Protein AF-A0A0V1PEE6-F1 (afdb_monomer)

Radius of gyration: 35.26 Å; Cα contacts (8 Å, |Δi|>4): 1143; chains: 1; bounding box: 87×71×98 Å

Sequence (682 aa):
MDISGNENKSDSSVYVDLNADDQEQLPSEIESLCMNCHETGITKILVTKIPLWKEVILLSFECDKCGYKNNEVSSGGKVQEFGLRLQLKILNKLDLNRQIVKSEYATVSLPELEFEIPAGEHTGEITTLEGIILRAKSSLAEVTEDRQVSKDVKEKLITFVDKLSQLINCETEFSMIIDDPSGNSFIENPHPEKIDTQLTTIHYHRSLQQEKLLGLVADDVEESNDEDAPPVWESREAIRNEVLHFSVDCPNCLKQAETNMKFINIPYFKEVIIMATCCEHCGHRTNEVKSASGIAERGIKLTLHVVDTCDLTRDILKSENCFLYIPELELEVGMGIVGSKFTTVEGLLKSLKETFENQSCFSLGDSASPDQQQRMRSFLEKLDQASQGKFAYHLIFDDPSGNSYIESLTAPNPDSKLKVEFYERSWEQNEELGLNDMNTENYSSEVNTYCFTSKMVQSRVDNSEKCVKMVNTCVLENFGSKVMFVPMNDQIHELHTIIRDKCTSQGDFVFYSDRLIRLVLEESLNLLPYSPWTVVSPTGFSYDGLRFSSGNCSVSIIRSGGVMEKGLRECCRSMRIGKILIQKDADSGEVKVVYSKLVQDIQRRHVLLLYPIMNTGKTVHKAMQVLIDNEVKPCNVILVNLFCTPSSLHYLSDVMPELSIVTSECSLDPPNYFCTKYFGTD

pLDDT: mean 77.47, std 17.24, range [25.44, 97.25]

Solvent-accessible surface area (backbone atoms only — not comparable to full-atom values): 38934 Å² total; per-residue (Å²): 134,84,91,82,86,88,86,83,85,75,89,75,72,88,63,44,69,75,55,99,84,53,91,78,78,66,53,50,75,42,84,38,76,28,88,88,80,71,46,78,19,43,31,33,39,40,55,28,37,46,88,100,68,53,39,31,30,38,37,40,34,44,23,89,85,82,67,53,69,49,77,37,40,44,73,63,51,76,70,47,96,37,15,31,35,40,40,34,53,40,74,48,69,71,53,36,66,29,45,30,34,43,40,32,61,28,26,42,34,30,74,94,72,77,42,74,46,64,51,69,80,46,72,16,43,82,46,27,54,47,51,55,54,53,46,54,44,50,60,54,50,56,60,59,70,44,87,85,61,56,70,74,57,40,56,53,49,52,59,48,46,52,53,56,51,42,52,74,68,45,79,54,74,50,50,43,38,39,43,16,63,47,40,73,50,49,71,55,60,95,49,80,95,48,87,61,87,47,56,44,77,43,70,40,82,69,50,73,69,51,33,40,75,70,65,78,41,66,89,86,67,75,90,74,94,75,91,80,77,79,87,75,83,74,57,87,62,45,74,49,69,41,71,46,76,48,76,42,67,29,94,88,76,66,43,79,16,49,30,39,33,35,62,45,78,45,87,99,53,71,49,28,32,40,39,37,36,46,25,85,89,79,68,51,72,48,72,42,42,43,66,72,60,76,74,41,97,38,14,35,34,39,39,34,57,38,64,53,71,72,52,36,68,29,49,30,32,47,29,39,63,28,29,41,36,29,72,84,74,74,41,77,40,54,58,56,60,76,51,26,38,73,42,26,48,30,52,50,45,51,52,49,50,54,49,50,62,69,66,30,57,71,44,69,34,95,86,33,54,71,67,54,35,52,51,51,50,55,49,54,51,51,50,52,38,50,52,68,46,74,56,68,43,45,46,32,40,44,15,61,41,42,64,55,48,71,61,59,94,48,63,95,48,87,40,94,48,53,47,80,44,79,42,82,68,52,72,68,58,29,50,78,70,53,47,74,81,46,75,88,64,56,89,89,73,69,75,88,66,82,74,66,56,65,67,60,60,70,44,74,87,53,64,80,75,54,53,63,55,52,54,50,51,59,41,38,75,73,64,34,91,38,55,43,69,54,86,86,43,76,65,57,50,50,40,53,51,50,66,66,40,84,83,51,49,58,70,55,39,40,55,44,46,48,54,51,44,36,57,54,47,54,59,52,56,70,75,51,68,67,42,85,39,75,46,70,45,99,86,73,46,79,43,87,46,74,37,81,53,87,54,60,33,34,35,25,40,40,72,57,8,55,72,52,51,61,38,45,44,73,78,40,77,85,56,50,75,17,42,36,33,60,46,67,41,87,88,78,67,46,79,43,80,78,45,76,49,72,58,91,68,49,47,77,32,39,34,40,36,31,40,44,72,36,71,65,34,58,69,58,52,54,53,48,51,57,40,42,76,55,58,29,55,55,72,41,32,34,39,42,32,42,32,26,21,66,66,10,53,52,48,38,43,74,75,42,66,58,42,31,36,39,28,61,45,74,37,95,77,51,74,81,56,50,58,33,46,59,72,70,69,110

Foldseek 3Di:
DDDDDDDDPPDDPPEDADDPPDPPQFFDWDWDQDPPPRDIWIWGWGWYDDPPAAIKIWIWTADPPPRDIDIAIAHPDAQDQWWKKKKFKDQDLVQQAKKKWAALQKKKDWVVLRDIDHRNPDGIDIDGNLRVLVVVLVVLVVVLPDPPDDPVVNVVSVVSSVVSVCVNVSVDITMMMITGRSNRIDIDDPCPVDDDPRMDMFTHHDDPVSCVVSVVDDPPDDDDPPPDDDRDDDDVVVVQADWDWDWDQDPVHRDTWIKTKHWDDDPPAAIKIWIWTARPVPRDIDTAIGGPDFQDQWWKKKKFWQQDPVQQAWKKWAAQQKWKDWVVLVDTDHHNRPHTDTDGNLVVLVVNLVSCVVVCCVQCPPPHDPVSVVVSVVSSVVSVCVSVNVHIIMIMITGRRNRIDTDDPPPPDDRPRMDMDTHHDDPVSCVVVVNVVDDPPCPPPDDPPPDLVVVLVVCPVDDPVVSLVVSQVVCCVQQRDQEAAQDDDPLLVVLVVLCPDPPRALVRNLVSVLVLLLSLVVVVQVPADKDWDWDQDPVRDIDTDIDGDPFAAEEAAPPQLVSSVVSNCVVPVPHHYWYWYWDQDPPPRDIDTPDTGDDVPNLRHQYEYGHAEEEALRSVVVVVVVSVVVNHDQLSYEYRYEEYESNNSVVCCVVPVNHHYYYHDYDNDDPPCSRCSNVVND

Mean predicted aligned error: 22.05 Å

Structure (mmCIF, N/CA/C/O backbone):
data_AF-A0A0V1PEE6-F1
#
_entry.id   AF-A0A0V1PEE6-F1
#
loop_
_atom_site.group_PDB
_atom_site.id
_atom_site.type_symbol
_atom_site.label_atom_id
_atom_site.label_alt_id
_atom_site.label_comp_id
_atom_site.label_asym_id
_atom_site.label_entity_id
_atom_site.label_seq_id
_atom_site.pdbx_PDB_ins_code
_atom_site.Cartn_x
_atom_site.Cartn_y
_atom_site.Cartn_z
_atom_site.occupancy
_atom_site.B_iso_or_equiv
_atom_site.auth_seq_id
_atom_site.auth_comp_id
_atom_site.auth_asym_id
_atom_site.auth_atom_id
_atom_site.pdbx_PDB_model_num
ATOM 1 N N . MET A 1 1 ? 37.038 -40.096 28.307 1.00 31.80 1 MET A N 1
ATOM 2 C CA . MET A 1 1 ? 37.448 -40.161 26.895 1.00 31.80 1 MET A CA 1
ATOM 3 C C . MET A 1 1 ? 36.177 -40.342 26.095 1.00 31.80 1 MET A C 1
ATOM 5 O O . MET A 1 1 ? 35.435 -41.259 26.421 1.00 31.80 1 MET A O 1
ATOM 9 N N . ASP A 1 2 ? 35.967 -39.386 25.185 1.00 26.30 2 ASP A N 1
ATOM 10 C CA . ASP A 1 2 ? 35.004 -39.307 24.067 1.00 26.30 2 ASP A CA 1
ATOM 11 C C . ASP A 1 2 ? 33.520 -39.224 24.480 1.00 26.30 2 ASP A C 1
ATOM 13 O O . ASP A 1 2 ? 32.982 -40.167 25.044 1.00 26.30 2 ASP A O 1
ATOM 17 N N . ILE A 1 3 ? 32.773 -38.110 24.386 1.00 31.41 3 ILE A N 1
ATOM 18 C CA . ILE A 1 3 ? 32.598 -37.025 23.386 1.00 31.41 3 ILE A CA 1
ATOM 19 C C . ILE A 1 3 ? 32.270 -37.526 21.975 1.00 31.41 3 ILE A C 1
ATOM 21 O O . ILE A 1 3 ? 33.164 -37.816 21.188 1.00 31.41 3 ILE A O 1
ATOM 25 N N . SER A 1 4 ? 30.966 -37.559 21.678 1.00 27.06 4 SER A N 1
ATOM 26 C CA . SER A 1 4 ? 30.263 -37.275 20.403 1.00 27.06 4 SER A CA 1
ATOM 27 C C . SER A 1 4 ? 28.947 -38.084 20.390 1.00 27.06 4 SER A C 1
ATOM 29 O O . SER A 1 4 ? 28.923 -39.220 20.842 1.00 27.06 4 SER A O 1
ATOM 31 N N . GLY A 1 5 ? 27.783 -37.590 19.975 1.00 25.44 5 GLY A N 1
ATOM 32 C CA . GLY A 1 5 ? 27.471 -36.370 19.252 1.00 25.44 5 GLY A CA 1
ATOM 33 C C . GLY A 1 5 ? 26.131 -35.784 19.698 1.00 25.44 5 GLY A C 1
ATOM 34 O O . GLY A 1 5 ? 25.154 -36.491 19.945 1.00 25.44 5 GLY A O 1
ATOM 35 N N . ASN A 1 6 ? 26.146 -34.464 19.805 1.00 28.56 6 ASN A N 1
ATOM 36 C CA . ASN A 1 6 ? 25.004 -33.582 19.909 1.00 28.56 6 ASN A CA 1
ATOM 37 C C . ASN A 1 6 ? 25.084 -32.732 18.638 1.00 28.56 6 ASN A C 1
ATOM 39 O O . ASN A 1 6 ? 26.042 -31.975 18.509 1.00 28.56 6 ASN A O 1
ATOM 43 N N . GLU A 1 7 ? 24.155 -32.887 17.697 1.00 27.58 7 GLU A N 1
ATOM 44 C CA . GLU A 1 7 ? 24.065 -31.999 16.535 1.00 27.58 7 GLU A CA 1
ATOM 45 C C . GLU A 1 7 ? 22.607 -31.687 16.185 1.00 27.58 7 GLU A C 1
ATOM 47 O O . GLU A 1 7 ? 21.760 -32.573 16.077 1.00 27.58 7 GLU A O 1
ATOM 52 N N . ASN A 1 8 ? 22.406 -30.385 15.961 1.00 26.19 8 ASN A N 1
ATOM 53 C CA . ASN A 1 8 ? 21.325 -29.708 15.245 1.00 26.19 8 ASN A CA 1
ATOM 54 C C . ASN A 1 8 ? 20.046 -29.362 16.026 1.00 26.19 8 ASN A C 1
ATOM 56 O O . ASN A 1 8 ? 18.949 -29.814 15.707 1.00 26.19 8 ASN A O 1
ATOM 60 N N . LYS A 1 9 ? 20.181 -28.417 16.971 1.00 29.30 9 LYS A N 1
ATOM 61 C CA . LYS A 1 9 ? 19.193 -27.334 17.124 1.00 29.30 9 LYS A CA 1
ATOM 62 C C . LYS A 1 9 ? 19.673 -26.159 16.272 1.00 29.30 9 LYS A C 1
ATOM 64 O O . LYS A 1 9 ? 20.675 -25.537 16.605 1.00 29.30 9 LYS A O 1
ATOM 69 N N . SER A 1 10 ? 19.001 -25.930 15.153 1.00 30.02 10 SER A N 1
ATOM 70 C CA . SER A 1 10 ? 19.183 -24.759 14.297 1.00 30.02 10 SER A CA 1
ATOM 71 C C . SER A 1 10 ? 18.692 -23.494 15.006 1.00 30.02 10 SER A C 1
ATOM 73 O O . SER A 1 10 ? 17.670 -23.549 15.691 1.00 30.02 10 SER A O 1
ATOM 75 N N . ASP A 1 11 ? 19.424 -22.395 14.816 1.00 33.31 11 ASP A N 1
ATOM 76 C CA . ASP A 1 11 ? 19.143 -21.030 15.276 1.00 33.31 11 ASP A CA 1
ATOM 77 C C . ASP A 1 11 ? 17.650 -20.669 15.256 1.00 33.31 11 ASP A C 1
ATOM 79 O O . ASP A 1 11 ? 17.050 -20.491 14.196 1.00 33.31 11 ASP A O 1
ATOM 83 N N . SER A 1 12 ? 17.055 -20.515 16.439 1.00 36.03 12 SER A N 1
ATOM 84 C CA . SER A 1 12 ? 15.808 -19.772 16.617 1.00 36.03 12 SER A CA 1
ATOM 85 C C . SER A 1 12 ? 16.169 -18.317 16.910 1.00 36.03 12 SER A C 1
ATOM 87 O O . SER A 1 12 ? 16.810 -18.043 17.928 1.00 36.03 12 SER A O 1
ATOM 89 N N . SER A 1 13 ? 15.782 -17.388 16.035 1.00 38.62 13 SER A N 1
ATOM 90 C CA . SER A 1 13 ? 15.967 -15.956 16.273 1.00 38.62 13 SER A CA 1
ATOM 91 C C . SER A 1 13 ? 15.243 -15.536 17.555 1.00 38.62 13 SER A C 1
ATOM 93 O O . SER A 1 13 ? 14.065 -15.824 17.734 1.00 38.62 13 SER A O 1
ATOM 95 N N . VAL A 1 14 ? 15.951 -14.839 18.449 1.00 50.38 14 VAL A N 1
ATOM 96 C CA . VAL A 1 14 ? 15.414 -14.313 19.725 1.00 50.38 14 VAL A CA 1
ATOM 97 C C . VAL A 1 14 ? 14.276 -13.301 19.502 1.00 50.38 14 VAL A C 1
ATOM 99 O O . VAL A 1 14 ? 13.456 -13.074 20.386 1.00 50.38 14 VAL A O 1
ATOM 102 N N . TYR A 1 15 ? 14.207 -12.726 18.302 1.00 48.88 15 TYR A N 1
ATOM 103 C CA . TYR A 1 15 ? 13.230 -11.728 17.892 1.00 48.88 15 TYR A CA 1
ATOM 104 C C . TYR A 1 15 ? 12.229 -12.350 16.920 1.00 48.88 15 TYR A C 1
ATOM 106 O O . TYR A 1 15 ? 12.632 -12.979 15.936 1.00 48.88 15 TYR A O 1
ATOM 114 N N . VAL A 1 16 ? 10.941 -12.145 17.191 1.00 53.50 16 VAL A N 1
ATOM 115 C CA . VAL A 1 16 ? 9.823 -12.644 16.383 1.00 53.50 16 VAL A CA 1
ATOM 116 C C . VAL A 1 16 ? 8.994 -11.447 15.906 1.00 53.50 16 VAL A C 1
ATOM 118 O O . VAL A 1 16 ? 8.876 -10.446 16.613 1.00 53.50 16 VAL A O 1
ATOM 121 N N . ASP A 1 17 ? 8.460 -11.503 14.691 1.00 47.84 17 ASP A N 1
ATOM 122 C CA . ASP A 1 17 ? 7.606 -10.436 14.160 1.00 47.84 17 ASP A CA 1
ATOM 123 C C . ASP A 1 17 ? 6.259 -10.395 14.900 1.00 47.84 17 ASP A C 1
ATOM 125 O O . ASP A 1 17 ? 5.736 -11.441 15.288 1.00 47.84 17 ASP A O 1
ATOM 129 N N . LEU A 1 18 ? 5.687 -9.200 15.113 1.00 44.62 18 LEU A N 1
ATOM 130 C CA . LEU A 1 18 ? 4.341 -9.071 15.693 1.00 44.62 18 LEU A CA 1
ATOM 131 C C . LEU A 1 18 ? 3.333 -9.789 14.789 1.00 44.62 18 LEU A C 1
ATOM 133 O O . LEU A 1 18 ? 3.011 -9.290 13.710 1.00 44.62 18 LEU A O 1
ATOM 137 N N . ASN A 1 19 ? 2.806 -10.928 15.236 1.00 47.62 19 ASN A N 1
ATOM 138 C CA . ASN A 1 19 ? 1.831 -11.690 14.472 1.00 47.62 19 ASN A CA 1
ATOM 139 C C . ASN A 1 19 ? 0.605 -11.990 15.339 1.00 47.62 19 ASN A C 1
ATOM 141 O O . ASN A 1 19 ? 0.653 -12.784 16.273 1.00 47.62 19 ASN A O 1
ATOM 145 N N . ALA A 1 20 ? -0.516 -11.338 15.028 1.00 42.75 20 ALA A N 1
ATOM 146 C CA . ALA A 1 20 ? -1.750 -11.438 15.810 1.00 42.75 20 ALA A CA 1
ATOM 147 C C . ALA A 1 20 ? -2.404 -12.838 15.772 1.00 42.75 20 ALA A C 1
ATOM 149 O O . ALA A 1 20 ? -3.320 -13.102 16.553 1.00 42.75 20 ALA A O 1
ATOM 150 N N . ASP A 1 21 ? -1.942 -13.719 14.878 1.00 41.53 21 ASP A N 1
ATOM 151 C CA . ASP A 1 21 ? -2.446 -15.082 14.690 1.00 41.53 21 ASP A CA 1
ATOM 152 C C . ASP A 1 21 ? -1.604 -16.162 15.401 1.00 41.53 21 ASP A C 1
ATOM 154 O O . ASP A 1 21 ? -1.985 -17.338 15.388 1.00 41.53 21 ASP A O 1
ATOM 158 N N . ASP A 1 22 ? -0.488 -15.795 16.043 1.00 45.38 22 ASP A N 1
ATOM 159 C CA . ASP A 1 22 ? 0.434 -16.756 16.652 1.00 45.38 22 ASP A CA 1
ATOM 160 C C . ASP A 1 22 ? 0.098 -17.009 18.134 1.00 45.38 22 ASP A C 1
ATOM 162 O O . ASP A 1 22 ? 0.379 -16.200 19.018 1.00 45.38 22 ASP A O 1
ATOM 166 N N . GLN A 1 23 ? -0.535 -18.152 18.433 1.00 43.19 23 GLN A N 1
ATOM 167 C CA . GLN A 1 23 ? -0.903 -18.535 19.809 1.00 43.19 23 GLN A CA 1
ATOM 168 C C . GLN A 1 23 ? 0.307 -18.927 20.685 1.00 43.19 23 GLN A C 1
ATOM 170 O O . GLN A 1 23 ? 0.127 -19.172 21.878 1.00 43.19 23 GLN A O 1
ATOM 175 N N . GLU A 1 24 ? 1.518 -18.983 20.117 1.00 44.31 24 GLU A N 1
ATOM 176 C CA . GLU A 1 24 ? 2.765 -19.342 20.809 1.00 44.31 24 GLU A CA 1
ATOM 177 C C . GLU A 1 24 ? 3.665 -18.143 21.173 1.00 44.31 24 GLU A C 1
ATOM 179 O O . GLU A 1 24 ? 4.662 -18.338 21.870 1.00 44.31 24 GLU A O 1
ATOM 184 N N . GLN A 1 25 ? 3.305 -16.897 20.821 1.00 52.50 25 GLN A N 1
ATOM 185 C CA . GLN A 1 25 ? 3.963 -15.690 21.356 1.00 52.50 25 GLN A CA 1
ATOM 186 C C . GLN A 1 25 ? 3.522 -15.426 22.805 1.00 52.50 25 GLN A C 1
ATOM 188 O O . GLN A 1 25 ? 2.826 -14.461 23.122 1.00 52.50 25 GLN A O 1
ATOM 193 N N . LEU A 1 26 ? 3.901 -16.320 23.714 1.00 53.62 26 LEU A N 1
ATOM 194 C CA . LEU A 1 26 ? 3.734 -16.086 25.141 1.00 53.62 26 LEU A CA 1
ATOM 195 C C . LEU A 1 26 ? 4.811 -15.090 25.599 1.00 53.62 26 LEU A C 1
ATOM 197 O O . LEU A 1 26 ? 5.999 -15.367 25.410 1.00 53.62 26 LEU A O 1
ATOM 201 N N . PRO A 1 27 ? 4.440 -13.944 26.202 1.00 58.41 27 PRO A N 1
ATOM 202 C CA . PRO A 1 27 ? 5.424 -13.087 26.841 1.00 58.41 27 PRO A CA 1
ATOM 203 C C . PRO A 1 27 ? 6.143 -13.886 27.932 1.00 58.41 27 PRO A C 1
ATOM 205 O O . PRO A 1 27 ? 5.512 -14.603 28.709 1.00 58.41 27 PRO A O 1
ATOM 208 N N . SER A 1 28 ? 7.468 -13.779 27.980 1.00 63.00 28 SER A N 1
ATOM 209 C CA . SER A 1 28 ? 8.261 -14.417 29.031 1.00 63.00 28 SER A CA 1
ATOM 210 C C . SER A 1 28 ? 7.939 -13.757 30.368 1.00 63.00 28 SER A C 1
ATOM 212 O O . SER A 1 28 ? 8.015 -12.537 30.482 1.00 63.00 28 SER A O 1
ATOM 214 N N . GLU A 1 29 ? 7.565 -14.543 31.375 1.00 77.50 29 GLU A N 1
ATOM 215 C CA . GLU A 1 29 ? 7.241 -14.029 32.709 1.00 77.50 29 GLU A CA 1
ATOM 216 C C . GLU A 1 29 ? 8.458 -14.159 33.629 1.00 77.50 29 GLU A C 1
ATOM 218 O O . GLU A 1 29 ? 9.037 -15.240 33.758 1.00 77.50 29 GLU A O 1
ATOM 223 N N . ILE A 1 30 ? 8.840 -13.063 34.281 1.00 74.19 30 ILE A N 1
ATOM 224 C CA . ILE A 1 30 ? 9.869 -13.053 35.323 1.00 74.19 30 ILE A CA 1
ATOM 225 C C . ILE A 1 30 ? 9.324 -12.420 36.603 1.00 74.19 30 ILE A C 1
ATOM 227 O O . ILE A 1 30 ? 8.563 -11.452 36.572 1.00 74.19 30 ILE A O 1
ATOM 231 N N . GLU A 1 31 ? 9.740 -12.950 37.749 1.00 76.12 31 GLU A N 1
ATOM 232 C CA . GLU A 1 31 ? 9.476 -12.327 39.044 1.00 76.12 31 GLU A CA 1
ATOM 233 C C . GLU A 1 31 ? 10.381 -11.098 39.204 1.00 76.12 31 GLU A C 1
ATOM 235 O O . GLU A 1 31 ? 11.596 -11.172 39.022 1.00 76.12 31 GLU A O 1
ATOM 240 N N . SER A 1 32 ? 9.796 -9.942 39.506 1.00 73.56 32 SER A N 1
ATOM 241 C CA . SER A 1 32 ? 10.512 -8.667 39.640 1.00 73.56 32 SER A CA 1
ATOM 242 C C . SER A 1 32 ? 10.087 -7.936 40.907 1.00 73.56 32 SER A C 1
ATOM 244 O O . SER A 1 32 ? 8.961 -8.077 41.379 1.00 73.56 32 SER A O 1
ATOM 246 N N . LEU A 1 33 ? 10.990 -7.150 41.488 1.00 64.25 33 LEU A N 1
ATOM 247 C CA . LEU A 1 33 ? 10.700 -6.370 42.689 1.00 64.25 33 LEU A CA 1
ATOM 248 C C . LEU A 1 33 ? 9.759 -5.200 42.353 1.00 64.25 33 LEU A C 1
ATOM 250 O O . LEU A 1 33 ? 10.043 -4.405 41.462 1.00 64.25 33 LEU A O 1
ATOM 254 N N . CYS A 1 34 ? 8.655 -5.059 43.086 1.00 68.12 34 CYS A N 1
ATOM 255 C CA . CYS A 1 34 ? 7.744 -3.929 42.949 1.00 68.12 34 CYS A CA 1
ATOM 256 C C . CYS A 1 34 ? 8.353 -2.670 43.568 1.00 68.12 34 CYS A C 1
ATOM 258 O O . CYS A 1 34 ? 8.488 -2.592 44.785 1.00 68.12 34 CYS A O 1
ATOM 260 N N . MET A 1 35 ? 8.591 -1.624 42.779 1.00 75.75 35 MET A N 1
ATOM 261 C CA . MET A 1 35 ? 9.178 -0.376 43.297 1.00 75.75 35 MET A CA 1
ATOM 262 C C . MET A 1 35 ? 8.249 0.412 44.236 1.00 75.75 35 MET A C 1
ATOM 264 O O . MET A 1 35 ? 8.716 1.185 45.064 1.00 75.75 35 MET A O 1
ATOM 268 N N . ASN A 1 36 ? 6.933 0.187 44.163 1.00 62.19 36 ASN A N 1
ATOM 269 C CA . ASN A 1 36 ? 5.973 0.842 45.055 1.00 62.19 36 ASN A CA 1
ATOM 270 C C . ASN A 1 36 ? 5.914 0.199 46.460 1.00 62.19 36 ASN A C 1
ATOM 272 O O . ASN A 1 36 ? 6.074 0.877 47.471 1.00 62.19 36 ASN A O 1
ATOM 276 N N . CYS A 1 37 ? 5.699 -1.119 46.553 1.00 74.50 37 CYS A N 1
ATOM 277 C CA . CYS A 1 37 ? 5.524 -1.814 47.839 1.00 74.50 37 CYS A CA 1
ATOM 278 C C . CYS A 1 37 ? 6.702 -2.704 48.261 1.00 74.50 37 CYS A C 1
ATOM 280 O O . CYS A 1 37 ? 6.640 -3.287 49.337 1.00 74.50 37 CYS A O 1
ATOM 282 N N . HIS A 1 38 ? 7.756 -2.802 47.446 1.00 78.50 38 HIS A N 1
ATOM 283 C CA . HIS A 1 38 ? 8.954 -3.625 47.670 1.00 78.50 38 HIS A CA 1
ATOM 284 C C . HIS A 1 38 ? 8.692 -5.138 47.812 1.00 78.50 38 HIS A C 1
ATOM 286 O O . HIS A 1 38 ? 9.581 -5.890 48.200 1.00 78.50 38 HIS A O 1
ATOM 292 N N . GLU A 1 39 ? 7.491 -5.599 47.459 1.00 79.50 39 GLU A N 1
ATOM 293 C CA . GLU A 1 39 ? 7.133 -7.018 47.345 1.00 79.50 39 GLU A CA 1
ATOM 294 C C . GLU A 1 39 ? 7.360 -7.523 45.913 1.00 79.50 39 GLU A C 1
ATOM 296 O O . GLU A 1 39 ? 7.555 -6.739 44.987 1.00 79.50 39 GLU A O 1
ATOM 301 N N . THR A 1 40 ? 7.307 -8.833 45.692 1.00 79.19 40 THR A N 1
ATOM 302 C CA . THR A 1 40 ? 7.486 -9.421 44.354 1.00 79.19 40 THR A CA 1
ATOM 303 C C . THR A 1 40 ? 6.230 -9.247 43.486 1.00 79.19 40 THR A C 1
ATOM 305 O O . THR A 1 40 ? 5.117 -9.551 43.920 1.00 79.19 40 THR A O 1
ATOM 308 N N . GLY A 1 41 ? 6.404 -8.748 42.261 1.00 85.62 41 GLY A N 1
ATOM 309 C CA . GLY A 1 41 ? 5.406 -8.714 41.186 1.00 85.62 41 GLY A CA 1
ATOM 310 C C . GLY A 1 41 ? 5.879 -9.487 39.950 1.00 85.62 41 GLY A C 1
ATOM 311 O O . GLY A 1 41 ? 6.943 -10.108 39.969 1.00 85.62 41 GLY A O 1
ATOM 312 N N . ILE A 1 42 ? 5.087 -9.456 38.880 1.00 81.94 42 ILE A N 1
ATOM 313 C CA . ILE A 1 42 ? 5.345 -10.208 37.644 1.00 81.94 42 ILE A CA 1
ATOM 314 C C . ILE A 1 42 ? 5.626 -9.219 36.511 1.00 81.94 42 ILE A C 1
ATOM 316 O O . ILE A 1 42 ? 4.788 -8.365 36.232 1.00 81.94 42 ILE A O 1
ATOM 320 N N . THR A 1 43 ? 6.770 -9.359 35.838 1.00 75.50 43 THR A N 1
ATOM 321 C CA . THR A 1 43 ? 7.084 -8.645 34.590 1.00 75.50 43 THR A CA 1
ATOM 322 C C . THR A 1 43 ? 6.922 -9.587 33.407 1.00 75.50 43 THR A C 1
ATOM 324 O O . THR A 1 43 ? 7.564 -10.634 33.342 1.00 75.50 43 THR A O 1
ATOM 327 N N . LYS A 1 44 ? 6.077 -9.203 32.455 1.00 78.88 44 LYS A N 1
ATOM 328 C CA . LYS A 1 44 ? 5.868 -9.870 31.169 1.00 78.88 44 LYS A CA 1
ATOM 329 C C . LYS A 1 44 ? 6.736 -9.202 30.112 1.00 78.88 44 LYS A C 1
ATOM 331 O O . LYS A 1 44 ? 6.583 -8.008 29.881 1.00 78.88 44 LYS A O 1
ATOM 336 N N . ILE A 1 45 ? 7.619 -9.966 29.479 1.00 69.25 45 ILE A N 1
ATOM 337 C CA . ILE A 1 45 ? 8.554 -9.499 28.452 1.00 69.25 45 ILE A CA 1
ATOM 338 C C . ILE A 1 45 ? 8.111 -10.031 27.090 1.00 69.25 45 ILE A C 1
ATOM 340 O O . ILE A 1 45 ? 8.075 -11.243 26.878 1.00 69.25 45 ILE A O 1
ATOM 344 N N . LEU A 1 46 ? 7.810 -9.136 26.156 1.00 73.50 46 LEU A N 1
ATOM 345 C CA . LEU A 1 46 ? 7.500 -9.463 24.768 1.00 73.50 46 LEU A CA 1
ATOM 346 C C . LEU A 1 46 ? 8.525 -8.794 23.849 1.00 73.50 46 LEU A C 1
ATOM 348 O O . LEU A 1 46 ? 8.507 -7.582 23.659 1.00 73.50 46 LEU A O 1
ATOM 352 N N . VAL A 1 47 ? 9.423 -9.597 23.284 1.00 63.69 47 VAL A N 1
ATOM 353 C CA . VAL A 1 47 ? 10.416 -9.145 22.304 1.00 63.69 47 VAL A CA 1
ATOM 354 C C . VAL A 1 47 ? 9.797 -9.248 20.917 1.00 63.69 47 VAL A C 1
ATOM 356 O O . VAL A 1 47 ? 9.424 -10.340 20.494 1.00 63.69 47 VAL A O 1
ATOM 359 N N . THR A 1 48 ? 9.673 -8.125 20.214 1.00 59.94 48 THR A N 1
ATOM 360 C CA . THR A 1 48 ? 8.923 -8.069 18.965 1.00 59.94 48 THR A CA 1
ATOM 361 C C . THR A 1 48 ? 9.503 -7.094 17.947 1.00 59.94 48 THR A C 1
ATOM 363 O O . THR A 1 48 ? 10.087 -6.073 18.300 1.00 59.94 48 THR A O 1
ATOM 366 N N . LYS A 1 49 ? 9.332 -7.379 16.656 1.00 49.12 49 LYS A N 1
ATOM 367 C CA . LYS A 1 49 ? 9.688 -6.444 15.577 1.00 49.12 49 LYS A CA 1
ATOM 368 C C . LYS A 1 49 ? 8.474 -5.640 15.127 1.00 49.12 49 LYS A C 1
ATOM 370 O O . LYS A 1 49 ? 7.410 -6.211 14.884 1.00 49.12 49 LYS A O 1
ATOM 375 N N . ILE A 1 50 ? 8.647 -4.322 15.008 1.00 52.19 50 ILE A N 1
ATOM 376 C CA . ILE A 1 50 ? 7.660 -3.420 14.406 1.00 52.19 50 ILE A CA 1
ATOM 377 C C . ILE A 1 50 ? 8.126 -3.099 12.971 1.00 52.19 50 ILE A C 1
ATOM 379 O O . ILE A 1 50 ? 9.274 -2.673 12.788 1.00 52.19 50 ILE A O 1
ATOM 383 N N . PRO A 1 51 ? 7.285 -3.310 11.938 1.00 37.94 51 PRO A N 1
ATOM 384 C CA . PRO A 1 51 ? 7.636 -2.990 10.553 1.00 37.94 51 PRO A CA 1
ATOM 385 C C . PRO A 1 51 ? 8.077 -1.526 10.406 1.00 37.94 51 PRO A C 1
ATOM 387 O O . PRO A 1 51 ? 7.442 -0.646 10.974 1.00 37.94 51 PRO A O 1
ATOM 390 N N . LEU A 1 52 ? 9.147 -1.275 9.635 1.00 36.09 52 LEU A N 1
ATOM 391 C CA . LEU A 1 52 ? 9.797 0.040 9.418 1.00 36.09 52 LEU A CA 1
ATOM 392 C C . LEU A 1 52 ? 10.557 0.631 10.623 1.00 36.09 52 LEU A C 1
ATOM 394 O O . LEU A 1 52 ? 11.083 1.736 10.516 1.00 36.09 52 LEU A O 1
ATOM 398 N N . TRP A 1 53 ? 10.634 -0.076 11.755 1.00 50.69 53 TRP A N 1
ATOM 399 C CA . TRP A 1 53 ? 10.824 0.608 13.038 1.00 50.69 53 TRP A CA 1
ATOM 400 C C . TRP A 1 53 ? 11.760 -0.099 14.045 1.00 50.69 53 TRP A C 1
ATOM 402 O O . TRP A 1 53 ? 11.952 0.371 15.160 1.00 50.69 53 TRP A O 1
ATOM 412 N N . LYS A 1 54 ? 12.446 -1.164 13.598 1.00 52.22 54 LYS A N 1
ATOM 413 C CA . LYS A 1 54 ? 13.461 -1.956 14.335 1.00 52.22 54 LYS A CA 1
ATOM 414 C C . LYS A 1 54 ? 12.887 -2.782 15.509 1.00 52.22 54 LYS A C 1
ATOM 416 O O . LYS A 1 54 ? 11.680 -2.875 15.716 1.00 52.22 54 LYS A O 1
ATOM 421 N N . GLU A 1 55 ? 13.771 -3.528 16.172 1.00 58.19 55 GLU A N 1
ATOM 422 C CA . GLU A 1 55 ? 13.465 -4.484 17.248 1.00 58.19 55 GLU A CA 1
ATOM 423 C C . GLU A 1 55 ? 13.057 -3.751 18.537 1.00 58.19 55 GLU A C 1
ATOM 425 O O . GLU A 1 55 ? 13.759 -2.841 18.973 1.00 58.19 55 GLU A O 1
ATOM 430 N N . VAL A 1 56 ? 11.950 -4.154 19.166 1.00 58.31 56 VAL A N 1
ATOM 431 C CA . VAL A 1 56 ? 11.356 -3.525 20.360 1.00 58.31 56 VAL A CA 1
ATOM 432 C C . VAL A 1 56 ? 11.092 -4.586 21.434 1.00 58.31 56 VAL A C 1
ATOM 434 O O . VAL A 1 56 ? 10.702 -5.711 21.138 1.00 58.31 56 VAL A O 1
ATOM 437 N N . ILE A 1 57 ? 11.302 -4.241 22.699 1.00 61.81 57 ILE A N 1
ATOM 438 C CA . ILE A 1 57 ? 11.038 -5.075 23.871 1.00 61.81 57 ILE A CA 1
ATOM 439 C C . ILE A 1 57 ? 9.939 -4.389 24.680 1.00 61.81 57 ILE A C 1
ATOM 441 O O . ILE A 1 57 ? 10.128 -3.298 25.204 1.00 61.81 57 ILE A O 1
ATOM 445 N N . LEU A 1 58 ? 8.778 -5.025 24.778 1.00 66.19 58 LEU A N 1
ATOM 446 C CA . LEU A 1 58 ? 7.672 -4.569 25.610 1.00 66.19 58 LEU A CA 1
ATOM 447 C C . LEU A 1 58 ? 7.756 -5.257 26.973 1.00 66.19 58 LEU A C 1
ATOM 449 O O . LEU A 1 58 ? 7.759 -6.484 27.059 1.00 66.19 58 LEU A O 1
ATOM 453 N N . LEU A 1 59 ? 7.799 -4.463 28.033 1.00 68.50 59 LEU A N 1
ATOM 454 C CA . LEU A 1 59 ? 7.826 -4.897 29.422 1.00 68.50 59 LEU A CA 1
ATOM 455 C C . LEU A 1 59 ? 6.512 -4.477 30.081 1.00 68.50 59 LEU A C 1
ATOM 457 O O . LEU A 1 59 ? 6.156 -3.306 30.080 1.00 68.50 59 LEU A O 1
ATOM 461 N N . SER A 1 60 ? 5.766 -5.417 30.649 1.00 78.62 60 SER A N 1
ATOM 462 C CA . SER A 1 60 ? 4.540 -5.127 31.397 1.00 78.62 60 SER A CA 1
ATOM 463 C C . SER A 1 60 ? 4.643 -5.718 32.794 1.00 78.62 60 SER A C 1
ATOM 465 O O . SER A 1 60 ? 4.579 -6.931 32.974 1.00 78.62 60 SER A O 1
ATOM 467 N N . PHE A 1 61 ? 4.844 -4.855 33.783 1.00 79.38 61 PHE A N 1
ATOM 468 C CA . PHE A 1 61 ? 4.889 -5.189 35.197 1.00 79.38 61 PHE A CA 1
ATOM 469 C C . PHE A 1 61 ? 3.505 -5.053 35.838 1.00 79.38 61 PHE A C 1
ATOM 471 O O . PHE A 1 61 ? 2.847 -4.018 35.709 1.00 79.38 61 PHE A O 1
ATOM 478 N N . GLU A 1 62 ? 3.099 -6.061 36.606 1.00 82.12 62 GLU A N 1
ATOM 479 C CA . GLU A 1 62 ? 1.902 -6.040 37.446 1.00 82.12 62 GLU A CA 1
ATOM 480 C C . GLU A 1 62 ? 2.222 -6.590 38.844 1.00 82.12 62 GLU A C 1
ATOM 482 O O . GLU A 1 62 ? 2.795 -7.671 39.001 1.00 82.12 62 GLU A O 1
ATOM 487 N N . CYS A 1 63 ? 1.853 -5.839 39.885 1.00 78.56 63 CYS A N 1
ATOM 488 C CA . CYS A 1 63 ? 1.950 -6.285 41.271 1.00 78.56 63 CYS A CA 1
ATOM 489 C C . CYS A 1 63 ? 0.570 -6.636 41.834 1.00 78.56 63 CYS A C 1
ATOM 491 O O . CYS A 1 63 ? -0.227 -5.751 42.147 1.00 78.56 63 CYS A O 1
ATOM 493 N N . ASP A 1 64 ? 0.331 -7.922 42.089 1.00 83.25 64 ASP A N 1
ATOM 494 C CA . ASP A 1 64 ? -0.926 -8.426 42.666 1.00 83.25 64 ASP A CA 1
ATOM 495 C C . ASP A 1 64 ? -1.215 -7.907 44.087 1.00 83.25 64 ASP A C 1
ATOM 497 O O . ASP A 1 64 ? -2.350 -7.965 44.563 1.00 83.25 64 ASP A O 1
ATOM 501 N N . LYS A 1 65 ? -0.192 -7.419 44.804 1.00 79.31 65 LYS A N 1
ATOM 502 C CA . LYS A 1 65 ? -0.316 -6.978 46.203 1.00 79.31 65 LYS A CA 1
ATOM 503 C C . LYS A 1 65 ? -0.813 -5.545 46.336 1.00 79.31 65 LYS A C 1
ATOM 505 O O . LYS A 1 65 ? -1.694 -5.285 47.151 1.00 79.31 65 LYS A O 1
ATOM 510 N N . CYS A 1 66 ? -0.222 -4.617 45.585 1.00 75.38 66 CYS A N 1
ATOM 511 C CA . CYS A 1 66 ? -0.560 -3.193 45.662 1.00 75.38 66 CYS A CA 1
ATOM 512 C C . CYS A 1 66 ? -1.315 -2.679 44.429 1.00 75.38 66 CYS A C 1
ATOM 514 O O . CYS A 1 66 ? -1.735 -1.525 44.420 1.00 75.38 66 CYS A O 1
ATOM 516 N N . GLY A 1 67 ? -1.494 -3.514 43.399 1.00 76.06 67 GLY A N 1
ATOM 517 C CA . GLY A 1 67 ? -2.156 -3.144 42.148 1.00 76.06 67 GLY A CA 1
ATOM 518 C C . GLY A 1 67 ? -1.336 -2.208 41.258 1.00 76.06 67 GLY A C 1
ATOM 519 O O . GLY A 1 67 ? -1.868 -1.700 40.274 1.00 76.06 67 GLY A O 1
ATOM 520 N N . TYR A 1 68 ? -0.065 -1.956 41.596 1.00 65.88 68 TYR A N 1
ATOM 521 C CA . TYR A 1 68 ? 0.827 -1.130 40.787 1.00 65.88 68 TYR A CA 1
ATOM 522 C C . TYR A 1 68 ? 1.105 -1.818 39.449 1.00 65.88 68 TYR A C 1
ATOM 524 O O . TYR A 1 68 ? 1.450 -3.002 39.415 1.00 65.88 68 TYR A O 1
ATOM 532 N N . LYS A 1 69 ? 0.946 -1.064 38.361 1.00 72.94 69 LYS A N 1
ATOM 533 C CA . LYS A 1 69 ? 1.214 -1.508 36.994 1.00 72.94 69 LYS A CA 1
ATOM 534 C C . LYS A 1 69 ? 2.207 -0.554 36.358 1.00 72.94 69 LYS A C 1
ATOM 536 O O . LYS A 1 69 ? 2.048 0.656 36.502 1.00 72.94 69 LYS A O 1
ATOM 541 N N . ASN A 1 70 ? 3.191 -1.091 35.654 1.00 70.56 70 ASN A N 1
ATOM 542 C CA . ASN A 1 70 ? 4.142 -0.301 34.884 1.00 70.56 70 ASN A CA 1
ATOM 543 C C . ASN A 1 70 ? 4.327 -0.955 33.515 1.00 70.56 70 ASN A C 1
ATOM 545 O O . ASN A 1 70 ? 4.577 -2.151 33.452 1.00 70.56 70 ASN A O 1
ATOM 549 N N . ASN A 1 71 ? 4.177 -0.195 32.434 1.00 71.25 71 ASN A N 1
ATOM 550 C CA . ASN A 1 71 ? 4.429 -0.687 31.084 1.00 71.25 71 ASN A CA 1
ATOM 551 C C . ASN A 1 71 ? 5.582 0.121 30.507 1.00 71.25 71 ASN A C 1
ATOM 553 O O . ASN A 1 71 ? 5.544 1.348 30.526 1.00 71.25 71 ASN A O 1
ATOM 557 N N . GLU A 1 72 ? 6.585 -0.569 29.999 1.00 62.78 72 GLU A N 1
ATOM 558 C CA . GLU A 1 72 ? 7.811 0.005 29.479 1.00 62.78 72 GLU A CA 1
ATOM 559 C C . GLU A 1 72 ? 8.079 -0.538 28.078 1.00 62.78 72 GLU A C 1
ATOM 561 O O . GLU A 1 72 ? 7.786 -1.694 27.765 1.00 62.78 72 GLU A O 1
ATOM 566 N N . VAL A 1 73 ? 8.602 0.327 27.215 1.00 63.84 73 VAL A N 1
ATOM 567 C CA . VAL A 1 73 ? 8.987 -0.013 25.852 1.00 63.84 73 VAL A CA 1
ATOM 568 C C . VAL A 1 73 ? 10.475 0.268 25.716 1.00 63.84 73 VAL A C 1
ATOM 570 O O . VAL A 1 73 ? 10.894 1.420 25.669 1.00 63.84 73 VAL A O 1
ATOM 573 N N . SER A 1 74 ? 11.284 -0.780 25.638 1.00 57.78 74 SER A N 1
ATOM 574 C CA . SER A 1 74 ? 12.725 -0.665 25.412 1.00 57.78 74 SER A CA 1
ATOM 575 C C . SER A 1 74 ? 13.028 -0.953 23.942 1.00 57.78 74 SER A C 1
ATOM 577 O O . SER A 1 74 ? 12.419 -1.826 23.327 1.00 57.78 74 SER A O 1
ATOM 579 N N . SER A 1 75 ? 13.976 -0.240 23.340 1.00 57.75 75 SER A N 1
ATOM 580 C CA . SER A 1 75 ? 14.454 -0.603 22.000 1.00 57.75 75 SER A CA 1
ATOM 581 C C . SER A 1 75 ? 15.341 -1.846 22.118 1.00 57.75 75 SER A C 1
ATOM 583 O O . SER A 1 75 ? 16.332 -1.830 22.837 1.00 57.75 75 SER A O 1
ATOM 585 N N . GLY A 1 76 ? 14.982 -2.935 21.437 1.00 53.72 76 GLY A N 1
ATOM 586 C CA . GLY A 1 76 ? 15.780 -4.165 21.377 1.00 53.72 76 GLY A CA 1
ATOM 587 C C . GLY A 1 76 ? 16.923 -4.108 20.359 1.00 53.72 76 GLY A C 1
ATOM 588 O O . GLY A 1 76 ? 17.751 -5.019 20.328 1.00 53.72 76 GLY A O 1
ATOM 589 N N . GLY A 1 77 ? 16.956 -3.061 19.527 1.00 55.41 77 GLY A N 1
ATOM 590 C CA . GLY A 1 77 ? 18.018 -2.809 18.558 1.00 55.41 77 GLY A CA 1
ATOM 591 C C . GLY A 1 77 ? 19.305 -2.289 19.204 1.00 55.41 77 GLY A C 1
ATOM 592 O O . GLY A 1 77 ? 19.283 -1.632 20.243 1.00 55.41 77 GLY A O 1
ATOM 593 N N . LYS A 1 78 ? 20.446 -2.550 18.555 1.00 57.94 78 LYS A N 1
ATOM 594 C CA . LYS A 1 78 ? 21.735 -1.951 18.935 1.00 57.94 78 LYS A CA 1
ATOM 595 C C . LYS A 1 78 ? 21.634 -0.421 18.927 1.00 57.94 78 LYS A C 1
ATOM 597 O O . LYS A 1 78 ? 20.958 0.144 18.064 1.00 57.94 78 LYS A O 1
ATOM 602 N N . VAL A 1 79 ? 22.354 0.223 19.851 1.00 66.62 79 VAL A N 1
ATOM 603 C CA . VAL A 1 79 ? 22.656 1.662 19.795 1.00 66.62 79 VAL A CA 1
ATOM 604 C C . VAL A 1 79 ? 23.096 2.009 18.370 1.00 66.62 79 VAL A C 1
ATOM 606 O O . VAL A 1 79 ? 23.893 1.273 17.782 1.00 66.62 79 VAL A O 1
ATOM 609 N N . GLN A 1 80 ? 22.529 3.072 17.793 1.00 69.44 80 GLN A N 1
ATOM 610 C CA . GLN A 1 80 ? 22.821 3.449 16.406 1.00 69.44 80 GLN A CA 1
ATOM 611 C C . GLN A 1 80 ? 24.289 3.862 16.240 1.00 69.44 80 GLN A C 1
ATOM 613 O O . GLN A 1 80 ? 25.024 3.990 17.211 1.00 69.44 80 GLN A O 1
ATOM 618 N N . GLU A 1 81 ? 24.757 4.113 15.022 1.00 69.88 81 GLU A N 1
ATOM 619 C CA . GLU A 1 81 ? 26.120 4.630 14.838 1.00 69.88 81 GLU A CA 1
ATOM 620 C C . GLU A 1 81 ? 26.259 6.063 15.386 1.00 69.88 81 GLU A C 1
ATOM 622 O O . GLU A 1 81 ? 27.232 6.365 16.075 1.00 69.88 81 GLU A O 1
ATOM 627 N N . PHE A 1 82 ? 25.223 6.891 15.223 1.00 74.50 82 PHE A N 1
ATOM 628 C CA . PHE A 1 82 ? 25.189 8.295 15.644 1.00 74.50 82 PHE A CA 1
ATOM 629 C C . PHE A 1 82 ? 24.119 8.560 16.711 1.00 74.50 82 PHE A C 1
ATOM 631 O O . PHE A 1 82 ? 23.103 7.863 16.777 1.00 74.50 82 PHE A O 1
ATOM 638 N N . GLY A 1 83 ? 24.350 9.573 17.548 1.00 81.06 83 GLY A N 1
ATOM 639 C CA . GLY A 1 83 ? 23.302 10.188 18.360 1.00 81.06 83 GLY A CA 1
ATOM 640 C C . GLY A 1 83 ? 22.369 11.028 17.489 1.00 81.06 83 GLY A C 1
ATOM 641 O O . GLY A 1 83 ? 22.724 11.414 16.375 1.00 81.06 83 GLY A O 1
ATOM 642 N N . LEU A 1 84 ? 21.163 11.285 17.983 1.00 86.50 84 LEU A N 1
ATOM 643 C CA . LEU A 1 84 ? 20.080 11.905 17.229 1.00 86.50 84 LEU A CA 1
ATOM 644 C C . LEU A 1 84 ? 19.497 13.081 18.003 1.00 86.50 84 LEU A C 1
ATOM 646 O O . LEU A 1 84 ? 19.144 12.949 19.166 1.00 86.50 84 LEU A O 1
ATOM 650 N N . ARG A 1 85 ? 19.314 14.218 17.342 1.00 88.75 85 ARG A N 1
ATOM 651 C CA . ARG A 1 85 ? 18.620 15.386 17.874 1.00 88.75 85 ARG A CA 1
ATOM 652 C C . ARG A 1 85 ? 17.498 15.798 16.931 1.00 88.75 85 ARG A C 1
ATOM 654 O O . ARG A 1 85 ? 17.733 16.212 15.799 1.00 88.75 85 ARG A O 1
ATOM 661 N N . LEU A 1 86 ? 16.269 15.693 17.412 1.00 88.44 86 LEU A N 1
ATOM 662 C CA . LEU A 1 86 ? 15.049 16.043 16.697 1.00 88.44 86 LEU A CA 1
ATOM 663 C C . LEU A 1 86 ? 14.561 17.401 17.190 1.00 88.44 86 LEU A C 1
ATOM 665 O O . LEU A 1 86 ? 14.241 17.556 18.362 1.00 88.44 86 LEU A O 1
ATOM 669 N N . GLN A 1 87 ? 14.492 18.385 16.302 1.00 91.00 87 GLN A N 1
ATOM 670 C CA . GLN A 1 87 ? 13.937 19.701 16.589 1.00 91.00 87 GLN A CA 1
ATOM 671 C C . GLN A 1 87 ? 12.666 19.903 15.774 1.00 91.00 87 GLN A C 1
ATOM 673 O O . GLN A 1 87 ? 12.718 20.084 14.558 1.00 91.00 87 GLN A O 1
ATOM 678 N N . LEU A 1 88 ? 11.524 19.917 16.452 1.00 91.62 88 LEU A N 1
ATOM 679 C CA . LEU A 1 88 ? 10.225 20.148 15.840 1.00 91.62 88 LEU A CA 1
ATOM 680 C C . LEU A 1 88 ? 9.732 21.560 16.160 1.00 91.62 88 LEU A C 1
ATOM 682 O O . LEU A 1 88 ? 9.692 21.956 17.325 1.00 91.62 88 LEU A O 1
ATOM 686 N N . LYS A 1 89 ? 9.319 22.308 15.135 1.00 90.38 89 LYS A N 1
ATOM 687 C CA . LYS A 1 89 ? 8.538 23.541 15.302 1.00 90.38 89 LYS A CA 1
ATOM 688 C C . LYS A 1 89 ? 7.053 23.204 15.330 1.00 90.38 89 LYS A C 1
ATOM 690 O O . LYS A 1 89 ? 6.548 22.615 14.383 1.00 90.38 89 LYS A O 1
ATOM 695 N N . ILE A 1 90 ? 6.367 23.593 16.399 1.00 89.94 90 ILE A N 1
ATOM 696 C CA . ILE A 1 90 ? 4.930 23.390 16.572 1.00 89.94 90 ILE A CA 1
ATOM 697 C C . ILE A 1 90 ? 4.207 24.674 16.168 1.00 89.94 90 ILE A C 1
ATOM 699 O O . ILE A 1 90 ? 4.359 25.708 16.823 1.00 89.94 90 ILE A O 1
ATOM 703 N N . LEU A 1 91 ? 3.427 24.600 15.086 1.00 86.19 91 LEU A N 1
ATOM 704 C CA . LEU A 1 91 ? 2.664 25.732 14.553 1.00 86.19 91 LEU A CA 1
ATOM 705 C C . LEU A 1 91 ? 1.172 25.612 14.875 1.00 86.19 91 LEU A C 1
ATOM 707 O O . LEU A 1 91 ? 0.532 26.597 15.235 1.00 86.19 91 LEU A O 1
ATOM 711 N N . ASN A 1 92 ? 0.611 24.405 14.759 1.00 85.56 92 ASN A N 1
ATOM 712 C CA . ASN A 1 92 ? -0.823 24.165 14.890 1.00 85.56 92 ASN A CA 1
ATOM 713 C C . ASN A 1 92 ? -1.127 23.028 15.874 1.00 85.56 92 ASN A C 1
ATOM 715 O O . ASN A 1 92 ? -0.310 22.144 16.110 1.00 85.56 92 ASN A O 1
ATOM 719 N N . LYS A 1 93 ? -2.377 22.959 16.353 1.00 85.00 93 LYS A N 1
ATOM 720 C CA . LYS A 1 93 ? -2.841 21.858 17.223 1.00 85.00 93 LYS A CA 1
ATOM 721 C C . LYS A 1 93 ? -2.725 20.467 16.597 1.00 85.00 93 LYS A C 1
ATOM 723 O O . LYS A 1 93 ? -2.652 19.486 17.320 1.00 85.00 93 LYS A O 1
ATOM 728 N N . LEU A 1 94 ? -2.718 20.366 15.267 1.00 84.12 94 LEU A N 1
ATOM 729 C CA . LEU A 1 94 ? -2.508 19.086 14.587 1.00 84.12 94 LEU A CA 1
ATOM 730 C C . LEU A 1 94 ? -1.087 18.556 14.790 1.00 84.12 94 LEU A C 1
ATOM 732 O O . LEU A 1 94 ? -0.913 17.344 14.853 1.00 84.12 94 LEU A O 1
ATOM 736 N N . ASP A 1 95 ? -0.094 19.436 14.947 1.00 86.00 95 ASP A N 1
ATOM 737 C CA . ASP A 1 95 ? 1.276 19.007 15.213 1.00 86.00 95 ASP A CA 1
ATOM 738 C C . ASP A 1 95 ? 1.371 18.338 16.589 1.00 86.00 95 ASP A C 1
ATOM 740 O O . ASP A 1 95 ? 2.072 17.342 16.723 1.00 86.00 95 ASP A O 1
ATOM 744 N N . LEU A 1 96 ? 0.584 18.784 17.579 1.00 85.44 96 LEU A N 1
ATOM 745 C CA . LEU A 1 96 ? 0.532 18.174 18.917 1.00 85.44 96 LEU A CA 1
ATOM 746 C C . LEU A 1 96 ? 0.102 16.694 18.918 1.00 85.44 96 LEU A C 1
ATOM 748 O O . LEU A 1 96 ? 0.441 15.961 19.849 1.00 85.44 96 LEU A O 1
ATOM 752 N N . ASN A 1 97 ? -0.594 16.251 17.866 1.00 87.56 97 ASN A N 1
ATOM 753 C CA . ASN A 1 97 ? -1.070 14.875 17.715 1.00 87.56 97 ASN A CA 1
ATOM 754 C C . ASN A 1 97 ? -0.028 13.922 17.117 1.00 87.56 97 ASN A C 1
ATOM 756 O O . ASN A 1 97 ? -0.302 12.726 17.041 1.00 87.56 97 ASN A O 1
ATOM 760 N N . ARG A 1 98 ? 1.136 14.423 16.682 1.00 87.81 98 ARG A N 1
ATOM 761 C CA . ARG A 1 98 ? 2.207 13.589 16.121 1.00 87.81 98 ARG A CA 1
ATOM 762 C C . ARG A 1 98 ? 2.658 12.562 17.152 1.00 87.81 98 ARG A C 1
ATOM 764 O O . ARG A 1 98 ? 2.948 12.929 18.296 1.00 87.81 98 ARG A O 1
ATOM 771 N N . GLN A 1 99 ? 2.730 11.298 16.747 1.00 83.00 99 GLN A N 1
ATOM 772 C CA . GLN A 1 99 ? 3.281 10.241 17.583 1.00 83.00 99 GLN A CA 1
ATOM 773 C C . GLN A 1 99 ? 4.787 10.435 17.757 1.00 83.00 99 GLN A C 1
ATOM 775 O O . GLN A 1 99 ? 5.516 10.756 16.819 1.00 83.00 99 GLN A O 1
ATOM 780 N N . ILE A 1 100 ? 5.249 10.249 18.983 1.00 85.88 100 ILE A N 1
ATOM 781 C CA . ILE A 1 100 ? 6.641 10.371 19.386 1.00 85.88 100 ILE A CA 1
ATOM 782 C C . ILE A 1 100 ? 7.025 9.115 20.097 1.00 85.88 100 ILE A C 1
ATOM 784 O O . ILE A 1 100 ? 6.286 8.597 20.938 1.00 85.88 100 ILE A O 1
ATOM 788 N N . VAL A 1 101 ? 8.242 8.701 19.811 1.00 83.31 101 VAL A N 1
ATOM 789 C CA . VAL A 1 101 ? 8.869 7.625 20.534 1.00 83.31 101 VAL A CA 1
ATOM 790 C C . VAL A 1 101 ? 10.116 8.179 21.152 1.00 83.31 101 VAL A C 1
ATOM 792 O O . VAL A 1 101 ? 11.010 8.678 20.474 1.00 83.31 101 VAL A O 1
ATOM 795 N N . LYS A 1 102 ? 10.096 8.152 22.477 1.00 85.19 102 LYS A N 1
ATOM 796 C CA . LYS A 1 102 ? 11.134 8.694 23.324 1.00 85.19 102 LYS A CA 1
ATOM 797 C C . LYS A 1 102 ? 11.913 7.519 23.896 1.00 85.19 102 LYS A C 1
ATOM 799 O O . LYS A 1 102 ? 11.343 6.690 24.600 1.00 85.19 102 LYS A O 1
ATOM 804 N N . SER A 1 103 ? 13.211 7.473 23.613 1.00 84.00 103 SER A N 1
ATOM 805 C CA . SER A 1 103 ? 14.135 6.543 24.266 1.00 84.00 103 SER A CA 1
ATOM 806 C C . SER A 1 103 ? 14.314 6.891 25.754 1.00 84.00 103 SER A C 1
ATOM 808 O O . SER A 1 103 ? 14.112 8.036 26.178 1.00 84.00 103 SER A O 1
ATOM 810 N N . GLU A 1 104 ? 14.730 5.922 26.566 1.00 80.69 104 GLU A N 1
ATOM 811 C CA . GLU A 1 104 ? 15.075 6.143 27.981 1.00 80.69 104 GLU A CA 1
ATOM 812 C C . GLU A 1 104 ? 16.259 7.118 28.138 1.00 80.69 104 GLU A C 1
ATOM 814 O O . GLU A 1 104 ? 16.297 7.928 29.066 1.00 80.69 104 GLU A O 1
ATOM 819 N N . TYR A 1 105 ? 17.168 7.113 27.158 1.00 83.94 105 TYR A N 1
ATOM 820 C CA . TYR A 1 105 ? 18.343 7.982 27.094 1.00 83.94 105 TYR A CA 1
ATOM 821 C C . TYR A 1 105 ? 18.050 9.368 26.504 1.00 83.94 105 TYR A C 1
ATOM 823 O O . TYR A 1 105 ? 18.948 10.203 26.446 1.00 83.94 105 TYR A O 1
ATOM 831 N N . ALA A 1 106 ? 16.816 9.618 26.055 1.00 87.62 106 ALA A N 1
ATOM 832 C CA . ALA A 1 106 ? 16.453 10.869 25.408 1.00 87.62 106 ALA A CA 1
ATOM 833 C C . ALA A 1 106 ? 16.091 11.961 26.420 1.00 87.62 106 ALA A C 1
ATOM 835 O O . ALA A 1 106 ? 15.227 11.768 27.284 1.00 87.62 106 ALA A O 1
ATOM 836 N N . THR A 1 107 ? 16.691 13.130 26.229 1.00 89.31 107 THR A N 1
ATOM 837 C CA . THR A 1 107 ? 16.375 14.382 26.914 1.00 89.31 107 THR A CA 1
ATOM 838 C C . THR A 1 107 ? 15.373 15.177 26.084 1.00 89.31 107 THR A C 1
ATOM 840 O O . THR A 1 107 ? 15.548 15.340 24.877 1.00 89.31 107 THR A O 1
ATOM 843 N N . VAL A 1 108 ? 14.326 15.709 26.715 1.00 90.81 108 VAL A N 1
ATOM 844 C CA . VAL A 1 108 ? 13.335 16.566 26.041 1.00 90.81 108 VAL A CA 1
ATOM 845 C C . VAL A 1 108 ? 13.448 17.981 26.581 1.00 90.81 108 VAL A C 1
ATOM 847 O O . VAL A 1 108 ? 13.360 18.179 27.786 1.00 90.81 108 VAL A O 1
ATOM 850 N N . SER A 1 109 ? 13.591 18.977 25.711 1.00 90.12 109 SER A N 1
ATOM 851 C CA . SER A 1 109 ? 13.663 20.386 26.103 1.00 90.12 109 SER A CA 1
ATOM 852 C C . SER A 1 109 ? 12.668 21.263 25.342 1.00 90.12 109 SER A C 1
ATOM 854 O O . SER A 1 109 ? 12.385 21.048 24.160 1.00 90.12 109 SER A O 1
ATOM 856 N N . LEU A 1 110 ? 12.138 22.262 26.050 1.00 90.44 110 LEU A N 1
ATOM 857 C CA . LEU A 1 110 ? 11.326 23.359 25.522 1.00 90.44 110 LEU A CA 1
ATOM 858 C C . LEU A 1 110 ? 12.105 24.665 25.746 1.00 90.44 110 LEU A C 1
ATOM 860 O O . LEU A 1 110 ? 12.010 25.252 26.832 1.00 90.44 110 LEU A O 1
ATOM 864 N N . PRO A 1 111 ? 12.902 25.116 24.760 1.00 86.94 111 PRO A N 1
ATOM 865 C CA . PRO A 1 111 ? 13.785 26.271 24.909 1.00 86.94 111 PRO A CA 1
ATOM 866 C C . PRO A 1 111 ? 13.058 27.549 25.333 1.00 86.94 111 PRO A C 1
ATOM 868 O O . PRO A 1 111 ? 13.586 28.327 26.121 1.00 86.94 111 PRO A O 1
ATOM 871 N N . GLU A 1 112 ? 11.829 27.760 24.860 1.00 84.12 112 GLU A N 1
ATOM 872 C CA . GLU A 1 112 ? 11.035 28.957 25.152 1.00 84.12 112 GLU A CA 1
ATOM 873 C C . GLU A 1 112 ? 10.569 29.033 26.614 1.00 84.12 112 GLU A C 1
ATOM 875 O O . GLU A 1 112 ? 10.241 30.116 27.105 1.00 84.12 112 GLU A O 1
ATOM 880 N N . LEU A 1 113 ? 10.536 27.896 27.317 1.00 83.56 113 LEU A N 1
ATOM 881 C CA . LEU A 1 113 ? 10.184 27.815 28.734 1.00 83.56 113 LEU A CA 1
ATOM 882 C C . LEU A 1 113 ? 11.383 27.545 29.646 1.00 83.56 113 LEU A C 1
ATOM 884 O O . LEU A 1 113 ? 11.179 27.465 30.856 1.00 83.56 113 LEU A O 1
ATOM 888 N N . GLU A 1 114 ? 12.592 27.403 29.091 1.00 84.38 114 GLU A N 1
ATOM 889 C CA . GLU A 1 114 ? 13.776 26.922 29.822 1.00 84.38 114 GLU A CA 1
ATOM 890 C C . GLU A 1 114 ? 13.467 25.624 30.596 1.00 84.38 114 GLU A C 1
ATOM 892 O O . GLU A 1 114 ? 13.858 25.443 31.748 1.00 84.38 114 GLU A O 1
ATOM 897 N N . PHE A 1 115 ? 12.690 24.736 29.966 1.00 85.69 115 PHE A N 1
ATOM 898 C CA . PHE A 1 115 ? 12.235 23.480 30.555 1.00 85.69 115 PHE A CA 1
ATOM 899 C C . PHE A 1 115 ? 12.986 22.304 29.949 1.00 85.69 115 PHE A C 1
ATOM 901 O O . PHE A 1 115 ? 13.103 22.219 28.726 1.00 85.69 115 PHE A O 1
ATOM 908 N N . GLU A 1 116 ? 13.423 21.374 30.790 1.00 86.00 116 GLU A N 1
ATOM 909 C CA . GLU A 1 116 ? 14.138 20.177 30.369 1.00 86.00 116 GLU A CA 1
ATOM 910 C C . GLU A 1 116 ? 13.693 18.977 31.210 1.00 86.00 116 GLU A C 1
ATOM 912 O O . GLU A 1 116 ? 13.574 19.073 32.432 1.00 86.00 116 GLU A O 1
ATOM 917 N N . ILE A 1 117 ? 13.431 17.860 30.536 1.00 86.50 117 ILE A N 1
ATOM 918 C CA . ILE A 1 117 ? 13.187 16.544 31.121 1.00 86.50 117 ILE A CA 1
ATOM 919 C C . ILE A 1 117 ? 14.452 15.720 30.851 1.00 86.50 117 ILE A C 1
ATOM 921 O O . ILE A 1 117 ? 14.701 15.387 29.684 1.00 86.50 117 ILE A O 1
ATOM 925 N N . PRO A 1 118 ? 15.264 15.421 31.878 1.00 84.69 118 PRO A N 1
ATOM 926 C CA . PRO A 1 118 ? 16.541 14.742 31.703 1.00 84.69 118 PRO A CA 1
ATOM 927 C C . PRO A 1 118 ? 16.370 13.256 31.345 1.00 84.69 118 PRO A C 1
ATOM 929 O O . PRO A 1 118 ? 15.351 12.622 31.635 1.00 84.69 118 PRO A O 1
ATOM 932 N N . ALA A 1 119 ? 17.404 12.689 30.723 1.00 79.19 119 ALA A N 1
ATOM 933 C CA . ALA A 1 119 ? 17.498 11.259 30.438 1.00 79.19 119 ALA A CA 1
ATOM 934 C C . ALA A 1 119 ? 17.452 10.407 31.726 1.00 79.19 119 ALA A C 1
ATOM 936 O O . ALA A 1 119 ? 17.984 10.802 32.764 1.00 79.19 119 ALA A O 1
ATOM 937 N N . GLY A 1 120 ? 16.835 9.223 31.660 1.00 66.19 120 GLY A N 1
ATOM 938 C CA . GLY A 1 120 ? 16.777 8.260 32.770 1.00 66.19 120 GLY A CA 1
ATOM 939 C C . GLY A 1 120 ? 15.685 8.489 33.827 1.00 66.19 120 GLY A C 1
ATOM 940 O O . GLY A 1 120 ? 15.444 7.594 34.634 1.00 66.19 120 GLY A O 1
ATOM 941 N N . GLU A 1 121 ? 14.975 9.624 33.827 1.00 61.72 121 GLU A N 1
ATOM 942 C CA . GLU A 1 121 ? 13.814 9.827 34.721 1.00 61.72 121 GLU A CA 1
ATOM 943 C C . GLU A 1 121 ? 12.563 9.052 34.270 1.00 61.72 121 GLU A C 1
ATOM 945 O O . GLU A 1 121 ? 11.675 8.755 35.076 1.00 61.72 121 GLU A O 1
ATOM 950 N N . HIS A 1 122 ? 12.481 8.716 32.981 1.00 63.88 122 HIS A N 1
ATOM 951 C CA . HIS A 1 122 ? 11.347 8.023 32.374 1.00 63.88 122 HIS A CA 1
ATOM 952 C C . HIS A 1 122 ? 11.825 6.881 31.482 1.00 63.88 122 HIS A C 1
ATOM 954 O O . HIS A 1 122 ? 12.757 7.055 30.693 1.00 63.88 122 HIS A O 1
ATOM 960 N N . THR A 1 123 ? 11.141 5.743 31.586 1.00 67.88 123 THR A N 1
ATOM 961 C CA . THR A 1 123 ? 11.319 4.593 30.700 1.00 67.88 123 THR A CA 1
ATOM 962 C C . THR A 1 123 ? 10.966 4.959 29.257 1.00 67.88 123 THR A C 1
ATOM 964 O O . THR A 1 123 ? 10.263 5.945 29.004 1.00 67.88 123 THR A O 1
ATOM 967 N N . GLY A 1 124 ? 11.480 4.187 28.297 1.00 72.38 124 GLY A N 1
ATOM 968 C CA . GLY A 1 124 ? 11.151 4.394 26.890 1.00 72.38 124 GLY A CA 1
ATOM 969 C C . GLY A 1 124 ? 9.643 4.281 26.652 1.00 72.38 124 GLY A C 1
ATOM 970 O O . GLY A 1 124 ? 8.976 3.383 27.179 1.00 72.38 124 GLY A O 1
ATOM 971 N N . GLU A 1 125 ? 9.086 5.223 25.891 1.00 76.75 125 GLU A N 1
ATOM 972 C CA . GLU A 1 125 ? 7.641 5.326 25.714 1.00 76.75 125 GLU A CA 1
ATOM 973 C C . GLU A 1 125 ? 7.207 5.789 24.323 1.00 76.75 125 GLU A C 1
ATOM 975 O O . GLU A 1 125 ? 7.908 6.533 23.635 1.00 76.75 125 GLU A O 1
ATOM 980 N N . ILE A 1 126 ? 5.999 5.363 23.944 1.00 78.75 126 ILE A N 1
ATOM 981 C CA . ILE A 1 126 ? 5.287 5.792 22.739 1.00 78.75 126 ILE A CA 1
ATOM 982 C C . ILE A 1 126 ? 4.135 6.690 23.187 1.00 78.75 126 ILE A C 1
ATOM 984 O O . ILE A 1 126 ? 3.233 6.252 23.902 1.00 78.75 126 ILE A O 1
ATOM 988 N N . THR A 1 127 ? 4.177 7.955 22.794 1.00 85.00 127 THR A N 1
ATOM 989 C CA . THR A 1 127 ? 3.233 8.991 23.228 1.00 85.00 127 THR A CA 1
ATOM 990 C C . THR A 1 127 ? 3.018 10.010 22.105 1.00 85.00 127 THR A C 1
ATOM 992 O O . THR A 1 127 ? 3.413 9.772 20.970 1.00 85.00 127 THR A O 1
ATOM 995 N N . THR A 1 128 ? 2.367 11.135 22.379 1.00 88.38 128 THR A N 1
ATOM 996 C CA . THR A 1 128 ? 2.278 12.284 21.463 1.00 88.38 128 THR A CA 1
ATOM 997 C C . THR A 1 128 ? 2.997 13.494 22.059 1.00 88.38 128 THR A C 1
ATOM 999 O O . THR A 1 128 ? 3.300 13.505 23.256 1.00 88.38 128 THR A O 1
ATOM 1002 N N . LEU A 1 129 ? 3.242 14.543 21.262 1.00 85.00 129 LEU A N 1
ATOM 1003 C CA . LEU A 1 129 ? 3.767 15.821 21.786 1.00 85.00 129 LEU A CA 1
ATOM 1004 C C . LEU A 1 129 ? 2.882 16.348 22.919 1.00 85.00 129 LEU A C 1
ATOM 1006 O O . LEU A 1 129 ? 3.386 16.764 23.962 1.00 85.00 129 LEU A O 1
ATOM 1010 N N . GLU A 1 130 ? 1.560 16.292 22.727 1.00 88.38 130 GLU A N 1
ATOM 1011 C CA . GLU A 1 130 ? 0.594 16.661 23.760 1.00 88.38 130 GLU A CA 1
ATOM 1012 C C . GLU A 1 130 ? 0.759 15.798 25.016 1.00 88.38 130 GLU A C 1
ATOM 1014 O O . GLU A 1 130 ? 0.771 16.321 26.130 1.00 88.38 130 GLU A O 1
ATOM 1019 N N . GLY A 1 131 ? 0.939 14.486 24.842 1.00 87.12 131 GLY A N 1
ATOM 1020 C CA . GLY A 1 131 ? 1.111 13.534 25.935 1.00 87.12 131 GLY A CA 1
ATOM 1021 C C . GLY A 1 131 ? 2.321 13.840 26.820 1.00 87.12 131 GLY A C 1
ATOM 1022 O O . GLY A 1 131 ? 2.197 13.784 28.046 1.00 87.12 131 GLY A O 1
ATOM 1023 N N . ILE A 1 132 ? 3.459 14.227 26.230 1.00 87.19 132 ILE A N 1
ATOM 1024 C CA . ILE A 1 132 ? 4.663 14.623 26.984 1.00 87.19 132 ILE A CA 1
ATOM 1025 C C . ILE A 1 132 ? 4.380 15.870 27.832 1.00 87.19 132 ILE A C 1
ATOM 1027 O O . ILE A 1 132 ? 4.663 15.889 29.033 1.00 87.19 132 ILE A O 1
ATOM 1031 N N . ILE A 1 133 ? 3.769 16.901 27.239 1.00 86.94 133 ILE A N 1
ATOM 1032 C CA . ILE A 1 133 ? 3.486 18.168 27.933 1.00 86.94 133 ILE A CA 1
ATOM 1033 C C . ILE A 1 133 ? 2.421 17.971 29.025 1.00 86.94 133 ILE A C 1
ATOM 1035 O O . ILE A 1 133 ? 2.562 18.492 30.133 1.00 86.94 133 ILE A O 1
ATOM 1039 N N . LEU A 1 134 ? 1.371 17.188 28.754 1.00 86.31 134 LEU A N 1
ATOM 1040 C CA . LEU A 1 134 ? 0.327 16.854 29.728 1.00 86.31 134 LEU A CA 1
ATOM 1041 C C . LEU A 1 134 ? 0.879 16.078 30.922 1.00 86.31 134 LEU A C 1
ATOM 1043 O O . LEU A 1 134 ? 0.446 16.306 32.057 1.00 86.31 134 LEU A O 1
ATOM 1047 N N . ARG A 1 135 ? 1.840 15.181 30.691 1.00 84.62 135 ARG A N 1
ATOM 1048 C CA . ARG A 1 135 ? 2.485 14.444 31.775 1.00 84.62 135 ARG A CA 1
ATOM 1049 C C . ARG A 1 135 ? 3.361 15.354 32.619 1.00 84.62 135 ARG A C 1
ATOM 1051 O O . ARG A 1 135 ? 3.164 15.384 33.827 1.00 84.62 135 ARG A O 1
ATOM 1058 N N . ALA A 1 136 ? 4.219 16.162 31.994 1.00 84.25 136 ALA A N 1
ATOM 1059 C CA . ALA A 1 136 ? 5.018 17.164 32.701 1.00 84.25 136 ALA A CA 1
ATOM 1060 C C . ALA A 1 136 ? 4.131 18.090 33.553 1.00 84.25 136 ALA A C 1
ATOM 1062 O O . ALA A 1 136 ? 4.413 18.339 34.726 1.00 84.25 136 ALA A O 1
ATOM 1063 N N . LYS A 1 137 ? 2.995 18.528 32.997 1.00 85.25 137 LYS A N 1
ATOM 1064 C CA . LYS A 1 137 ? 1.988 19.315 33.716 1.00 85.25 137 LYS A CA 1
ATOM 1065 C C . LYS A 1 137 ? 1.410 18.566 34.921 1.00 85.25 137 LYS A C 1
ATOM 1067 O O . LYS A 1 137 ? 1.286 19.156 35.991 1.00 85.25 137 LYS A O 1
ATOM 1072 N N . SER A 1 138 ? 1.043 17.296 34.753 1.00 82.94 138 SER A N 1
ATOM 1073 C CA . SER A 1 138 ? 0.448 16.476 35.817 1.00 82.94 138 SER A CA 1
ATOM 1074 C C . SER A 1 138 ? 1.447 16.213 36.946 1.00 82.94 138 SER A C 1
ATOM 1076 O O . SER A 1 138 ? 1.117 16.428 38.110 1.00 82.94 138 SER A O 1
ATOM 1078 N N . SER A 1 139 ? 2.694 15.871 36.609 1.00 81.81 139 SER A N 1
ATOM 1079 C CA . SER A 1 139 ? 3.773 15.656 37.578 1.00 81.81 139 SER A CA 1
ATOM 1080 C C . SER A 1 139 ? 4.084 16.917 38.391 1.00 81.81 139 SER A C 1
ATOM 1082 O O . SER A 1 139 ? 4.243 16.848 39.608 1.00 81.81 139 SER A O 1
ATOM 1084 N N . LEU A 1 140 ? 4.106 18.095 37.758 1.00 82.00 140 LEU A N 1
ATOM 1085 C CA . LEU A 1 140 ? 4.301 19.366 38.467 1.00 82.00 140 LEU A CA 1
ATOM 1086 C C . LEU A 1 140 ? 3.081 19.762 39.321 1.00 82.00 140 LEU A C 1
ATOM 1088 O O . LEU A 1 140 ? 3.240 20.359 40.391 1.00 82.00 140 LEU A O 1
ATOM 1092 N N . ALA A 1 141 ? 1.862 19.423 38.889 1.00 78.31 141 ALA A N 1
ATOM 1093 C CA . ALA A 1 141 ? 0.641 19.694 39.647 1.00 78.31 141 ALA A CA 1
ATOM 1094 C C . ALA A 1 141 ? 0.584 18.896 40.962 1.00 78.31 141 ALA A C 1
ATOM 1096 O O . ALA A 1 141 ? 0.255 19.473 41.999 1.00 78.31 141 ALA A O 1
ATOM 1097 N N . GLU A 1 142 ? 0.991 17.623 40.958 1.00 77.69 142 GLU A N 1
ATOM 1098 C CA . GLU A 1 142 ? 1.060 16.788 42.170 1.00 77.69 142 GLU A CA 1
ATOM 1099 C C . GLU A 1 142 ? 2.008 17.377 43.228 1.00 77.69 142 GLU A C 1
ATOM 1101 O O . GLU A 1 142 ? 1.655 17.483 44.405 1.00 77.69 142 GLU A O 1
ATOM 1106 N N . VAL A 1 143 ? 3.177 17.875 42.808 1.00 74.88 143 VAL A N 1
ATOM 1107 C CA . VAL A 1 143 ? 4.141 18.553 43.700 1.00 74.88 143 VAL A CA 1
ATOM 1108 C C . VAL A 1 143 ? 3.552 19.837 44.301 1.00 74.88 143 VAL A C 1
ATOM 1110 O O . VAL A 1 143 ? 3.890 20.239 45.417 1.00 74.88 143 VAL A O 1
ATOM 1113 N N . THR A 1 144 ? 2.624 20.482 43.594 1.00 64.44 144 THR A N 1
ATOM 1114 C CA . THR A 1 144 ? 1.974 21.717 44.052 1.00 64.44 144 THR A CA 1
ATOM 1115 C C . THR A 1 144 ? 0.987 21.450 45.204 1.00 64.44 144 THR A C 1
ATOM 1117 O O . THR A 1 144 ? 0.807 22.301 46.090 1.00 64.44 144 THR A O 1
ATOM 1120 N N . GLU A 1 145 ? 0.395 20.252 45.259 1.00 66.38 145 GLU A N 1
ATOM 1121 C CA . GLU A 1 145 ? -0.519 19.815 46.325 1.00 66.38 145 GLU A CA 1
ATOM 1122 C C . GLU A 1 145 ? 0.206 19.362 47.607 1.00 66.38 145 GLU A C 1
ATOM 1124 O O . GLU A 1 145 ? -0.385 19.404 48.694 1.00 66.38 145 GLU A O 1
ATOM 1129 N N . ASP A 1 146 ? 1.502 19.034 47.532 1.00 70.31 146 ASP A N 1
ATOM 1130 C CA . ASP A 1 146 ? 2.291 18.604 48.690 1.00 70.31 146 ASP A CA 1
ATOM 1131 C C . ASP A 1 146 ? 2.411 19.719 49.746 1.00 70.31 146 ASP A C 1
ATOM 1133 O O . ASP A 1 146 ? 2.793 20.863 49.483 1.00 70.31 146 ASP A O 1
ATOM 1137 N N . ARG A 1 147 ? 2.073 19.394 50.995 1.00 58.50 147 ARG A N 1
ATOM 1138 C CA . ARG A 1 147 ? 2.067 20.321 52.133 1.00 58.50 147 ARG A CA 1
ATOM 1139 C C . ARG A 1 147 ? 3.469 20.746 52.584 1.00 58.50 147 ARG A C 1
ATOM 1141 O O . ARG A 1 147 ? 3.553 21.693 53.364 1.00 58.50 147 ARG A O 1
ATOM 1148 N N . GLN A 1 148 ? 4.536 20.086 52.125 1.00 63.56 148 GLN A N 1
ATOM 1149 C CA . GLN A 1 148 ? 5.918 20.386 52.529 1.00 63.56 148 GLN A CA 1
ATOM 1150 C C . GLN A 1 148 ? 6.604 21.499 51.715 1.00 63.56 148 GLN A C 1
ATOM 1152 O O . GLN A 1 148 ? 7.631 22.022 52.149 1.00 63.56 148 GLN A O 1
ATOM 1157 N N . VAL A 1 149 ? 6.042 21.910 50.574 1.00 70.69 149 VAL A N 1
ATOM 1158 C CA . VAL A 1 149 ? 6.652 22.920 49.691 1.00 70.69 149 VAL A CA 1
ATOM 1159 C C . VAL A 1 149 ? 6.327 24.347 50.160 1.00 70.69 149 VAL A C 1
ATOM 1161 O O . VAL A 1 149 ? 5.188 24.660 50.524 1.00 70.69 149 VAL A O 1
ATOM 1164 N N . SER A 1 150 ? 7.326 25.235 50.146 1.00 76.12 150 SER A N 1
ATOM 1165 C CA . SER A 1 150 ? 7.180 26.644 50.535 1.00 76.12 150 SER A CA 1
ATOM 1166 C C . SER A 1 150 ? 6.211 27.402 49.614 1.00 76.12 150 SER A C 1
ATOM 1168 O O . SER A 1 150 ? 6.124 27.137 48.414 1.00 76.12 150 SER A O 1
ATOM 1170 N N . LYS A 1 151 ? 5.467 28.371 50.172 1.00 75.62 151 LYS A N 1
ATOM 1171 C CA . LYS A 1 151 ? 4.430 29.123 49.434 1.00 75.62 151 LYS A CA 1
ATOM 1172 C C . LYS A 1 151 ? 4.974 29.822 48.181 1.00 75.62 151 LYS A C 1
ATOM 1174 O O . LYS A 1 151 ? 4.332 29.757 47.139 1.00 75.62 151 LYS A O 1
ATOM 1179 N N . ASP A 1 152 ? 6.176 30.385 48.260 1.00 77.50 152 ASP A N 1
ATOM 1180 C CA . ASP A 1 152 ? 6.813 31.097 47.145 1.00 77.50 152 ASP A CA 1
ATOM 1181 C C . ASP A 1 152 ? 7.157 30.169 45.965 1.00 77.50 152 ASP A C 1
ATOM 1183 O O . ASP A 1 152 ? 7.113 30.581 44.807 1.00 77.50 152 ASP A O 1
ATOM 1187 N N . VAL A 1 153 ? 7.495 28.902 46.238 1.00 77.38 153 VAL A N 1
ATOM 1188 C CA . VAL A 1 153 ? 7.77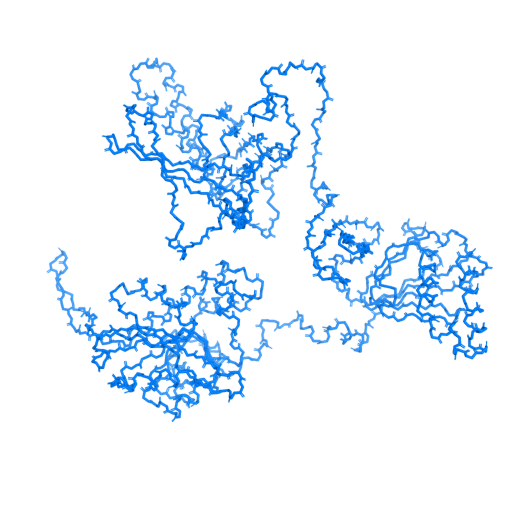1 27.902 45.194 1.00 77.38 153 VAL A CA 1
ATOM 1189 C C . VAL A 1 153 ? 6.468 27.438 44.549 1.00 77.38 153 VAL A C 1
ATOM 1191 O O . VAL A 1 153 ? 6.409 27.307 43.329 1.00 77.38 153 VAL A O 1
ATOM 1194 N N . LYS A 1 154 ? 5.395 27.284 45.335 1.00 77.50 154 LYS A N 1
ATOM 1195 C CA . LYS A 1 154 ? 4.067 26.936 44.808 1.00 77.50 154 LYS A CA 1
ATOM 1196 C C . LYS A 1 154 ? 3.529 27.985 43.840 1.00 77.50 154 LYS A C 1
ATOM 1198 O O . LYS A 1 154 ? 3.031 27.622 42.783 1.00 77.50 154 LYS A O 1
ATOM 1203 N N . GLU A 1 155 ? 3.661 29.273 44.153 1.00 80.38 155 GLU A N 1
ATOM 1204 C CA . GLU A 1 155 ? 3.208 30.347 43.253 1.00 80.38 155 GLU A CA 1
ATOM 1205 C C . GLU A 1 155 ? 3.975 30.349 41.920 1.00 80.38 155 GLU A C 1
ATOM 1207 O O . GLU A 1 155 ? 3.377 30.515 40.852 1.00 80.38 155 GLU A O 1
ATOM 1212 N N . LYS A 1 156 ? 5.289 30.090 41.958 1.00 82.69 156 LYS A N 1
ATOM 1213 C CA . LYS A 1 156 ? 6.110 29.948 40.745 1.00 82.69 156 LYS A CA 1
ATOM 1214 C C . LYS A 1 156 ? 5.727 28.715 39.924 1.00 82.69 156 LYS A C 1
ATOM 1216 O O . LYS A 1 156 ? 5.638 28.824 38.704 1.00 82.69 156 LYS A O 1
ATOM 1221 N N . LEU A 1 157 ? 5.461 27.580 40.576 1.00 81.69 157 LEU A N 1
ATOM 1222 C CA . LEU A 1 157 ? 5.028 26.346 39.912 1.00 81.69 157 LEU A CA 1
ATOM 1223 C C . LEU A 1 157 ? 3.656 26.501 39.251 1.00 81.69 157 LEU A C 1
ATOM 1225 O O . LEU A 1 157 ? 3.502 26.109 38.101 1.00 81.69 157 LEU A O 1
ATOM 1229 N N . ILE A 1 158 ? 2.692 27.142 39.920 1.00 81.75 158 ILE A N 1
ATOM 1230 C CA . ILE A 1 158 ? 1.368 27.429 39.341 1.00 81.75 158 ILE A CA 1
ATOM 1231 C C . ILE A 1 158 ? 1.517 28.298 38.088 1.00 81.75 158 ILE A C 1
ATOM 1233 O O . ILE A 1 158 ? 0.987 27.960 37.034 1.00 81.75 158 ILE A O 1
ATOM 1237 N N . THR A 1 159 ? 2.325 29.360 38.171 1.00 85.00 159 THR A N 1
ATOM 1238 C CA . THR A 1 159 ? 2.595 30.238 37.020 1.00 85.00 159 THR A CA 1
ATOM 1239 C C . THR A 1 159 ? 3.234 29.472 35.853 1.00 85.00 159 THR A C 1
ATOM 1241 O O . THR A 1 159 ? 2.972 29.764 34.689 1.00 85.00 159 THR A O 1
ATOM 1244 N N . PHE A 1 160 ? 4.083 28.485 36.144 1.00 85.88 160 PHE A N 1
ATOM 1245 C CA . PHE A 1 160 ? 4.732 27.652 35.132 1.00 85.88 160 PHE A CA 1
ATOM 1246 C C . PHE A 1 160 ? 3.779 26.616 34.510 1.00 85.88 160 PHE A C 1
ATOM 1248 O O . PHE A 1 160 ? 3.772 26.428 33.296 1.00 85.88 160 PHE A O 1
ATOM 1255 N N . VAL A 1 161 ? 2.912 26.002 35.317 1.00 84.69 161 VAL A N 1
ATOM 1256 C CA . VAL A 1 161 ? 1.838 25.100 34.866 1.00 84.69 161 VAL A CA 1
ATOM 1257 C C . VAL A 1 161 ? 0.839 25.826 33.954 1.00 84.69 161 VAL A C 1
ATOM 1259 O O . VAL A 1 161 ? 0.361 25.251 32.969 1.00 84.69 161 VAL A O 1
ATOM 1262 N N . ASP A 1 162 ? 0.561 27.101 34.226 1.00 84.81 162 ASP A N 1
ATOM 1263 C CA . ASP A 1 162 ? -0.262 27.942 33.354 1.00 84.81 162 ASP A CA 1
ATOM 1264 C C . ASP A 1 162 ? 0.420 28.184 31.999 1.00 84.81 162 ASP A C 1
ATOM 1266 O O . ASP A 1 162 ? -0.228 28.050 30.960 1.00 84.81 162 ASP A O 1
ATOM 1270 N N . LYS A 1 163 ? 1.739 28.429 31.978 1.00 85.56 163 LYS A N 1
ATOM 1271 C CA . LYS A 1 163 ? 2.515 28.535 30.727 1.00 85.56 163 LYS A CA 1
ATOM 1272 C C . LYS A 1 163 ? 2.486 27.238 29.912 1.00 85.56 163 LYS A C 1
ATOM 1274 O O . LYS A 1 163 ? 2.257 27.289 28.708 1.00 85.56 163 LYS A O 1
ATOM 1279 N N . LEU A 1 164 ? 2.635 26.072 30.549 1.00 85.06 164 LEU A N 1
ATOM 1280 C CA . LEU A 1 164 ? 2.490 24.776 29.863 1.00 85.06 164 LEU A CA 1
ATOM 1281 C C . LEU A 1 164 ? 1.079 24.594 29.279 1.00 85.06 164 LEU A C 1
ATOM 1283 O O . LEU A 1 164 ? 0.915 24.039 28.195 1.00 85.06 164 LEU A O 1
ATOM 1287 N N . SER A 1 165 ? 0.053 25.104 29.965 1.00 84.81 165 SER A N 1
ATOM 1288 C CA . SER A 1 165 ? -1.332 25.060 29.480 1.00 84.81 165 SER A CA 1
ATOM 1289 C C . SER A 1 165 ? -1.556 25.954 28.254 1.00 84.81 165 SER A C 1
ATOM 1291 O O . SER A 1 165 ? -2.307 25.571 27.357 1.00 84.81 165 SER A O 1
ATOM 1293 N N . GLN A 1 166 ? -0.881 27.105 28.180 1.00 84.88 166 GLN A N 1
ATOM 1294 C CA . GLN A 1 166 ? -0.903 27.984 27.003 1.00 84.88 166 GLN A CA 1
ATOM 1295 C C . GLN A 1 166 ? -0.269 27.313 25.775 1.00 84.88 166 GLN A C 1
ATOM 1297 O O . GLN A 1 166 ? -0.797 27.442 24.668 1.00 84.88 166 GLN A O 1
ATOM 1302 N N . LEU A 1 167 ? 0.803 26.530 25.969 1.00 84.25 167 LEU A N 1
ATOM 1303 C CA . LEU A 1 167 ? 1.432 25.761 24.887 1.00 84.25 167 LEU A CA 1
ATOM 1304 C C . LEU A 1 167 ? 0.515 24.659 24.336 1.00 84.25 167 LEU A C 1
ATOM 1306 O O . LEU A 1 167 ? 0.402 24.520 23.121 1.00 84.25 167 LEU A O 1
ATOM 1310 N N . ILE A 1 168 ? -0.201 23.926 25.201 1.00 84.38 168 ILE A N 1
ATOM 1311 C CA . ILE A 1 168 ? -1.184 22.902 24.779 1.00 84.38 168 ILE A CA 1
ATOM 1312 C C . ILE A 1 168 ? -2.317 23.529 23.948 1.00 84.38 168 ILE A C 1
ATOM 1314 O O . ILE A 1 168 ? -2.837 22.928 23.007 1.00 84.38 168 ILE A O 1
ATOM 1318 N N . ASN A 1 169 ? -2.698 24.769 24.258 1.00 82.81 169 ASN A N 1
ATOM 1319 C CA . ASN A 1 169 ? -3.709 25.489 23.492 1.00 82.81 169 ASN A CA 1
ATOM 1320 C C . ASN A 1 169 ? -3.196 26.048 22.152 1.00 82.81 169 ASN A C 1
ATOM 1322 O O . ASN A 1 169 ? -4.024 26.545 21.383 1.00 82.81 169 ASN A O 1
ATOM 1326 N N . CYS A 1 170 ? -1.896 25.928 21.849 1.00 76.56 170 CYS A N 1
ATOM 1327 C CA . CYS A 1 170 ? -1.220 26.556 20.708 1.00 76.56 170 CYS A CA 1
ATOM 1328 C C . CYS A 1 170 ? -1.493 28.068 20.618 1.00 76.56 170 CYS A C 1
ATOM 1330 O O . CYS A 1 170 ? -1.781 28.590 19.543 1.00 76.56 170 CYS A O 1
ATOM 1332 N N . GLU A 1 171 ? -1.440 28.781 21.748 1.00 75.44 171 GLU A N 1
ATOM 1333 C CA . GLU A 1 171 ? -1.572 30.248 21.751 1.00 75.44 171 GLU A CA 1
ATOM 1334 C C . GLU A 1 171 ? -0.319 30.942 21.188 1.00 75.44 171 GLU A C 1
ATOM 1336 O O . GLU A 1 171 ? -0.403 32.054 20.665 1.00 75.44 171 GLU A O 1
ATOM 1341 N N . THR A 1 172 ? 0.833 30.269 21.257 1.00 77.50 172 THR A N 1
ATOM 1342 C CA . THR A 1 172 ? 2.128 30.722 20.738 1.00 77.50 172 THR A CA 1
ATOM 1343 C C . THR A 1 172 ? 2.846 29.582 20.022 1.00 77.50 172 THR A C 1
ATOM 1345 O O . THR A 1 172 ? 2.799 28.444 20.487 1.00 77.50 172 THR A O 1
ATOM 1348 N N . GLU A 1 173 ? 3.550 29.893 18.933 1.00 86.75 173 GLU A N 1
ATOM 1349 C CA . GLU A 1 173 ? 4.472 28.961 18.272 1.00 86.75 173 GLU A CA 1
ATOM 1350 C C . GLU A 1 173 ? 5.674 28.681 19.185 1.00 86.75 173 GLU A C 1
ATOM 1352 O O . GLU A 1 173 ? 6.214 29.600 19.805 1.00 86.75 173 GLU A O 1
ATOM 1357 N N . PHE A 1 174 ? 6.093 27.421 19.269 1.00 90.50 174 PHE A N 1
ATOM 1358 C CA . PHE A 1 174 ? 7.231 27.005 20.091 1.00 90.50 174 PHE A CA 1
ATOM 1359 C C . PHE A 1 174 ? 7.961 25.823 19.453 1.00 90.50 174 PHE A C 1
ATOM 1361 O O . PHE A 1 174 ? 7.469 25.204 18.503 1.00 90.50 174 PHE A O 1
ATOM 1368 N N . SER A 1 175 ? 9.151 25.516 19.958 1.00 90.75 175 SER A N 1
ATOM 1369 C CA . SER A 1 175 ? 9.956 24.394 19.504 1.00 90.75 175 SER A CA 1
ATOM 1370 C C . SER A 1 175 ? 10.133 23.354 20.602 1.00 90.75 175 SER A C 1
ATOM 1372 O O . SER A 1 175 ? 10.280 23.669 21.779 1.00 90.75 175 SER A O 1
ATOM 1374 N N . MET A 1 176 ? 10.109 22.086 20.209 1.00 91.44 176 MET A N 1
ATOM 1375 C CA . MET A 1 176 ? 10.470 20.978 21.084 1.00 91.44 176 MET A CA 1
ATOM 1376 C C . MET A 1 176 ? 11.719 20.313 20.531 1.00 91.44 176 MET A C 1
ATOM 1378 O O . MET A 1 176 ? 11.794 20.016 19.336 1.00 91.44 176 MET A O 1
ATOM 1382 N N . ILE A 1 177 ? 12.702 20.103 21.401 1.00 92.00 177 ILE A N 1
ATOM 1383 C CA . ILE A 1 177 ? 13.958 19.447 21.058 1.00 92.00 177 ILE A CA 1
ATOM 1384 C C . ILE A 1 177 ? 14.044 18.141 21.839 1.00 92.00 177 ILE A C 1
ATOM 1386 O O . ILE A 1 177 ? 13.997 18.153 23.066 1.00 92.00 177 ILE A O 1
ATOM 1390 N N . ILE A 1 178 ? 14.188 17.030 21.126 1.00 91.38 178 ILE A N 1
ATOM 1391 C CA . ILE A 1 178 ? 14.463 15.711 21.691 1.00 91.38 178 ILE A CA 1
ATOM 1392 C C . ILE A 1 178 ? 15.900 15.358 21.330 1.00 91.38 178 ILE A C 1
ATOM 1394 O O . ILE A 1 178 ? 16.221 15.240 20.152 1.00 91.38 178 ILE A O 1
ATOM 1398 N N . ASP A 1 179 ? 16.759 15.228 22.330 1.00 89.50 179 ASP A N 1
ATOM 1399 C CA . ASP A 1 179 ? 18.171 14.893 22.177 1.00 89.50 179 ASP A CA 1
ATOM 1400 C C . ASP A 1 179 ? 18.410 13.482 22.726 1.00 89.50 179 ASP A C 1
ATOM 1402 O O . ASP A 1 179 ? 18.278 13.243 23.923 1.00 89.50 179 ASP A O 1
ATOM 1406 N N . ASP A 1 180 ? 18.681 12.531 21.839 1.00 89.38 180 ASP A N 1
ATOM 1407 C CA . ASP A 1 180 ? 18.797 11.108 22.130 1.00 89.38 180 ASP A CA 1
ATOM 1408 C C . ASP A 1 180 ? 20.152 10.541 21.675 1.00 89.38 180 ASP A C 1
ATOM 1410 O O . ASP A 1 180 ? 20.334 10.210 20.496 1.00 89.38 180 ASP A O 1
ATOM 1414 N N . PRO A 1 181 ? 21.086 10.314 22.614 1.00 85.62 181 PRO A N 1
ATOM 1415 C CA . PRO A 1 181 ? 22.377 9.704 22.318 1.00 85.62 181 PRO A CA 1
ATOM 1416 C C . PRO A 1 181 ? 22.277 8.292 21.727 1.00 85.62 181 PRO A C 1
ATOM 1418 O O . PRO A 1 181 ? 23.183 7.858 21.009 1.00 85.62 181 PRO A O 1
ATOM 1421 N N . SER A 1 182 ? 21.194 7.555 22.012 1.00 82.94 182 SER A N 1
ATOM 1422 C CA . SER A 1 182 ? 21.003 6.185 21.514 1.00 82.94 182 SER A CA 1
ATOM 1423 C C . SER A 1 182 ? 20.644 6.133 20.026 1.00 82.94 182 SER A C 1
ATOM 1425 O O . SER A 1 182 ? 20.895 5.118 19.370 1.00 82.94 182 SER A O 1
ATOM 1427 N N . GLY A 1 183 ? 20.109 7.234 19.488 1.00 81.56 183 GLY A N 1
ATOM 1428 C CA . GLY A 1 183 ? 19.674 7.356 18.099 1.00 81.56 183 GLY A CA 1
ATOM 1429 C C . GLY A 1 183 ? 18.347 6.660 17.776 1.00 81.56 183 GLY A C 1
ATOM 1430 O O . GLY A 1 183 ? 18.066 6.414 16.606 1.00 81.56 183 GLY A O 1
ATOM 1431 N N . ASN A 1 184 ? 17.550 6.302 18.787 1.00 82.44 184 ASN A N 1
ATOM 1432 C CA . ASN A 1 184 ? 16.343 5.483 18.622 1.00 82.44 184 ASN A CA 1
ATOM 1433 C C . ASN A 1 184 ? 15.031 6.277 18.746 1.00 82.44 184 ASN A C 1
ATOM 1435 O O . ASN A 1 184 ? 13.963 5.743 18.454 1.00 82.44 184 ASN A O 1
ATOM 1439 N N . SER A 1 185 ? 15.087 7.537 19.178 1.00 85.12 185 SER A N 1
ATOM 1440 C CA . SER A 1 185 ? 13.908 8.397 19.286 1.00 85.12 185 SER A CA 1
ATOM 1441 C C . SER A 1 185 ? 13.383 8.814 17.913 1.00 85.12 185 SER A C 1
ATOM 1443 O O . SER A 1 185 ? 14.134 8.938 16.950 1.00 85.12 185 SER A O 1
ATOM 1445 N N . PHE A 1 186 ? 12.077 9.042 17.804 1.00 84.88 186 PHE A N 1
ATOM 1446 C CA . PHE A 1 186 ? 11.418 9.314 16.527 1.00 84.88 186 PHE A CA 1
ATOM 1447 C C . PHE A 1 186 ? 10.212 10.239 16.705 1.00 84.88 186 PHE A C 1
ATOM 1449 O O . PHE A 1 186 ? 9.520 10.167 17.719 1.00 84.88 186 PHE A O 1
ATOM 1456 N N . ILE A 1 187 ? 9.938 11.082 15.706 1.00 85.81 187 ILE A N 1
ATOM 1457 C CA . ILE A 1 187 ? 8.735 11.921 15.626 1.00 85.81 187 ILE A CA 1
ATOM 1458 C C . ILE A 1 187 ? 8.037 11.634 14.294 1.00 85.81 187 ILE A C 1
ATOM 1460 O O . ILE A 1 187 ? 8.656 11.697 13.233 1.00 85.81 187 ILE A O 1
ATOM 1464 N N . GLU A 1 188 ? 6.738 11.351 14.353 1.00 84.50 188 GLU A N 1
ATOM 1465 C CA . GLU A 1 188 ? 5.895 11.070 13.195 1.00 84.50 188 GLU A CA 1
ATOM 1466 C C . GLU A 1 188 ? 5.793 12.270 12.240 1.00 84.50 188 GLU A C 1
ATOM 1468 O O . GLU A 1 188 ? 5.541 13.417 12.641 1.00 84.50 188 GLU A O 1
ATOM 1473 N N . ASN A 1 189 ? 5.929 11.974 10.945 1.00 82.94 189 ASN A N 1
ATOM 1474 C CA . ASN A 1 189 ? 5.573 12.889 9.872 1.00 82.94 189 ASN A CA 1
ATOM 1475 C C . ASN A 1 189 ? 4.091 12.675 9.496 1.00 82.94 189 ASN A C 1
ATOM 1477 O O . ASN A 1 189 ? 3.766 11.620 8.952 1.00 82.94 189 ASN A O 1
ATOM 1481 N N . PRO A 1 190 ? 3.201 13.660 9.719 1.00 76.44 190 PRO A N 1
ATOM 1482 C CA . PRO A 1 190 ? 1.773 13.540 9.416 1.00 76.44 190 PRO A CA 1
ATOM 1483 C C . PRO A 1 190 ? 1.468 13.428 7.912 1.00 76.44 190 PRO A C 1
ATOM 1485 O O . PRO A 1 190 ? 0.352 13.073 7.540 1.00 76.44 190 PRO A O 1
ATOM 1488 N N . HIS A 1 191 ? 2.439 13.743 7.048 1.00 74.69 191 HIS A N 1
ATOM 1489 C CA . HIS A 1 191 ? 2.343 13.631 5.594 1.00 74.69 191 HIS A CA 1
ATOM 1490 C C . HIS A 1 191 ? 3.543 12.840 5.057 1.00 74.69 191 HIS A C 1
ATOM 1492 O O . HIS A 1 191 ? 4.472 13.452 4.527 1.00 74.69 191 HIS A O 1
ATOM 1498 N N . PRO A 1 192 ? 3.576 11.502 5.198 1.00 65.94 192 PRO A N 1
ATOM 1499 C CA . PRO A 1 192 ? 4.725 10.677 4.808 1.00 65.94 192 PRO A CA 1
ATOM 1500 C C . PRO A 1 192 ? 5.097 10.804 3.320 1.00 65.94 192 PRO A C 1
ATOM 1502 O O . PRO A 1 192 ? 6.254 10.622 2.951 1.00 65.94 192 PRO A O 1
ATOM 1505 N N . GLU A 1 193 ? 4.146 11.181 2.465 1.00 48.81 193 GLU A N 1
ATOM 1506 C CA . GLU A 1 193 ? 4.342 11.470 1.043 1.00 48.81 193 GLU A CA 1
ATOM 1507 C C . GLU A 1 193 ? 5.106 12.778 0.754 1.00 48.81 193 GLU A C 1
ATOM 1509 O O . GLU A 1 193 ? 5.509 13.031 -0.384 1.00 48.81 193 GLU A O 1
ATOM 1514 N N . LYS A 1 194 ? 5.300 13.636 1.763 1.00 59.44 194 LYS A N 1
ATOM 1515 C CA . LYS A 1 194 ? 5.997 14.922 1.656 1.00 59.44 194 LYS A CA 1
ATOM 1516 C C . LYS A 1 194 ? 7.098 15.019 2.701 1.00 59.44 194 LYS A C 1
ATOM 1518 O O . LYS A 1 194 ? 6.996 14.506 3.807 1.00 59.44 194 LYS A O 1
ATOM 1523 N N . ILE A 1 195 ? 8.154 15.753 2.367 1.00 61.38 195 ILE A N 1
ATOM 1524 C CA . ILE A 1 195 ? 9.189 16.092 3.345 1.00 61.38 195 ILE A CA 1
ATOM 1525 C C . ILE A 1 195 ? 8.568 17.018 4.389 1.00 61.38 195 ILE A C 1
ATOM 1527 O O . ILE A 1 195 ? 8.067 18.091 4.039 1.00 61.38 195 ILE A O 1
ATOM 1531 N N . ASP A 1 196 ? 8.644 16.624 5.655 1.00 80.94 196 ASP A N 1
ATOM 1532 C CA . ASP A 1 196 ? 8.201 17.462 6.757 1.00 80.94 196 ASP A CA 1
ATOM 1533 C C . ASP A 1 196 ? 9.100 18.693 6.887 1.00 80.94 196 ASP A C 1
ATOM 1535 O O . ASP A 1 196 ? 10.289 18.604 7.180 1.00 80.94 196 ASP A O 1
ATOM 1539 N N . THR A 1 197 ? 8.536 19.871 6.637 1.00 78.81 197 THR A N 1
ATOM 1540 C CA . THR A 1 197 ? 9.265 21.138 6.745 1.00 78.81 197 THR A CA 1
ATOM 1541 C C . THR A 1 197 ? 9.369 21.648 8.181 1.00 78.81 197 THR A C 1
ATOM 1543 O O . THR A 1 197 ? 10.087 22.618 8.414 1.00 78.81 197 THR A O 1
ATOM 1546 N N . GLN A 1 198 ? 8.622 21.058 9.121 1.00 84.38 198 GLN A N 1
ATOM 1547 C CA . GLN A 1 198 ? 8.563 21.492 10.520 1.00 84.38 198 GLN A CA 1
ATOM 1548 C C . GLN A 1 198 ? 9.546 20.734 11.422 1.00 84.38 198 GLN A C 1
ATOM 1550 O O . GLN A 1 198 ? 9.931 21.259 12.468 1.00 84.38 198 GLN A O 1
ATOM 1555 N N . LEU A 1 199 ? 9.958 19.529 11.017 1.00 86.56 199 LEU A N 1
ATOM 1556 C CA . LEU A 1 199 ? 10.885 18.667 11.744 1.00 86.56 199 LEU A CA 1
ATOM 1557 C C . LEU A 1 199 ? 12.294 18.749 11.148 1.00 86.56 199 LEU A C 1
ATOM 1559 O O . LEU A 1 199 ? 12.517 18.424 9.983 1.00 86.56 199 LEU A O 1
ATOM 1563 N N . THR A 1 200 ? 13.261 19.124 11.977 1.00 84.88 200 THR A N 1
ATOM 1564 C CA . THR A 1 200 ? 14.689 19.052 11.665 1.00 84.88 200 THR A CA 1
ATOM 1565 C C . THR A 1 200 ? 15.292 17.881 12.427 1.00 84.88 200 THR A C 1
ATOM 1567 O O . THR A 1 200 ? 15.174 17.812 13.647 1.00 84.88 200 THR A O 1
ATOM 1570 N N . THR A 1 201 ? 15.953 16.975 11.715 1.00 82.25 201 THR A N 1
ATOM 1571 C CA . THR A 1 201 ? 16.658 15.830 12.302 1.00 82.25 201 THR A CA 1
ATOM 1572 C C . THR A 1 201 ? 18.159 16.044 12.167 1.00 82.25 201 THR A C 1
ATOM 1574 O O . THR A 1 201 ? 18.632 16.331 11.072 1.00 82.25 201 THR A O 1
ATOM 1577 N N . ILE A 1 202 ? 18.896 15.938 13.271 1.00 79.19 202 ILE A N 1
ATOM 1578 C CA . ILE A 1 202 ? 20.337 16.198 13.350 1.00 79.19 202 ILE A CA 1
ATOM 1579 C C . ILE A 1 202 ? 21.014 14.945 13.903 1.00 79.19 202 ILE A C 1
ATOM 1581 O O . ILE A 1 202 ? 20.653 14.490 14.983 1.00 79.19 202 ILE A O 1
ATOM 1585 N N . HIS A 1 203 ? 22.007 14.408 13.200 1.00 79.12 203 HIS A N 1
ATOM 1586 C CA . HIS A 1 203 ? 22.838 13.313 13.702 1.00 79.12 203 HIS A CA 1
ATOM 1587 C C . HIS A 1 203 ? 24.156 13.869 14.249 1.00 79.12 203 HIS A C 1
ATOM 1589 O O . HIS A 1 203 ? 24.703 14.819 13.690 1.00 79.12 203 HIS A O 1
ATOM 1595 N N . TYR A 1 204 ? 24.664 13.309 15.346 1.00 78.31 204 TYR A N 1
ATOM 1596 C CA . TYR A 1 204 ? 25.919 13.747 15.961 1.00 78.31 204 TYR A CA 1
ATOM 1597 C C . TYR A 1 204 ? 26.773 12.570 16.449 1.00 78.31 204 TYR A C 1
ATOM 1599 O O . TYR A 1 204 ? 26.261 11.511 16.818 1.00 78.31 204 TYR A O 1
ATOM 1607 N N . HIS A 1 205 ? 28.095 12.755 16.473 1.00 75.75 205 HIS A N 1
ATOM 1608 C CA . HIS A 1 205 ? 29.004 11.823 17.143 1.00 75.75 205 HIS A CA 1
ATOM 1609 C C . HIS A 1 205 ? 28.894 11.984 18.658 1.00 75.75 205 HIS A C 1
ATOM 1611 O O . HIS A 1 205 ? 28.876 13.105 19.167 1.00 75.75 205 HIS A O 1
ATOM 1617 N N . ARG A 1 206 ? 28.808 10.859 19.369 1.00 80.44 206 ARG A N 1
ATOM 1618 C CA . ARG A 1 206 ? 28.625 10.845 20.821 1.00 80.44 206 ARG A CA 1
ATOM 1619 C C . ARG A 1 206 ? 29.843 11.416 21.528 1.00 80.44 206 ARG A C 1
ATOM 1621 O O . ARG A 1 206 ? 30.977 11.154 21.136 1.00 80.44 206 ARG A O 1
ATOM 1628 N N . SER A 1 207 ? 29.599 12.149 22.606 1.00 80.31 207 SER A N 1
ATOM 1629 C CA . SER A 1 207 ? 30.654 12.465 23.563 1.00 80.31 207 SER A CA 1
ATOM 1630 C C . SER A 1 207 ? 31.022 11.225 24.381 1.00 80.31 207 SER A C 1
ATOM 1632 O O . SER A 1 207 ? 30.204 10.322 24.559 1.00 80.31 207 SER A O 1
ATOM 1634 N N . LEU A 1 208 ? 32.221 11.207 24.968 1.00 74.06 208 LEU A N 1
ATOM 1635 C CA . LEU A 1 208 ? 32.645 10.122 25.863 1.00 74.06 208 LEU A CA 1
ATOM 1636 C C . LEU A 1 208 ? 31.658 9.916 27.030 1.00 74.06 208 LEU A C 1
ATOM 1638 O O . LEU A 1 208 ? 31.407 8.792 27.455 1.00 74.06 208 LEU A O 1
ATOM 1642 N N . GLN A 1 209 ? 31.048 10.998 27.527 1.00 76.56 209 GLN A N 1
ATOM 1643 C CA . GLN A 1 209 ? 30.026 10.943 28.578 1.00 76.56 209 GLN A CA 1
ATOM 1644 C C . GLN A 1 209 ? 28.750 10.230 28.101 1.00 76.56 209 GLN A C 1
ATOM 1646 O O . GLN A 1 209 ? 28.170 9.437 28.841 1.00 76.56 209 GLN A O 1
ATOM 1651 N N . GLN A 1 210 ? 28.339 10.462 26.853 1.00 79.62 210 GLN A N 1
ATOM 1652 C CA . GLN A 1 210 ? 27.203 9.781 26.232 1.00 79.62 210 GLN A CA 1
ATOM 1653 C C . GLN A 1 210 ? 27.514 8.313 25.909 1.00 79.62 210 GLN A C 1
ATOM 1655 O O . GLN A 1 210 ? 26.649 7.455 26.062 1.00 79.62 210 GLN A O 1
ATOM 1660 N N . GLU A 1 211 ? 28.744 7.997 25.502 1.00 75.06 211 GLU A N 1
ATOM 1661 C CA . GLU A 1 211 ? 29.177 6.612 25.279 1.00 75.06 211 GLU A CA 1
ATOM 1662 C C . GLU A 1 211 ? 29.197 5.795 26.576 1.00 75.06 211 GLU A C 1
ATOM 1664 O O . GLU A 1 211 ? 28.776 4.636 26.575 1.00 75.06 211 GLU A O 1
ATOM 1669 N N . LYS A 1 212 ? 29.609 6.412 27.692 1.00 76.19 212 LYS A N 1
ATOM 1670 C CA . LYS A 1 212 ? 29.505 5.817 29.034 1.00 76.19 212 LYS A CA 1
ATOM 1671 C C . LYS A 1 212 ? 28.052 5.613 29.458 1.00 76.19 212 LYS A C 1
ATOM 1673 O O . LYS A 1 212 ? 27.705 4.526 29.905 1.00 76.19 212 LYS A O 1
ATOM 1678 N N . LEU A 1 213 ? 27.187 6.615 29.255 1.00 75.38 213 LEU A N 1
ATOM 1679 C CA . LEU A 1 213 ? 25.750 6.519 29.563 1.00 75.38 213 LEU A CA 1
ATOM 1680 C C . LEU A 1 213 ? 25.083 5.323 28.860 1.00 75.38 213 LEU A C 1
ATOM 1682 O O . LEU A 1 213 ? 24.213 4.673 29.432 1.00 75.38 213 LEU A O 1
ATOM 1686 N N . LEU A 1 214 ? 25.512 5.028 27.632 1.00 74.44 214 LEU A N 1
ATOM 1687 C CA . LEU A 1 214 ? 25.005 3.928 26.810 1.00 74.44 214 LEU A CA 1
ATOM 1688 C C . LEU A 1 214 ? 25.715 2.586 27.062 1.00 74.44 214 LEU A C 1
ATOM 1690 O O . LEU A 1 214 ? 25.395 1.596 26.404 1.00 74.44 214 LEU A O 1
ATOM 1694 N N . GLY A 1 215 ? 26.696 2.540 27.969 1.00 70.00 215 GLY A N 1
ATOM 1695 C CA . GLY A 1 215 ? 27.476 1.338 28.270 1.00 70.00 215 GLY A CA 1
ATOM 1696 C C . GLY A 1 215 ? 28.363 0.851 27.117 1.00 70.00 215 GLY A C 1
ATOM 1697 O O . GLY A 1 215 ? 28.743 -0.319 27.093 1.00 70.00 215 GLY A O 1
ATOM 1698 N N . LEU A 1 216 ? 28.684 1.720 26.149 1.00 68.44 216 LEU A N 1
ATOM 1699 C CA . LEU A 1 216 ? 29.571 1.399 25.021 1.00 68.44 216 LEU A CA 1
ATOM 1700 C C . LEU A 1 216 ? 31.049 1.383 25.434 1.00 68.44 216 LEU A C 1
ATOM 1702 O O . LEU A 1 216 ? 31.866 0.707 24.808 1.00 68.44 216 LEU A O 1
ATOM 1706 N N . VAL A 1 217 ? 31.381 2.126 26.489 1.00 67.81 217 VAL A N 1
ATOM 1707 C CA . VAL A 1 217 ? 32.732 2.286 27.029 1.00 67.81 217 VAL A CA 1
ATOM 1708 C C . VAL A 1 217 ? 32.686 2.017 28.532 1.00 67.81 217 VAL A C 1
ATOM 1710 O O . VAL A 1 217 ? 31.720 2.381 29.199 1.00 67.81 217 VAL A O 1
ATOM 1713 N N . ALA A 1 218 ? 33.713 1.357 29.068 1.00 59.97 218 ALA A N 1
ATOM 1714 C CA . ALA A 1 218 ? 33.801 1.069 30.494 1.00 59.97 218 ALA A CA 1
ATOM 1715 C C . ALA A 1 218 ? 34.049 2.352 31.318 1.00 59.97 218 ALA A C 1
ATOM 1717 O O . ALA A 1 218 ? 34.701 3.295 30.858 1.00 59.97 218 ALA A O 1
ATOM 1718 N N . ASP A 1 219 ? 33.515 2.393 32.543 1.00 57.75 219 ASP A N 1
ATOM 1719 C CA . ASP A 1 219 ? 33.534 3.589 33.404 1.00 57.75 219 ASP A CA 1
ATOM 1720 C C . ASP A 1 219 ? 34.953 4.099 33.727 1.00 57.75 219 ASP A C 1
ATOM 1722 O O . ASP A 1 219 ? 35.134 5.281 34.034 1.00 57.75 219 ASP A O 1
ATOM 1726 N N . ASP A 1 220 ? 35.956 3.222 33.621 1.00 55.78 220 ASP A N 1
ATOM 1727 C CA . ASP A 1 220 ? 37.373 3.434 33.927 1.00 55.78 220 ASP A CA 1
ATOM 1728 C C . ASP A 1 220 ? 38.179 4.133 32.816 1.00 55.78 220 ASP A C 1
ATOM 1730 O O . ASP A 1 220 ? 39.356 4.437 33.015 1.00 55.78 220 ASP A O 1
ATOM 1734 N N . VAL A 1 221 ? 37.568 4.447 31.668 1.00 57.34 221 VAL A N 1
ATOM 1735 C CA . VAL A 1 221 ? 38.219 5.229 30.603 1.00 57.34 221 VAL A CA 1
ATOM 1736 C C . VAL A 1 221 ? 38.215 6.722 30.965 1.00 57.34 221 VAL A C 1
ATOM 1738 O O . VAL A 1 221 ? 37.160 7.356 31.011 1.00 57.34 221 VAL A O 1
ATOM 1741 N N . GLU A 1 222 ? 39.384 7.298 31.255 1.00 52.66 222 GLU A N 1
ATOM 1742 C CA . GLU A 1 222 ? 39.537 8.727 31.584 1.00 52.66 222 GLU A CA 1
ATOM 1743 C C . GLU A 1 222 ? 39.381 9.637 30.349 1.00 52.66 222 GLU A C 1
ATOM 1745 O O . GLU A 1 222 ? 39.761 9.269 29.237 1.00 52.66 222 GLU A O 1
ATOM 1750 N N . GLU A 1 223 ? 38.821 10.836 30.556 1.00 47.41 223 GLU A N 1
ATOM 1751 C CA . GLU A 1 223 ? 38.644 11.869 29.525 1.00 47.41 223 GLU A CA 1
ATOM 1752 C C . GLU A 1 223 ? 40.010 12.295 28.949 1.00 47.41 223 GLU A C 1
ATOM 1754 O O . GLU A 1 223 ? 40.844 12.878 29.644 1.00 47.41 223 GLU A O 1
ATOM 1759 N N . SER A 1 224 ? 40.262 12.012 27.668 1.00 43.78 224 SER A N 1
ATOM 1760 C CA . SER A 1 224 ? 41.374 12.620 26.932 1.00 43.78 224 SER A CA 1
ATOM 1761 C C . SER A 1 224 ? 40.979 14.023 26.460 1.00 43.78 224 SER A C 1
ATOM 1763 O O . SER A 1 224 ? 39.934 14.180 25.834 1.00 43.78 224 SER A O 1
ATOM 1765 N N . ASN A 1 225 ? 41.832 15.018 26.733 1.00 39.81 225 ASN A N 1
ATOM 1766 C CA . ASN A 1 225 ? 41.673 16.454 26.431 1.00 39.81 225 ASN A CA 1
ATOM 1767 C C . ASN A 1 225 ? 41.661 16.825 24.924 1.00 39.81 225 ASN A C 1
ATOM 1769 O O . ASN A 1 225 ? 42.313 17.791 24.537 1.00 39.81 225 ASN A O 1
ATOM 1773 N N . ASP A 1 226 ? 40.941 16.101 24.073 1.00 40.16 226 ASP A N 1
ATOM 1774 C CA . ASP A 1 226 ? 40.718 16.500 22.677 1.00 40.16 226 ASP A CA 1
ATOM 1775 C C . ASP A 1 226 ? 39.274 17.002 22.506 1.00 40.16 226 ASP A C 1
ATOM 1777 O O . ASP A 1 226 ? 38.432 16.389 21.853 1.00 40.16 226 ASP A O 1
ATOM 1781 N N . GLU A 1 227 ? 38.983 18.147 23.129 1.00 47.00 227 GLU A N 1
ATOM 1782 C CA . GLU A 1 227 ? 37.864 19.003 22.728 1.00 47.00 227 GLU A CA 1
ATOM 1783 C C . GLU A 1 227 ? 38.275 19.765 21.461 1.00 47.00 227 GLU A C 1
ATOM 1785 O O . GLU A 1 227 ? 38.945 20.785 21.563 1.00 47.00 227 GLU A O 1
ATOM 1790 N N . ASP A 1 228 ? 37.923 19.250 20.279 1.00 40.22 228 ASP A N 1
ATOM 1791 C CA . ASP A 1 228 ? 37.671 20.048 19.063 1.00 40.22 228 ASP A CA 1
ATOM 1792 C C . ASP A 1 228 ? 37.208 19.136 17.907 1.00 40.22 228 ASP A C 1
ATOM 1794 O O . ASP A 1 228 ? 37.912 18.897 16.924 1.00 40.22 228 ASP A O 1
ATOM 1798 N N . ALA A 1 229 ? 35.976 18.633 17.996 1.00 36.78 229 ALA A N 1
ATOM 1799 C CA . ALA A 1 229 ? 35.225 18.236 16.807 1.00 36.78 229 ALA A CA 1
ATOM 1800 C C . ALA A 1 229 ? 34.087 19.253 16.618 1.00 36.78 229 ALA A C 1
ATOM 1802 O O . ALA A 1 229 ? 33.156 19.274 17.427 1.00 36.78 229 ALA A O 1
ATOM 1803 N N . PRO A 1 230 ? 34.144 20.148 15.612 1.00 34.22 230 PRO A N 1
ATOM 1804 C CA . PRO A 1 230 ? 33.060 21.092 15.383 1.00 34.22 230 PRO A CA 1
ATOM 1805 C C . PRO A 1 230 ? 31.779 20.337 14.986 1.00 34.22 230 PRO A C 1
ATOM 1807 O O . PRO A 1 230 ? 31.861 19.343 14.260 1.00 34.22 230 PRO A O 1
ATOM 1810 N N . PRO A 1 231 ? 30.587 20.805 15.404 1.00 36.62 231 PRO A N 1
ATOM 1811 C CA . PRO A 1 231 ? 29.329 20.232 14.947 1.00 36.62 231 PRO A CA 1
ATOM 1812 C C . PRO A 1 231 ? 29.228 20.390 13.426 1.00 36.62 231 PRO A C 1
ATOM 1814 O O . PRO A 1 231 ? 29.260 21.508 12.900 1.00 36.62 231 PRO A O 1
ATOM 1817 N N . VAL A 1 232 ? 29.126 19.270 12.711 1.00 38.81 232 VAL A N 1
ATOM 1818 C CA . VAL A 1 232 ? 28.861 19.268 11.271 1.00 38.81 232 VAL A CA 1
ATOM 1819 C C . VAL A 1 232 ? 27.382 19.596 11.077 1.00 38.81 232 VAL A C 1
ATOM 1821 O O . VAL A 1 232 ? 26.498 18.875 11.528 1.00 38.81 232 VAL A O 1
ATOM 1824 N N . TRP A 1 233 ? 27.114 20.735 10.442 1.00 35.16 233 TRP A N 1
ATOM 1825 C CA . TRP A 1 233 ? 25.778 21.120 10.001 1.00 35.16 233 TRP A CA 1
ATOM 1826 C C . TRP A 1 233 ? 25.469 20.388 8.698 1.00 35.16 233 TRP A C 1
ATOM 1828 O O . TRP A 1 233 ? 26.098 20.677 7.681 1.00 35.16 233 TRP A O 1
ATOM 1838 N N . GLU A 1 234 ? 24.482 19.496 8.692 1.00 40.19 234 GLU A N 1
ATOM 1839 C CA . GLU A 1 234 ? 24.022 18.865 7.455 1.00 40.19 234 GLU A CA 1
ATOM 1840 C C . GLU A 1 234 ? 22.680 19.455 7.005 1.00 40.19 234 GLU A C 1
ATOM 1842 O O . GLU A 1 234 ? 21.629 19.272 7.617 1.00 40.19 234 GLU A O 1
ATOM 1847 N N . SER A 1 235 ? 22.737 20.247 5.929 1.00 38.88 235 SER A N 1
ATOM 1848 C CA . SER A 1 235 ? 21.568 20.764 5.213 1.00 38.88 235 SER A CA 1
ATOM 1849 C C . SER A 1 235 ? 20.882 19.633 4.421 1.00 38.88 235 SER A C 1
ATOM 1851 O O . SER A 1 235 ? 21.450 18.560 4.230 1.00 38.88 235 SER A O 1
ATOM 1853 N N . ARG A 1 236 ? 19.691 19.904 3.861 1.00 38.62 236 ARG A N 1
ATOM 1854 C CA . ARG A 1 236 ? 18.964 19.075 2.865 1.00 38.62 236 ARG A CA 1
ATOM 1855 C C . ARG A 1 236 ? 19.822 18.511 1.710 1.00 38.62 236 ARG A C 1
ATOM 1857 O O . ARG A 1 236 ? 19.357 17.634 0.987 1.00 38.62 236 ARG A O 1
ATOM 1864 N N . GLU A 1 237 ? 21.032 19.014 1.498 1.00 43.16 237 GLU A N 1
ATOM 1865 C CA . GLU A 1 237 ? 21.988 18.518 0.504 1.00 43.16 237 GLU A CA 1
ATOM 1866 C C . GLU A 1 237 ? 22.754 17.266 0.966 1.00 43.16 237 GLU A C 1
ATOM 1868 O O . GLU A 1 237 ? 23.237 16.523 0.117 1.00 43.16 237 GLU A O 1
ATOM 1873 N N . ALA A 1 238 ? 22.827 16.977 2.270 1.00 45.44 238 ALA A N 1
ATOM 1874 C CA . ALA A 1 238 ? 23.534 15.809 2.800 1.00 45.44 238 ALA A CA 1
ATOM 1875 C C . ALA A 1 238 ? 22.816 14.488 2.483 1.00 45.44 238 ALA A C 1
ATOM 1877 O O . ALA A 1 238 ? 23.445 13.590 1.937 1.00 45.44 238 ALA A O 1
ATOM 1878 N N . ILE A 1 239 ? 21.487 14.422 2.645 1.00 45.41 239 ILE A N 1
ATOM 1879 C CA . ILE A 1 239 ? 20.672 13.245 2.263 1.00 45.41 239 ILE A CA 1
ATOM 1880 C C . ILE A 1 239 ? 20.747 12.980 0.747 1.00 45.41 239 ILE A C 1
ATOM 1882 O O . ILE A 1 239 ? 20.714 11.840 0.295 1.00 45.41 239 ILE A O 1
ATOM 1886 N N . ARG A 1 240 ? 20.881 14.036 -0.072 1.00 48.00 240 ARG A N 1
ATOM 1887 C CA . ARG A 1 240 ? 21.100 13.903 -1.527 1.00 48.00 240 ARG A CA 1
ATOM 1888 C C . ARG A 1 240 ? 22.510 13.419 -1.878 1.00 48.00 240 ARG A C 1
ATOM 1890 O O . ARG A 1 240 ? 22.700 12.841 -2.945 1.00 48.00 240 ARG A O 1
ATOM 1897 N N . ASN A 1 241 ? 23.486 13.680 -1.011 1.00 51.62 241 ASN A N 1
ATOM 1898 C CA . ASN A 1 241 ? 24.877 13.266 -1.178 1.00 51.62 241 ASN A CA 1
ATOM 1899 C C . ASN A 1 241 ? 25.189 11.908 -0.534 1.00 51.62 241 ASN A C 1
ATOM 1901 O O . ASN A 1 241 ? 26.221 11.314 -0.878 1.00 51.62 241 ASN A O 1
ATOM 1905 N N . GLU A 1 242 ? 24.315 11.432 0.354 1.00 55.22 242 GLU A N 1
ATOM 1906 C CA . GLU A 1 242 ? 24.359 10.115 0.972 1.00 55.22 242 GLU A CA 1
ATOM 1907 C C . GLU A 1 242 ? 24.163 9.017 -0.072 1.00 55.22 242 GLU A C 1
ATOM 1909 O O . GLU A 1 242 ? 23.396 9.137 -1.031 1.00 55.22 242 GLU A O 1
ATOM 1914 N N . VAL A 1 243 ? 24.912 7.935 0.106 1.00 65.94 243 VAL A N 1
ATOM 1915 C CA . VAL A 1 243 ? 24.759 6.738 -0.711 1.00 65.94 243 VAL A CA 1
ATOM 1916 C C . VAL A 1 243 ? 23.659 5.903 -0.069 1.00 65.94 243 VAL A C 1
ATOM 1918 O O . VAL A 1 243 ? 23.786 5.473 1.074 1.00 65.94 243 VAL A O 1
ATOM 1921 N N . LEU A 1 244 ? 22.570 5.683 -0.798 1.00 70.31 244 LEU A N 1
ATOM 1922 C CA . LEU A 1 244 ? 21.492 4.795 -0.382 1.00 70.31 244 LEU A CA 1
ATOM 1923 C C . LEU A 1 244 ? 21.915 3.347 -0.642 1.00 70.31 244 LEU A C 1
ATOM 1925 O O . LEU A 1 244 ? 22.358 3.031 -1.743 1.00 70.31 244 LEU A O 1
ATOM 1929 N N . HIS A 1 245 ? 21.753 2.470 0.344 1.00 70.69 245 HIS A N 1
ATOM 1930 C CA . HIS A 1 245 ? 22.120 1.056 0.245 1.00 70.69 245 HIS A CA 1
ATOM 1931 C C . HIS A 1 245 ? 20.844 0.209 0.290 1.00 70.69 245 HIS A C 1
ATOM 1933 O O . HIS A 1 245 ? 20.034 0.351 1.206 1.00 70.69 245 HIS A O 1
ATOM 1939 N N . PHE A 1 246 ? 20.640 -0.665 -0.694 1.00 77.81 246 PHE A N 1
ATOM 1940 C CA . PHE A 1 246 ? 19.544 -1.639 -0.685 1.00 77.81 246 PHE A CA 1
ATOM 1941 C C . PHE A 1 246 ? 19.968 -2.950 -1.348 1.00 77.81 246 PHE A C 1
ATOM 1943 O O . PHE A 1 246 ? 20.861 -2.987 -2.192 1.00 77.81 246 PHE A O 1
ATOM 1950 N N . SER A 1 247 ? 19.333 -4.050 -0.947 1.00 80.12 247 SER A N 1
ATOM 1951 C CA . SER A 1 247 ? 19.640 -5.386 -1.467 1.00 80.12 247 SER A CA 1
ATOM 1952 C C . SER A 1 247 ? 18.735 -5.740 -2.649 1.00 80.12 247 SER A C 1
ATOM 1954 O O . SER A 1 247 ? 17.522 -5.538 -2.587 1.00 80.12 247 SER A O 1
ATOM 1956 N N . VAL A 1 248 ? 19.323 -6.264 -3.726 1.00 83.88 248 VAL A N 1
ATOM 1957 C CA . VAL A 1 248 ? 18.614 -6.764 -4.919 1.00 83.88 248 VAL A CA 1
ATOM 1958 C C . VAL A 1 248 ? 19.164 -8.119 -5.341 1.00 83.88 248 VAL A C 1
ATOM 1960 O O . VAL A 1 248 ? 20.299 -8.473 -5.020 1.00 83.88 248 VAL A O 1
ATOM 1963 N N . ASP A 1 249 ? 18.388 -8.877 -6.109 1.00 84.62 249 ASP A N 1
ATOM 1964 C CA . ASP A 1 249 ? 18.880 -10.121 -6.692 1.00 84.62 249 ASP A CA 1
ATOM 1965 C C . ASP A 1 249 ? 19.935 -9.836 -7.769 1.00 84.62 249 ASP A C 1
ATOM 1967 O O . ASP A 1 249 ? 19.726 -9.059 -8.702 1.00 84.62 249 ASP A O 1
ATOM 1971 N N . CYS A 1 250 ? 21.092 -10.489 -7.657 1.00 81.12 250 CYS A N 1
ATOM 1972 C CA . CYS A 1 250 ? 22.170 -10.349 -8.622 1.00 81.12 250 CYS A CA 1
ATOM 1973 C C . CYS A 1 250 ? 21.726 -10.866 -10.002 1.00 81.12 250 CYS A C 1
ATOM 1975 O O . CYS A 1 250 ? 21.374 -12.042 -10.112 1.00 81.12 250 CYS A O 1
ATOM 1977 N N . PRO A 1 251 ? 21.857 -10.082 -11.086 1.00 78.56 251 PRO A N 1
ATOM 1978 C CA . PRO A 1 251 ? 21.421 -10.506 -12.419 1.00 78.56 251 PRO A CA 1
ATOM 1979 C C . PRO A 1 251 ? 22.234 -11.688 -12.976 1.00 78.56 251 PRO A C 1
ATOM 1981 O O . PRO A 1 251 ? 21.796 -12.356 -13.907 1.00 78.56 251 PRO A O 1
ATOM 1984 N N . ASN A 1 252 ? 23.413 -11.967 -12.407 1.00 82.50 252 ASN A N 1
ATOM 1985 C CA . ASN A 1 252 ? 24.276 -13.065 -12.837 1.00 82.50 252 ASN A CA 1
ATOM 1986 C C . ASN A 1 252 ? 24.034 -14.378 -12.066 1.00 82.50 252 ASN A C 1
ATOM 1988 O O . ASN A 1 252 ? 24.100 -15.454 -12.653 1.00 82.50 252 ASN A O 1
ATOM 1992 N N . CYS A 1 253 ? 23.791 -14.322 -10.751 1.00 86.94 253 CYS A N 1
ATOM 1993 C CA . CYS A 1 253 ? 23.695 -15.527 -9.909 1.00 86.94 253 CYS A CA 1
ATOM 1994 C C . CYS A 1 253 ? 22.403 -15.642 -9.089 1.00 86.94 253 CYS A C 1
ATOM 1996 O O . CYS A 1 253 ? 22.242 -16.633 -8.376 1.00 86.94 253 CYS A O 1
ATOM 1998 N N . LEU A 1 254 ? 21.512 -14.649 -9.183 1.00 83.75 254 LEU A N 1
ATOM 1999 C CA . LEU A 1 254 ? 20.206 -14.571 -8.515 1.00 83.75 254 LEU A CA 1
ATOM 2000 C C . LEU A 1 254 ? 20.261 -14.656 -6.982 1.00 83.75 254 LEU A C 1
ATOM 2002 O O . LEU A 1 254 ? 19.263 -14.945 -6.333 1.00 83.75 254 LEU A O 1
ATOM 2006 N N . LYS A 1 255 ? 21.435 -14.419 -6.390 1.00 84.25 255 LYS A N 1
ATOM 2007 C CA . LYS A 1 255 ? 21.595 -14.251 -4.943 1.00 84.25 255 LYS A CA 1
ATOM 2008 C C . LYS A 1 255 ? 21.545 -12.775 -4.584 1.00 84.25 255 LYS A C 1
ATOM 2010 O O . LYS A 1 255 ? 21.936 -11.940 -5.397 1.00 84.25 255 LYS A O 1
ATOM 2015 N N . GLN A 1 256 ? 21.154 -12.487 -3.350 1.00 83.75 256 GLN A N 1
ATOM 2016 C CA . GLN A 1 256 ? 21.133 -11.134 -2.803 1.00 83.75 256 GLN A CA 1
ATOM 2017 C C . GLN A 1 256 ? 22.512 -10.467 -2.938 1.00 83.75 256 GLN A C 1
ATOM 2019 O O . GLN A 1 256 ? 23.542 -11.046 -2.583 1.00 83.75 256 GLN A O 1
ATOM 2024 N N . ALA A 1 257 ? 22.516 -9.272 -3.517 1.00 83.88 257 ALA A N 1
ATOM 2025 C CA . ALA A 1 257 ? 23.673 -8.420 -3.728 1.00 83.88 257 ALA A CA 1
ATOM 2026 C C . ALA A 1 257 ? 23.347 -6.997 -3.274 1.00 83.88 257 ALA A C 1
ATOM 2028 O O . ALA A 1 257 ? 22.224 -6.515 -3.437 1.00 83.88 257 ALA A O 1
ATOM 2029 N N . GLU A 1 258 ? 24.345 -6.321 -2.719 1.00 83.75 258 GLU A N 1
ATOM 2030 C CA . GLU A 1 258 ? 24.200 -4.948 -2.258 1.00 83.75 258 GLU A CA 1
ATOM 2031 C C . GLU A 1 258 ? 24.298 -3.983 -3.446 1.00 83.75 258 GLU A C 1
ATOM 2033 O O . GLU A 1 258 ? 25.190 -4.101 -4.297 1.00 83.75 258 GLU A O 1
ATOM 2038 N N . THR A 1 259 ? 23.346 -3.053 -3.523 1.00 83.00 259 THR A N 1
ATOM 2039 C CA . THR A 1 259 ? 23.309 -1.983 -4.519 1.00 83.00 259 THR A CA 1
ATOM 2040 C C . THR A 1 259 ? 23.368 -0.629 -3.839 1.00 83.00 259 THR A C 1
ATOM 2042 O O . THR A 1 259 ? 22.521 -0.290 -3.014 1.00 83.00 259 THR A O 1
ATOM 2045 N N . ASN A 1 260 ? 24.351 0.157 -4.262 1.00 82.38 260 ASN A N 1
ATOM 2046 C 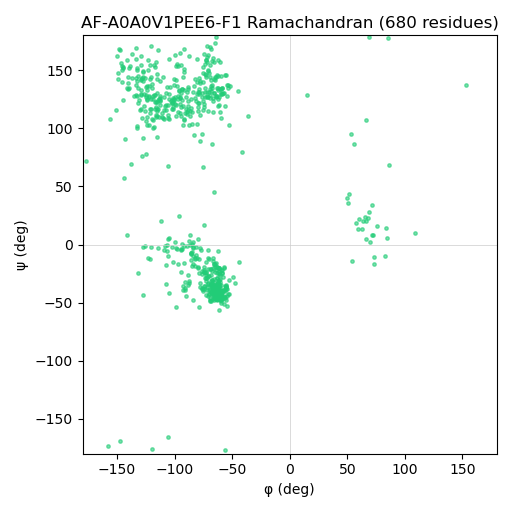CA . ASN A 1 260 ? 24.610 1.504 -3.785 1.00 82.38 260 ASN A CA 1
ATOM 2047 C C . ASN A 1 260 ? 24.054 2.507 -4.788 1.00 82.38 260 ASN A C 1
ATOM 2049 O O . ASN A 1 260 ? 24.403 2.461 -5.967 1.00 82.38 260 ASN A O 1
ATOM 2053 N N . MET A 1 261 ? 23.208 3.422 -4.337 1.00 78.88 261 MET A N 1
ATOM 2054 C CA . MET A 1 261 ? 22.536 4.409 -5.169 1.00 78.88 261 MET A CA 1
ATOM 2055 C C . MET A 1 261 ? 22.903 5.828 -4.747 1.00 78.88 261 MET A C 1
ATOM 2057 O O . MET A 1 261 ? 22.873 6.155 -3.565 1.00 78.88 261 MET A O 1
ATOM 2061 N N . LYS A 1 262 ? 23.213 6.691 -5.719 1.00 77.31 262 LYS A N 1
ATOM 2062 C CA . LYS A 1 262 ? 23.510 8.107 -5.476 1.00 77.31 262 LYS A CA 1
ATOM 2063 C C . LYS A 1 262 ? 22.900 9.011 -6.543 1.00 77.31 262 LYS A C 1
ATOM 2065 O O . LYS A 1 262 ? 23.040 8.737 -7.735 1.00 77.31 262 LYS A O 1
ATOM 2070 N N . PHE A 1 263 ? 22.281 10.109 -6.112 1.00 73.88 263 PHE A N 1
ATOM 2071 C CA . PHE A 1 263 ? 21.820 11.175 -7.001 1.00 73.88 263 PHE A CA 1
ATOM 2072 C C . PHE A 1 263 ? 22.992 12.072 -7.401 1.00 73.88 263 PHE A C 1
ATOM 2074 O O . PHE A 1 263 ? 23.803 12.477 -6.568 1.00 73.88 263 PHE A O 1
ATOM 2081 N N . ILE A 1 264 ? 23.093 12.386 -8.688 1.00 74.00 264 ILE A N 1
ATOM 2082 C CA . ILE A 1 264 ? 24.104 13.282 -9.238 1.00 74.00 264 ILE A CA 1
ATOM 2083 C C . ILE A 1 264 ? 23.410 14.304 -10.130 1.00 74.00 264 ILE A C 1
ATOM 2085 O O . ILE A 1 264 ? 22.724 13.963 -11.093 1.00 74.00 264 ILE A O 1
ATOM 2089 N N . ASN A 1 265 ? 23.629 15.580 -9.821 1.00 70.00 265 ASN A N 1
ATOM 2090 C CA . ASN A 1 265 ? 23.204 16.685 -10.667 1.00 70.00 265 ASN A CA 1
ATOM 2091 C C . ASN A 1 265 ? 24.332 17.047 -11.626 1.00 70.00 265 ASN A C 1
ATOM 2093 O O . ASN A 1 265 ? 25.346 17.613 -11.220 1.00 70.00 265 ASN A O 1
ATOM 2097 N N . ILE A 1 266 ? 24.147 16.714 -12.901 1.00 71.38 266 ILE A N 1
ATOM 2098 C CA . ILE A 1 266 ? 25.065 17.115 -13.965 1.00 71.38 266 ILE A CA 1
ATOM 2099 C C . ILE A 1 266 ? 24.708 18.557 -14.369 1.00 71.38 266 ILE A C 1
ATOM 2101 O O . ILE A 1 266 ? 23.559 18.812 -14.735 1.00 71.38 266 ILE A O 1
ATOM 2105 N N . PRO A 1 267 ? 25.646 19.522 -14.316 1.00 67.00 267 PRO A N 1
ATOM 2106 C CA . PRO A 1 267 ? 25.386 20.894 -14.746 1.00 67.00 267 PRO A CA 1
ATOM 2107 C C . PRO A 1 267 ? 24.828 20.946 -16.173 1.00 67.00 267 PRO A C 1
ATOM 2109 O O . PRO A 1 267 ? 25.348 20.286 -17.067 1.00 67.00 267 PRO A O 1
ATOM 2112 N N . TYR A 1 268 ? 23.785 21.753 -16.391 1.00 68.62 268 TYR A N 1
ATOM 2113 C CA . TYR A 1 268 ? 23.095 21.898 -17.686 1.00 68.62 268 TYR A CA 1
ATOM 2114 C C . TYR A 1 268 ? 22.410 20.622 -18.213 1.00 68.62 268 TYR A C 1
ATOM 2116 O O . TYR A 1 268 ? 21.969 20.593 -19.363 1.00 68.62 268 TYR A O 1
ATOM 2124 N N . PHE A 1 269 ? 22.250 19.601 -17.365 1.00 71.94 269 PHE A N 1
ATOM 2125 C CA . PHE A 1 269 ? 21.478 18.397 -17.647 1.00 71.94 269 PHE A CA 1
ATOM 2126 C C . PHE A 1 269 ? 20.553 18.045 -16.468 1.00 71.94 269 PHE A C 1
ATOM 2128 O O . PHE A 1 269 ? 20.614 18.650 -15.398 1.00 71.94 269 PHE A O 1
ATOM 2135 N N . LYS A 1 270 ? 19.629 17.105 -16.686 1.00 72.69 270 LYS A N 1
ATOM 2136 C CA . LYS A 1 270 ? 18.711 16.621 -15.645 1.00 72.69 270 LYS A CA 1
ATOM 2137 C C . LYS A 1 270 ? 19.431 15.763 -14.604 1.00 72.69 270 LYS A C 1
ATOM 2139 O O . LYS A 1 270 ? 20.514 15.239 -14.851 1.00 72.69 270 LYS A O 1
ATOM 2144 N N . GLU A 1 271 ? 18.792 15.605 -13.451 1.00 75.06 271 GLU A N 1
ATOM 2145 C CA . GLU A 1 271 ? 19.269 14.751 -12.364 1.00 75.06 271 GLU A CA 1
ATOM 2146 C C . GLU A 1 271 ? 19.375 13.285 -12.824 1.00 75.06 271 GLU A C 1
ATOM 2148 O O . GLU A 1 271 ? 18.469 12.742 -13.473 1.00 75.06 271 GLU A O 1
ATOM 2153 N N . VAL A 1 272 ? 20.499 12.646 -12.500 1.00 78.75 272 VAL A N 1
ATOM 2154 C CA . VAL A 1 272 ? 20.766 11.233 -12.790 1.00 78.75 272 VAL A CA 1
ATOM 2155 C C . VAL A 1 272 ? 21.036 10.464 -11.505 1.00 78.75 272 VAL A C 1
ATOM 2157 O O . VAL A 1 272 ? 21.479 11.016 -10.503 1.00 78.75 272 VAL A O 1
ATOM 2160 N N . ILE A 1 273 ? 20.780 9.166 -11.544 1.00 81.25 273 ILE A N 1
ATOM 2161 C CA . ILE A 1 273 ? 20.962 8.231 -10.444 1.00 81.25 273 ILE A CA 1
ATOM 2162 C C . ILE A 1 273 ? 22.032 7.236 -10.870 1.00 81.25 273 ILE A C 1
ATOM 2164 O O . ILE A 1 273 ? 21.877 6.568 -11.892 1.00 81.25 273 ILE A O 1
ATOM 2168 N N . ILE A 1 274 ? 23.106 7.121 -10.096 1.00 79.62 274 ILE A N 1
ATOM 2169 C CA . ILE A 1 274 ? 24.101 6.061 -10.271 1.00 79.62 274 ILE A CA 1
ATOM 2170 C C . ILE A 1 274 ? 23.753 4.916 -9.331 1.00 79.62 274 ILE A C 1
ATOM 2172 O O . ILE A 1 274 ? 23.618 5.139 -8.133 1.00 79.62 274 ILE A O 1
ATOM 2176 N N . MET A 1 275 ? 23.633 3.710 -9.877 1.00 81.88 275 MET A N 1
ATOM 2177 C CA . MET A 1 275 ? 23.415 2.461 -9.156 1.00 81.88 275 MET A CA 1
ATOM 2178 C C . MET A 1 275 ? 24.630 1.554 -9.360 1.00 81.88 275 MET A C 1
ATOM 2180 O O . MET A 1 275 ? 24.920 1.138 -10.481 1.00 81.88 275 MET A O 1
ATOM 2184 N N . ALA A 1 276 ? 25.341 1.247 -8.281 1.00 82.06 276 ALA A N 1
ATOM 2185 C CA . ALA A 1 276 ? 26.489 0.355 -8.277 1.00 82.06 276 ALA A CA 1
ATOM 2186 C C . ALA A 1 276 ? 26.128 -0.943 -7.548 1.00 82.06 276 ALA A C 1
ATOM 2188 O O . ALA A 1 276 ? 25.975 -0.938 -6.330 1.00 82.06 276 ALA A O 1
ATOM 2189 N N . THR A 1 277 ? 25.982 -2.047 -8.282 1.00 82.69 277 THR A N 1
ATOM 2190 C CA . THR A 1 277 ? 25.708 -3.367 -7.690 1.00 82.69 277 THR A CA 1
ATOM 2191 C C . THR A 1 277 ? 27.013 -4.129 -7.520 1.00 82.69 277 THR A C 1
ATOM 2193 O O . THR A 1 277 ? 27.748 -4.304 -8.493 1.00 82.69 277 THR A O 1
ATOM 2196 N N . CYS A 1 278 ? 27.287 -4.630 -6.315 1.00 83.31 278 CYS A N 1
ATOM 2197 C CA . CYS A 1 278 ? 28.439 -5.482 -6.019 1.00 83.31 278 CYS A CA 1
ATOM 2198 C C . CYS A 1 278 ? 27.966 -6.804 -5.404 1.00 83.31 278 CYS A C 1
ATOM 2200 O O . CYS A 1 278 ? 27.517 -6.858 -4.264 1.00 83.31 278 CYS A O 1
ATOM 2202 N N . CYS A 1 279 ? 28.085 -7.904 -6.149 1.00 81.94 279 CYS A N 1
ATOM 2203 C CA . CYS A 1 279 ? 27.735 -9.228 -5.644 1.00 81.94 279 CYS A CA 1
ATOM 2204 C C . CYS A 1 279 ? 28.949 -9.914 -5.010 1.00 81.94 279 CYS A C 1
ATOM 2206 O O . CYS A 1 279 ? 29.874 -10.322 -5.716 1.00 81.94 279 CYS A O 1
ATOM 2208 N N . GLU A 1 280 ? 28.914 -10.133 -3.697 1.00 85.69 280 GLU A N 1
ATOM 2209 C CA . GLU A 1 280 ? 29.977 -10.846 -2.975 1.00 85.69 280 GLU A CA 1
ATOM 2210 C C . GLU A 1 280 ? 30.055 -12.338 -3.335 1.00 85.69 280 GLU A C 1
ATOM 2212 O O . GLU A 1 280 ? 31.119 -12.949 -3.275 1.00 85.69 280 GLU A O 1
ATOM 2217 N N . HIS A 1 281 ? 28.941 -12.938 -3.768 1.00 83.50 281 HIS A N 1
ATOM 2218 C CA . HIS A 1 281 ? 28.881 -14.369 -4.065 1.00 83.50 281 HIS A CA 1
ATOM 2219 C C . HIS A 1 281 ? 29.497 -14.770 -5.407 1.00 83.50 281 HIS A C 1
ATOM 2221 O O . HIS A 1 281 ? 30.055 -15.861 -5.509 1.00 83.50 281 HIS A O 1
ATOM 2227 N N . CYS A 1 282 ? 29.346 -13.949 -6.450 1.00 84.94 282 CYS A N 1
ATOM 2228 C CA . CYS A 1 282 ? 29.875 -14.257 -7.786 1.00 84.94 282 CYS A CA 1
ATOM 2229 C C . CYS A 1 282 ? 30.878 -13.221 -8.309 1.00 84.94 282 CYS A C 1
ATOM 2231 O O . CYS A 1 282 ? 31.405 -13.390 -9.405 1.00 84.94 282 CYS A O 1
ATOM 2233 N N . GLY A 1 283 ? 31.139 -12.152 -7.551 1.00 81.75 283 GLY A N 1
ATOM 2234 C CA . GLY A 1 283 ? 32.044 -11.072 -7.944 1.00 81.75 283 GLY A CA 1
ATOM 2235 C C . GLY A 1 283 ? 31.497 -10.154 -9.039 1.00 81.75 283 GLY A C 1
ATOM 2236 O O . GLY A 1 283 ? 32.243 -9.323 -9.555 1.00 81.75 283 GLY A O 1
ATOM 2237 N N . HIS A 1 284 ? 30.223 -10.290 -9.417 1.00 79.19 284 HIS A N 1
ATOM 2238 C CA . HIS A 1 284 ? 29.603 -9.440 -10.429 1.00 79.19 284 HIS A CA 1
ATOM 2239 C C . HIS A 1 284 ? 29.521 -7.990 -9.942 1.00 79.19 284 HIS A C 1
ATOM 2241 O O . HIS A 1 284 ? 29.061 -7.736 -8.827 1.00 79.19 284 HIS A O 1
ATOM 2247 N N . ARG A 1 285 ? 29.974 -7.055 -10.782 1.00 80.62 285 ARG A N 1
ATOM 2248 C CA . ARG A 1 285 ? 29.953 -5.615 -10.519 1.00 80.62 285 ARG A CA 1
ATOM 2249 C C . ARG A 1 285 ? 29.323 -4.887 -11.693 1.00 80.62 285 ARG A C 1
ATOM 2251 O O . ARG A 1 285 ? 29.753 -5.093 -12.828 1.00 80.62 285 ARG A O 1
ATOM 2258 N N . THR A 1 286 ? 28.356 -4.023 -11.421 1.00 79.00 286 THR A N 1
ATOM 2259 C CA . THR A 1 286 ? 27.734 -3.165 -12.436 1.00 79.00 286 THR A CA 1
ATOM 2260 C C . THR A 1 286 ? 27.643 -1.745 -11.919 1.00 79.00 286 THR A C 1
ATOM 2262 O O . THR A 1 286 ? 27.398 -1.537 -10.738 1.00 79.00 286 THR A O 1
ATOM 2265 N N . ASN A 1 287 ? 27.845 -0.781 -12.814 1.00 74.69 287 ASN A N 1
ATOM 2266 C CA . ASN A 1 287 ? 27.574 0.630 -12.573 1.00 74.69 287 ASN A CA 1
ATOM 2267 C C . ASN A 1 287 ? 26.581 1.069 -13.646 1.00 74.69 287 ASN A C 1
ATOM 2269 O O . ASN A 1 287 ? 26.959 1.241 -14.806 1.00 74.69 287 ASN A O 1
ATOM 2273 N N . GLU A 1 288 ? 25.318 1.190 -13.267 1.00 74.31 288 GLU A N 1
ATOM 2274 C CA . GLU A 1 288 ? 24.245 1.673 -14.127 1.00 74.31 288 GLU A CA 1
ATOM 2275 C C . GLU A 1 288 ? 23.965 3.133 -13.802 1.00 74.31 288 GLU A C 1
ATOM 2277 O O . GLU A 1 288 ? 23.907 3.521 -12.638 1.00 74.31 288 GLU A O 1
ATOM 2282 N N . VAL A 1 289 ? 23.769 3.953 -14.830 1.00 77.31 289 VAL A N 1
ATOM 2283 C CA . VAL A 1 289 ? 23.327 5.338 -14.648 1.00 77.31 289 VAL A CA 1
ATOM 2284 C C . VAL A 1 289 ? 21.933 5.466 -15.231 1.00 77.31 289 VAL A C 1
ATOM 2286 O O . VAL A 1 289 ? 21.729 5.124 -16.388 1.00 77.31 289 VAL A O 1
ATOM 2289 N N . LYS A 1 290 ? 20.959 5.942 -14.464 1.00 75.69 290 LYS A N 1
ATOM 2290 C CA . LYS A 1 290 ? 19.576 6.124 -14.923 1.00 75.69 290 LYS A CA 1
ATOM 2291 C C . LYS A 1 290 ? 19.173 7.578 -14.774 1.00 75.69 290 LYS A C 1
ATOM 2293 O O . LYS A 1 290 ? 19.563 8.245 -13.824 1.00 75.69 290 LYS A O 1
ATOM 2298 N N . SER A 1 291 ? 18.404 8.096 -15.719 1.00 72.75 291 SER A N 1
ATOM 2299 C CA . SER A 1 291 ? 17.809 9.423 -15.568 1.00 72.75 291 SER A CA 1
ATOM 2300 C C . SER A 1 291 ? 16.748 9.364 -14.467 1.00 72.75 291 SER A C 1
ATOM 2302 O O . SER A 1 291 ? 15.912 8.467 -14.484 1.00 72.75 291 SER A O 1
ATOM 2304 N N . ALA A 1 292 ? 16.764 10.307 -13.520 1.00 68.56 292 ALA A N 1
ATOM 2305 C CA . ALA A 1 292 ? 15.730 10.389 -12.481 1.00 68.56 292 ALA A CA 1
ATOM 2306 C C . ALA A 1 292 ? 14.387 10.907 -13.036 1.00 68.56 292 ALA A C 1
ATOM 2308 O O . ALA A 1 292 ? 13.350 10.826 -12.383 1.00 68.56 292 ALA A O 1
ATOM 2309 N N . SER A 1 293 ? 14.410 11.484 -14.241 1.00 66.94 293 SER A N 1
ATOM 2310 C CA . SER A 1 293 ? 13.236 12.013 -14.935 1.00 66.94 293 SER A CA 1
ATOM 2311 C C . SER A 1 293 ? 12.593 10.963 -15.841 1.00 66.94 293 SER A C 1
ATOM 2313 O O . SER A 1 293 ? 13.280 10.108 -16.396 1.00 66.94 293 SER A O 1
ATOM 2315 N N . GLY A 1 294 ? 11.279 11.081 -16.042 1.00 74.19 294 GLY A N 1
ATOM 2316 C CA . GLY A 1 294 ? 10.559 10.296 -17.043 1.00 74.19 294 GLY A CA 1
ATOM 2317 C C . GLY A 1 294 ? 11.004 10.596 -18.480 1.00 74.19 294 GLY A C 1
ATOM 2318 O O . GLY A 1 294 ? 11.851 11.458 -18.735 1.00 74.19 294 GLY A O 1
ATOM 2319 N N . ILE A 1 295 ? 10.401 9.879 -19.428 1.00 81.19 295 ILE A N 1
ATOM 2320 C CA . ILE A 1 295 ? 10.630 10.088 -20.858 1.00 81.19 295 ILE A CA 1
ATOM 2321 C C . ILE A 1 295 ? 10.282 11.539 -21.227 1.00 81.19 295 ILE A C 1
ATOM 2323 O O . ILE A 1 295 ? 9.211 12.035 -20.875 1.00 81.19 295 ILE A O 1
ATOM 2327 N N . ALA A 1 296 ? 11.182 12.221 -21.938 1.00 81.88 296 ALA A N 1
ATOM 2328 C CA . ALA A 1 296 ? 10.963 13.601 -22.352 1.00 81.88 296 ALA A CA 1
ATOM 2329 C C . ALA A 1 296 ? 9.805 13.720 -23.362 1.00 81.88 296 ALA A C 1
ATOM 2331 O O . ALA A 1 296 ? 9.476 12.782 -24.089 1.00 81.88 296 ALA A O 1
ATOM 2332 N N . GLU A 1 297 ? 9.201 14.907 -23.448 1.00 81.44 297 GLU A N 1
ATOM 2333 C CA . GLU A 1 297 ? 8.102 15.184 -24.386 1.00 81.44 297 GLU A CA 1
ATOM 2334 C C . GLU A 1 297 ? 8.528 15.007 -25.857 1.00 81.44 297 GLU A C 1
ATOM 2336 O O . GLU A 1 297 ? 7.728 14.601 -26.703 1.00 81.44 297 GLU A O 1
ATOM 2341 N N . ARG A 1 298 ? 9.807 15.263 -26.156 1.00 87.00 298 ARG A N 1
ATOM 2342 C CA . ARG A 1 298 ? 10.404 15.173 -27.494 1.00 87.00 298 ARG A CA 1
ATOM 2343 C C . ARG A 1 298 ? 11.646 14.292 -27.485 1.00 87.00 298 ARG A C 1
ATOM 2345 O O . ARG A 1 298 ? 12.393 14.289 -26.505 1.00 87.00 298 ARG A O 1
ATOM 2352 N N . GLY A 1 299 ? 11.883 13.620 -28.608 1.00 89.50 299 GLY A N 1
ATOM 2353 C CA . GLY A 1 299 ? 13.156 12.962 -28.878 1.00 89.50 299 GLY A CA 1
ATOM 2354 C C . GLY A 1 299 ? 14.254 13.998 -29.109 1.00 89.50 299 GLY A C 1
ATOM 2355 O O . GLY A 1 299 ? 13.983 15.141 -29.501 1.00 89.50 299 GLY A O 1
ATOM 2356 N N . ILE A 1 300 ? 15.498 13.606 -28.851 1.00 92.12 300 ILE A N 1
ATOM 2357 C CA . ILE A 1 300 ? 16.666 14.466 -29.033 1.00 92.12 300 ILE A CA 1
ATOM 2358 C C . ILE A 1 300 ? 17.680 13.790 -29.946 1.00 92.12 300 ILE A C 1
ATOM 2360 O O . ILE A 1 300 ? 17.997 12.612 -29.793 1.00 92.12 300 ILE A O 1
ATOM 2364 N N . LYS A 1 301 ? 18.216 14.565 -30.882 1.00 94.44 301 LYS A N 1
ATOM 2365 C CA . LYS A 1 301 ? 19.331 14.177 -31.729 1.00 94.44 301 LYS A CA 1
ATOM 2366 C C . LYS A 1 301 ? 20.514 15.093 -31.454 1.00 94.44 301 LYS A C 1
ATOM 2368 O O . LYS A 1 301 ? 20.441 16.303 -31.673 1.00 94.44 301 LYS A O 1
ATOM 2373 N N . LEU A 1 302 ? 21.598 14.515 -30.954 1.00 93.44 302 LEU A N 1
ATOM 2374 C CA . LEU A 1 302 ? 22.841 15.214 -30.641 1.00 93.44 302 LEU A CA 1
ATOM 2375 C C . LEU A 1 302 ? 23.879 14.818 -31.681 1.00 93.44 302 LEU A C 1
ATOM 2377 O O . LEU A 1 302 ? 24.192 13.643 -31.821 1.00 93.44 302 LEU A O 1
ATOM 2381 N N . THR A 1 303 ? 24.410 15.786 -32.420 1.00 94.94 303 THR A N 1
ATOM 2382 C CA . THR A 1 303 ? 25.488 15.562 -33.389 1.00 94.94 303 THR A CA 1
ATOM 2383 C C . THR A 1 303 ? 26.720 16.327 -32.940 1.00 94.94 303 THR A C 1
ATOM 2385 O O . THR A 1 303 ? 26.735 17.556 -32.993 1.00 94.94 303 THR A O 1
ATOM 2388 N N . LEU A 1 304 ? 27.746 15.603 -32.500 1.00 94.19 304 LEU A N 1
ATOM 2389 C CA . LEU A 1 304 ? 29.045 16.149 -32.128 1.00 94.19 304 LEU A CA 1
ATOM 2390 C C . LEU A 1 304 ? 30.049 15.899 -33.258 1.00 94.19 304 LEU A C 1
ATOM 2392 O O . LEU A 1 304 ? 30.308 14.754 -33.623 1.00 94.19 304 LEU A O 1
ATOM 2396 N N . HIS A 1 305 ? 30.644 16.964 -33.789 1.00 93.88 305 HIS A N 1
ATOM 2397 C CA . HIS A 1 305 ? 31.771 16.866 -34.713 1.00 93.88 305 HIS A CA 1
ATOM 2398 C C . HIS A 1 305 ? 33.082 16.806 -33.920 1.00 93.88 305 HIS A C 1
ATOM 2400 O O . HIS A 1 305 ? 33.557 17.822 -33.407 1.00 93.88 305 HIS A O 1
ATOM 2406 N N . VAL A 1 306 ? 33.650 15.605 -33.800 1.00 91.06 306 VAL A N 1
ATOM 2407 C CA . VAL A 1 306 ? 34.885 15.349 -33.051 1.00 91.06 306 VAL A CA 1
ATOM 2408 C C . VAL A 1 306 ? 36.072 15.632 -33.963 1.00 91.06 306 VAL A C 1
ATOM 2410 O O . VAL A 1 306 ? 36.275 14.931 -34.952 1.00 91.06 306 VAL A O 1
ATOM 2413 N N . VAL A 1 307 ? 36.853 16.663 -33.637 1.00 87.94 307 VAL A N 1
ATOM 2414 C CA . VAL A 1 307 ? 38.040 17.064 -34.418 1.00 87.94 307 VAL A CA 1
ATOM 2415 C C . VAL A 1 307 ? 39.269 17.167 -33.530 1.00 87.94 307 VAL A C 1
ATOM 2417 O O . VAL A 1 307 ? 40.343 16.710 -33.912 1.00 87.94 307 VAL A O 1
ATOM 2420 N N . ASP A 1 308 ? 39.110 17.766 -32.350 1.00 85.12 308 ASP A N 1
ATOM 2421 C CA . ASP A 1 308 ? 40.218 18.035 -31.446 1.00 85.12 308 ASP A CA 1
ATOM 2422 C C . ASP A 1 308 ? 40.311 16.956 -30.367 1.00 85.12 308 ASP A C 1
ATOM 2424 O O . ASP A 1 308 ? 39.322 16.341 -29.971 1.00 85.12 308 ASP A O 1
ATOM 2428 N N . THR A 1 309 ? 41.506 16.764 -29.812 1.00 85.00 309 THR A N 1
ATOM 2429 C CA . THR A 1 309 ? 41.714 15.820 -28.705 1.00 85.00 309 THR A CA 1
ATOM 2430 C C . THR A 1 309 ? 40.953 16.213 -27.436 1.00 85.00 309 THR A C 1
ATOM 2432 O O . THR A 1 309 ? 40.648 15.343 -26.628 1.00 85.00 309 THR A O 1
ATOM 2435 N N . CYS A 1 310 ? 40.588 17.490 -27.270 1.00 85.00 310 CYS A N 1
ATOM 2436 C CA . CYS A 1 310 ? 39.717 17.938 -26.181 1.00 85.00 310 CYS A CA 1
ATOM 2437 C C . CYS A 1 310 ? 38.257 17.490 -26.347 1.00 85.00 310 CYS A C 1
ATOM 2439 O O . CYS A 1 310 ? 37.528 17.416 -25.363 1.00 85.00 310 CYS A O 1
ATOM 2441 N N . ASP A 1 311 ? 37.818 17.153 -27.564 1.00 87.12 311 ASP A N 1
ATOM 2442 C CA . ASP A 1 311 ? 36.466 16.639 -27.783 1.00 87.12 311 ASP A CA 1
ATOM 2443 C C . ASP A 1 311 ? 36.329 15.193 -27.259 1.00 87.12 311 ASP A C 1
ATOM 2445 O O . ASP A 1 311 ? 35.234 14.775 -26.892 1.00 87.12 311 ASP A O 1
ATOM 2449 N N . LEU A 1 312 ? 37.441 14.449 -27.146 1.00 88.56 312 LEU A N 1
ATOM 2450 C CA . LEU A 1 312 ? 37.472 13.084 -26.599 1.00 88.56 312 LEU A CA 1
ATOM 2451 C C . LEU A 1 312 ? 37.218 13.031 -25.087 1.00 88.56 312 LEU A C 1
ATOM 2453 O O . LEU A 1 312 ? 36.739 12.017 -24.576 1.00 88.56 312 LEU A O 1
ATOM 2457 N N . THR A 1 313 ? 37.542 14.114 -24.378 1.00 89.56 313 THR A N 1
ATOM 2458 C CA . THR A 1 313 ? 37.394 14.220 -22.922 1.00 89.56 313 THR A CA 1
ATOM 2459 C C . THR A 1 313 ? 36.027 14.740 -22.493 1.00 89.56 313 THR A C 1
ATOM 2461 O O . THR A 1 313 ? 35.804 14.856 -21.296 1.00 89.56 313 THR A O 1
ATOM 2464 N N . ARG A 1 314 ? 35.131 15.063 -23.436 1.00 90.06 314 ARG A N 1
ATOM 2465 C CA . ARG A 1 314 ? 33.775 15.533 -23.126 1.00 90.06 314 ARG A CA 1
ATOM 2466 C C . ARG A 1 314 ? 32.996 14.469 -22.375 1.00 90.06 314 ARG A C 1
ATOM 2468 O O . ARG A 1 314 ? 32.974 13.314 -22.816 1.00 90.06 314 ARG A O 1
ATOM 2475 N N . ASP A 1 315 ? 32.309 14.888 -21.321 1.00 88.00 315 ASP A N 1
ATOM 2476 C CA . ASP A 1 315 ? 31.385 14.025 -20.597 1.00 88.00 315 ASP A CA 1
ATOM 2477 C C . ASP A 1 315 ? 30.155 13.716 -21.456 1.00 88.00 315 ASP A C 1
ATOM 2479 O O . ASP A 1 315 ? 29.542 14.588 -22.078 1.00 88.00 315 ASP A O 1
ATOM 2483 N N . ILE A 1 316 ? 29.782 12.443 -21.494 1.00 89.62 316 ILE A N 1
ATOM 2484 C CA . ILE A 1 316 ? 28.635 11.936 -22.233 1.00 89.62 316 ILE A CA 1
ATOM 2485 C C . ILE A 1 316 ? 27.803 11.011 -21.352 1.00 89.62 316 ILE A C 1
ATOM 2487 O O . ILE A 1 316 ? 28.314 10.181 -20.597 1.00 89.62 316 ILE A O 1
ATOM 2491 N N . LEU A 1 317 ? 26.490 11.129 -21.495 1.00 88.56 317 LEU A N 1
ATOM 2492 C CA . LEU A 1 317 ? 25.526 10.182 -20.961 1.00 88.56 317 LEU A CA 1
ATOM 2493 C C . LEU A 1 317 ? 24.810 9.540 -22.140 1.00 88.56 317 LEU A C 1
ATOM 2495 O O . LEU A 1 317 ? 24.032 10.203 -22.829 1.00 88.56 317 LEU A O 1
ATOM 2499 N N . LYS A 1 318 ? 25.064 8.253 -22.367 1.00 88.31 318 LYS A N 1
ATOM 2500 C CA . LYS A 1 318 ? 24.285 7.460 -23.320 1.00 88.31 318 LYS A CA 1
ATOM 2501 C C . LYS A 1 318 ? 23.158 6.785 -22.552 1.00 88.31 318 LYS A C 1
ATOM 2503 O O . LYS A 1 318 ? 23.448 5.999 -21.654 1.00 88.31 318 LYS A O 1
ATOM 2508 N N . SER A 1 319 ? 21.906 7.068 -22.908 1.00 86.62 319 SER A N 1
ATOM 2509 C CA . SER A 1 319 ? 20.757 6.346 -22.359 1.00 86.62 319 SER A CA 1
ATOM 2510 C C . SER A 1 319 ? 20.635 4.942 -22.970 1.00 86.62 319 SER A C 1
ATOM 2512 O O . SER A 1 319 ? 21.231 4.619 -24.005 1.00 86.62 319 SER A O 1
ATOM 2514 N N . GLU A 1 320 ? 19.849 4.078 -22.333 1.00 85.00 320 GLU A N 1
ATOM 2515 C CA . GLU A 1 320 ? 19.588 2.724 -22.832 1.00 85.00 320 GLU A CA 1
ATOM 2516 C C . GLU A 1 320 ? 18.817 2.730 -24.162 1.00 85.00 320 GLU A C 1
ATOM 2518 O O . GLU A 1 320 ? 19.110 1.936 -25.057 1.00 85.00 320 GLU A O 1
ATOM 2523 N N . ASN A 1 321 ? 17.904 3.687 -24.329 1.00 86.25 321 ASN A N 1
ATOM 2524 C CA . ASN A 1 321 ? 17.064 3.853 -25.515 1.00 86.25 321 ASN A CA 1
ATOM 2525 C C . ASN A 1 321 ? 17.724 4.693 -26.626 1.00 86.25 321 ASN A C 1
ATOM 2527 O O . ASN A 1 321 ? 17.065 5.034 -27.601 1.00 86.25 321 ASN A O 1
ATOM 2531 N N . CYS A 1 322 ? 19.008 5.036 -26.495 1.00 89.69 322 CYS A N 1
ATOM 2532 C CA . CYS A 1 322 ? 19.735 5.854 -27.461 1.00 89.69 322 CYS A CA 1
ATOM 2533 C C . CYS A 1 322 ? 20.418 5.007 -28.541 1.00 89.69 322 CYS A C 1
ATOM 2535 O O . CYS A 1 322 ? 21.224 4.120 -28.228 1.00 89.69 322 CYS A O 1
ATOM 2537 N N . PHE A 1 323 ? 20.148 5.343 -29.804 1.00 91.06 323 PHE A N 1
ATOM 2538 C CA . PHE A 1 323 ? 20.916 4.880 -30.952 1.00 91.06 323 PHE A CA 1
ATOM 2539 C C . PHE A 1 323 ? 22.182 5.710 -31.113 1.00 91.06 323 PHE A C 1
ATOM 2541 O O . PHE A 1 323 ? 22.173 6.936 -30.986 1.00 91.06 323 PHE A O 1
ATOM 2548 N N . LEU A 1 324 ? 23.271 5.037 -31.458 1.00 92.88 324 LEU A N 1
ATOM 2549 C CA . LEU A 1 324 ? 24.547 5.674 -31.734 1.00 92.88 324 LEU A CA 1
ATOM 2550 C C . LEU A 1 324 ? 24.965 5.397 -33.179 1.00 92.88 324 LEU A C 1
ATOM 2552 O O . LEU A 1 324 ? 25.067 4.242 -33.591 1.00 92.88 324 LEU A O 1
ATOM 2556 N N . TYR A 1 325 ? 25.289 6.461 -33.911 1.00 93.75 325 TYR A N 1
ATOM 2557 C CA . TYR A 1 325 ? 25.827 6.385 -35.265 1.00 93.75 325 TYR A CA 1
ATOM 2558 C C . TYR A 1 325 ? 27.180 7.088 -35.358 1.00 93.75 325 TYR A C 1
ATOM 2560 O O . TYR A 1 325 ? 27.348 8.206 -34.863 1.00 93.75 325 TYR A O 1
ATOM 2568 N N . ILE A 1 326 ? 28.125 6.445 -36.047 1.00 93.81 326 ILE A N 1
ATOM 2569 C CA . ILE A 1 326 ? 29.375 7.057 -36.511 1.00 93.81 326 ILE A CA 1
ATOM 2570 C C . ILE A 1 326 ? 29.495 6.785 -38.017 1.00 93.81 326 ILE A C 1
ATOM 2572 O O . ILE A 1 326 ? 30.010 5.730 -38.410 1.00 93.81 326 ILE A O 1
ATOM 2576 N N . PRO A 1 327 ? 28.998 7.699 -38.876 1.00 91.62 327 PRO A N 1
ATOM 2577 C CA . PRO A 1 327 ? 28.920 7.487 -40.322 1.00 91.62 327 PRO A CA 1
ATOM 2578 C C . PRO A 1 327 ? 30.269 7.176 -40.975 1.00 91.62 327 PRO A C 1
ATOM 2580 O O . PRO A 1 327 ? 30.351 6.305 -41.836 1.00 91.62 327 PRO A O 1
ATOM 2583 N N . GLU A 1 328 ? 31.346 7.835 -40.541 1.00 91.25 328 GLU A N 1
ATOM 2584 C CA . GLU A 1 328 ? 32.696 7.642 -41.085 1.00 91.25 328 GLU A CA 1
ATOM 2585 C C . GLU A 1 328 ? 33.282 6.256 -40.776 1.00 91.25 328 GLU A C 1
ATOM 2587 O O . GLU A 1 328 ? 34.175 5.782 -41.483 1.00 91.25 328 GLU A O 1
ATOM 2592 N N . LEU A 1 329 ? 32.780 5.599 -39.728 1.00 87.69 329 LEU A N 1
ATOM 2593 C CA . LEU A 1 329 ? 33.136 4.228 -39.371 1.00 87.69 329 LEU A CA 1
ATOM 2594 C C . LEU A 1 329 ? 32.160 3.192 -39.940 1.00 87.69 329 LEU A C 1
ATOM 2596 O O . LEU A 1 329 ? 32.401 2.000 -39.753 1.00 87.69 329 LEU A O 1
ATOM 2600 N N . GLU A 1 330 ? 31.087 3.627 -40.613 1.00 87.56 330 GLU A N 1
ATOM 2601 C CA . GLU A 1 330 ? 29.936 2.785 -40.975 1.00 87.56 330 GLU A CA 1
ATOM 2602 C C . GLU A 1 330 ? 29.398 2.010 -39.755 1.00 87.56 330 GLU A C 1
ATOM 2604 O O . GLU A 1 330 ? 29.005 0.848 -39.853 1.00 87.56 330 GLU A O 1
ATOM 2609 N N . LEU A 1 331 ? 29.437 2.651 -38.580 1.00 88.25 331 LEU A N 1
ATOM 2610 C CA . LEU A 1 331 ? 29.043 2.051 -37.312 1.00 88.25 331 LEU A CA 1
ATOM 2611 C C . LEU A 1 331 ? 27.652 2.531 -36.911 1.00 88.25 331 LEU A C 1
ATOM 2613 O O . LEU A 1 331 ? 27.423 3.728 -36.737 1.00 88.25 331 LEU A O 1
ATOM 2617 N N . GLU A 1 332 ? 26.769 1.568 -36.689 1.00 89.81 332 GLU A N 1
ATOM 2618 C CA . GLU A 1 332 ? 25.445 1.753 -36.115 1.00 89.81 332 GLU A CA 1
ATOM 2619 C C . GLU A 1 332 ? 25.305 0.837 -34.900 1.00 89.81 332 GLU A C 1
ATOM 2621 O O . GLU A 1 332 ? 25.577 -0.364 -34.962 1.00 89.81 332 GLU A O 1
ATOM 2626 N N . VAL A 1 333 ? 24.925 1.427 -33.774 1.00 88.88 333 VAL A N 1
ATOM 2627 C CA . VAL A 1 333 ? 24.749 0.744 -32.498 1.00 88.88 333 VAL A CA 1
ATOM 2628 C C . VAL A 1 333 ? 23.308 0.960 -32.063 1.00 88.88 333 VAL A C 1
ATOM 2630 O O . VAL A 1 333 ? 22.896 2.085 -31.773 1.00 88.88 333 VAL A O 1
ATOM 2633 N N . GLY A 1 334 ? 22.548 -0.135 -32.048 1.00 84.12 334 GLY A N 1
ATOM 2634 C CA . GLY A 1 334 ? 21.145 -0.149 -31.647 1.00 84.12 334 GLY A CA 1
ATOM 2635 C C . GLY A 1 334 ? 20.928 0.109 -30.155 1.00 84.12 334 GLY A C 1
ATOM 2636 O O . GLY A 1 334 ? 21.861 0.091 -29.347 1.00 84.12 334 GLY A O 1
ATOM 2637 N N . MET A 1 335 ? 19.662 0.306 -29.790 1.00 82.25 335 MET A N 1
ATOM 2638 C CA . MET A 1 335 ? 19.217 0.448 -28.400 1.00 82.25 335 MET A CA 1
ATOM 2639 C C . MET A 1 335 ? 19.657 -0.753 -27.547 1.00 82.25 335 MET A C 1
ATOM 2641 O O . MET A 1 335 ? 19.745 -1.881 -28.030 1.00 82.25 335 MET A O 1
ATOM 2645 N N . GLY A 1 336 ? 19.975 -0.512 -26.274 1.00 72.81 336 GLY A N 1
ATOM 2646 C CA . GLY A 1 336 ? 20.435 -1.536 -25.326 1.00 72.81 336 GLY A CA 1
ATOM 2647 C C . GLY A 1 336 ? 21.867 -2.051 -25.551 1.00 72.81 336 GLY A C 1
ATOM 2648 O O . GLY A 1 336 ? 22.468 -2.612 -24.633 1.00 72.81 336 GLY A O 1
ATOM 2649 N N . ILE A 1 337 ? 22.467 -1.826 -26.726 1.00 71.88 337 ILE A N 1
ATOM 2650 C CA . ILE A 1 337 ? 23.859 -2.199 -27.004 1.00 71.88 337 ILE A CA 1
ATOM 2651 C C . ILE A 1 337 ? 24.777 -1.144 -26.385 1.00 71.88 337 ILE A C 1
ATOM 2653 O O . ILE A 1 337 ? 24.714 0.038 -26.729 1.00 71.88 337 ILE A O 1
ATOM 2657 N N . VAL A 1 338 ? 25.619 -1.588 -25.443 1.00 73.12 338 VAL A N 1
ATOM 2658 C CA . VAL A 1 338 ? 26.304 -0.724 -24.469 1.00 73.12 338 VAL A CA 1
ATOM 2659 C C . VAL A 1 338 ? 25.253 0.087 -23.705 1.00 73.12 338 VAL A C 1
ATOM 2661 O O . VAL A 1 338 ? 24.864 1.183 -24.118 1.00 73.12 338 VAL A O 1
ATOM 2664 N N . GLY A 1 339 ? 24.745 -0.530 -22.629 1.00 70.94 339 GLY A N 1
ATOM 2665 C CA . GLY A 1 339 ? 23.686 0.007 -21.772 1.00 70.94 339 GLY A CA 1
ATOM 2666 C C . GLY A 1 339 ? 24.009 1.379 -21.176 1.00 70.94 339 GLY A C 1
ATOM 2667 O O . GLY A 1 339 ? 25.043 1.980 -21.471 1.00 70.94 339 GLY A O 1
ATOM 2668 N N . SER A 1 340 ? 23.111 1.884 -20.333 1.00 80.75 340 SER A N 1
ATOM 2669 C CA . SER A 1 340 ? 23.195 3.268 -19.871 1.00 80.75 340 SER A CA 1
ATOM 2670 C C . SER A 1 340 ? 24.480 3.552 -19.084 1.00 80.75 340 SER A C 1
ATOM 2672 O O . SER A 1 340 ? 24.744 2.931 -18.050 1.00 80.75 340 SER A O 1
ATOM 2674 N N . LYS A 1 341 ? 25.296 4.484 -19.587 1.00 80.62 341 LYS A N 1
ATOM 2675 C CA . LYS A 1 341 ? 26.626 4.799 -19.045 1.00 80.62 341 LYS A CA 1
ATOM 2676 C C . LYS A 1 341 ? 26.898 6.296 -19.075 1.00 80.62 341 LYS A C 1
ATOM 2678 O O . LYS A 1 341 ? 26.644 6.963 -20.078 1.00 80.62 341 LYS A O 1
ATOM 2683 N N . PHE A 1 342 ? 27.500 6.777 -17.991 1.00 84.88 342 PHE A N 1
ATOM 2684 C CA . PHE A 1 342 ? 28.132 8.088 -17.908 1.00 84.88 342 PHE A CA 1
ATOM 2685 C C . PHE A 1 342 ? 29.647 7.913 -18.050 1.00 84.88 342 PHE A C 1
ATOM 2687 O O . PHE A 1 342 ? 30.269 7.196 -17.263 1.00 84.88 342 PHE A O 1
ATOM 2694 N N . THR A 1 343 ? 30.231 8.471 -19.103 1.00 88.31 343 THR A N 1
ATOM 2695 C CA . THR A 1 343 ? 31.651 8.301 -19.441 1.00 88.31 343 THR A CA 1
ATOM 2696 C C . THR A 1 343 ? 32.122 9.458 -20.321 1.00 88.31 343 THR A C 1
ATOM 2698 O O . THR A 1 343 ? 31.367 10.392 -20.546 1.00 88.31 343 THR A O 1
ATOM 2701 N N . THR A 1 344 ? 33.347 9.410 -20.835 1.00 91.19 344 THR A N 1
ATOM 2702 C CA . THR A 1 344 ? 33.829 10.357 -21.846 1.00 91.19 344 THR A CA 1
ATOM 2703 C C . THR A 1 344 ? 33.654 9.791 -23.255 1.00 91.19 344 THR A C 1
ATOM 2705 O O . THR A 1 344 ? 33.473 8.582 -23.422 1.00 91.19 344 THR A O 1
ATOM 2708 N N . VAL A 1 345 ? 33.746 10.623 -24.295 1.00 90.56 345 VAL A N 1
ATOM 2709 C CA . VAL A 1 345 ? 33.717 10.153 -25.699 1.00 90.56 345 VAL A CA 1
ATOM 2710 C C . VAL A 1 345 ? 34.760 9.049 -25.941 1.00 90.56 345 VAL A C 1
ATOM 2712 O O . VAL A 1 345 ? 34.454 8.020 -26.546 1.00 90.56 345 VAL A O 1
ATOM 2715 N N . GLU A 1 346 ? 35.970 9.208 -25.399 1.00 90.94 346 GLU A N 1
ATOM 2716 C CA . GLU A 1 346 ? 37.010 8.173 -25.426 1.00 90.94 346 GLU A CA 1
ATOM 2717 C C . GLU A 1 346 ? 36.575 6.885 -24.707 1.00 90.94 346 GLU A C 1
ATOM 2719 O O . GLU A 1 346 ? 36.746 5.781 -25.235 1.00 90.94 346 GLU A O 1
ATOM 2724 N N . GLY A 1 347 ? 36.009 7.017 -23.504 1.00 89.12 347 GLY A N 1
ATOM 2725 C CA . GLY A 1 347 ? 35.551 5.891 -22.695 1.00 89.12 347 GLY A CA 1
ATOM 2726 C C . GLY A 1 347 ? 34.432 5.092 -23.364 1.00 89.12 347 GLY A C 1
ATOM 2727 O O . GLY A 1 347 ? 34.451 3.859 -23.328 1.00 89.12 347 GLY A O 1
ATOM 2728 N N . LEU A 1 348 ? 33.509 5.764 -24.058 1.00 90.06 348 LEU A N 1
ATOM 2729 C CA . LEU A 1 348 ? 32.468 5.107 -24.851 1.00 90.06 348 LEU A CA 1
ATOM 2730 C C . LEU A 1 348 ? 33.065 4.305 -26.010 1.00 90.06 348 LEU A C 1
ATOM 2732 O O . LEU A 1 348 ? 32.697 3.145 -26.186 1.00 90.06 348 LEU A O 1
ATOM 2736 N N . LEU A 1 349 ? 34.002 4.878 -26.773 1.00 90.00 349 LEU A N 1
ATOM 2737 C CA . LEU A 1 349 ? 34.654 4.164 -27.876 1.00 90.00 349 LEU A CA 1
ATOM 2738 C C . LEU A 1 349 ? 35.445 2.950 -27.379 1.00 90.00 349 LEU A C 1
ATOM 2740 O O . LEU A 1 349 ? 35.334 1.869 -27.954 1.00 90.00 349 LEU A O 1
ATOM 2744 N N . LYS A 1 350 ? 36.182 3.080 -26.271 1.00 88.62 350 LYS A N 1
ATOM 2745 C CA . LYS A 1 350 ? 36.872 1.941 -25.644 1.00 88.62 350 LYS A CA 1
ATOM 2746 C C . LYS A 1 350 ? 35.892 0.860 -25.191 1.00 88.62 350 LYS A C 1
ATOM 2748 O O . LYS A 1 350 ? 36.092 -0.308 -25.509 1.00 88.62 350 LYS A O 1
ATOM 2753 N N . SER A 1 351 ? 34.795 1.241 -24.538 1.00 87.00 351 SER A N 1
ATOM 2754 C CA . SER A 1 351 ? 33.767 0.284 -24.118 1.00 87.00 351 SER A CA 1
ATOM 2755 C C . SER A 1 351 ? 33.094 -0.408 -25.307 1.00 87.00 351 SER A C 1
ATOM 2757 O O . SER A 1 351 ? 32.742 -1.583 -25.196 1.00 87.00 351 SER A O 1
ATOM 2759 N N . LEU A 1 352 ? 32.892 0.289 -26.428 1.00 87.81 352 LEU A N 1
ATOM 2760 C CA . LEU A 1 352 ? 32.382 -0.308 -27.665 1.00 87.81 352 LEU A CA 1
ATOM 2761 C C . LEU A 1 352 ? 33.380 -1.311 -28.233 1.00 87.81 352 LEU A C 1
ATOM 2763 O O . LEU A 1 352 ? 32.986 -2.426 -28.561 1.00 87.81 352 LEU A O 1
ATOM 2767 N N . LYS A 1 353 ? 34.666 -0.949 -28.282 1.00 86.81 353 LYS A N 1
ATOM 2768 C CA . LYS A 1 353 ? 35.747 -1.846 -28.702 1.00 86.81 353 LYS A CA 1
ATOM 2769 C C . LYS A 1 353 ? 35.743 -3.139 -27.890 1.00 86.81 353 LYS A C 1
ATOM 2771 O O . LYS A 1 353 ? 35.661 -4.208 -28.478 1.00 86.81 353 LYS A O 1
ATOM 2776 N N . GLU A 1 354 ? 35.751 -3.033 -26.561 1.00 85.88 354 GLU A N 1
ATOM 2777 C CA . GLU A 1 354 ? 35.724 -4.185 -25.650 1.00 85.88 354 GLU A CA 1
ATOM 2778 C C . GLU A 1 354 ? 34.463 -5.037 -25.846 1.00 85.88 354 GLU A C 1
ATOM 2780 O O . GLU A 1 354 ? 34.527 -6.265 -25.847 1.00 85.88 354 GLU A O 1
ATOM 2785 N N . THR A 1 355 ? 33.307 -4.399 -26.050 1.00 84.31 355 THR A N 1
ATOM 2786 C CA . THR A 1 355 ? 32.042 -5.108 -26.296 1.00 84.31 355 THR A CA 1
ATOM 2787 C C . THR A 1 355 ? 32.102 -5.889 -27.605 1.00 84.31 355 THR A C 1
ATOM 2789 O O . THR A 1 355 ? 31.765 -7.073 -27.622 1.00 84.31 355 THR A O 1
ATOM 2792 N N . PHE A 1 356 ? 32.586 -5.269 -28.685 1.00 83.00 356 PHE A N 1
ATOM 2793 C CA . PHE A 1 356 ? 32.761 -5.945 -29.967 1.00 83.00 356 PHE A CA 1
ATOM 2794 C C . PHE A 1 356 ? 33.816 -7.047 -29.887 1.00 83.00 356 PHE A C 1
ATOM 2796 O O . PHE A 1 356 ? 33.565 -8.138 -30.385 1.00 83.00 356 PHE A O 1
ATOM 2803 N N . GLU A 1 357 ? 34.949 -6.829 -29.219 1.00 80.88 357 GLU A N 1
ATOM 2804 C CA . GLU A 1 357 ? 35.978 -7.855 -29.008 1.00 80.88 357 GLU A CA 1
ATOM 2805 C C . GLU A 1 357 ? 35.410 -9.068 -28.255 1.00 80.88 357 GLU A C 1
ATOM 2807 O O . GLU A 1 357 ? 35.551 -10.195 -28.728 1.00 80.88 357 GLU A O 1
ATOM 2812 N N . ASN A 1 358 ? 34.665 -8.851 -27.168 1.00 77.06 358 ASN A N 1
ATOM 2813 C CA . ASN A 1 358 ? 34.064 -9.927 -26.373 1.00 77.06 358 ASN A CA 1
ATOM 2814 C C . ASN A 1 358 ? 32.924 -10.664 -27.103 1.00 77.06 358 ASN A C 1
ATOM 2816 O O . ASN A 1 358 ? 32.801 -11.884 -26.993 1.00 77.06 358 ASN A O 1
ATOM 2820 N N . GLN A 1 359 ? 32.088 -9.951 -27.866 1.00 71.69 359 GLN A N 1
ATOM 2821 C 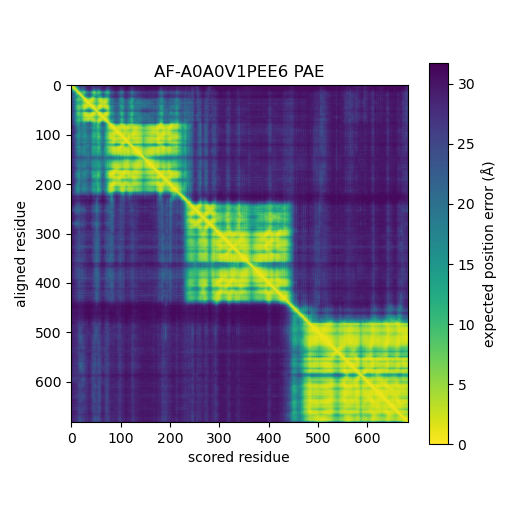CA . GLN A 1 359 ? 30.967 -10.542 -28.612 1.00 71.69 359 GLN A CA 1
ATOM 2822 C C . GLN A 1 359 ? 31.392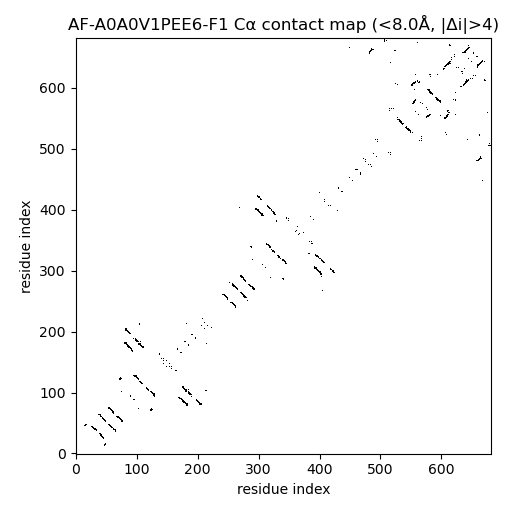 -11.157 -29.954 1.00 71.69 359 GLN A C 1
ATOM 2824 O O . GLN A 1 359 ? 30.691 -12.006 -30.505 1.00 71.69 359 GLN A O 1
ATOM 2829 N N . SER A 1 360 ? 32.566 -10.792 -30.474 1.00 64.75 360 SER A N 1
ATOM 2830 C CA . SER A 1 360 ? 33.087 -11.268 -31.761 1.00 64.75 360 SER A CA 1
ATOM 2831 C C . SER A 1 360 ? 33.598 -12.714 -31.760 1.00 64.75 360 SER A C 1
ATOM 2833 O O . SER A 1 360 ? 34.238 -13.125 -32.728 1.00 64.75 360 SER A O 1
ATOM 2835 N N . CYS A 1 361 ? 33.248 -13.529 -30.759 1.00 56.22 361 CYS A N 1
ATOM 2836 C CA . CYS A 1 361 ? 33.498 -14.977 -30.737 1.00 56.22 361 CYS A CA 1
ATOM 2837 C C . CYS A 1 361 ? 33.080 -15.670 -32.057 1.00 56.22 361 CYS A C 1
ATOM 2839 O O . CYS A 1 361 ? 33.768 -16.566 -32.541 1.00 56.22 361 CYS A O 1
ATOM 2841 N N . PHE A 1 362 ? 32.022 -15.178 -32.714 1.00 56.62 362 PHE A N 1
ATOM 2842 C CA . PHE A 1 362 ? 31.549 -15.678 -34.013 1.00 56.62 362 PHE A CA 1
ATOM 2843 C C . PHE A 1 362 ? 32.347 -15.186 -35.237 1.00 56.62 362 PHE A C 1
ATOM 2845 O O . PHE A 1 362 ? 32.360 -15.866 -36.260 1.00 56.62 362 PHE A O 1
ATOM 2852 N N . SER A 1 363 ? 33.026 -14.037 -35.149 1.00 59.38 363 SER A N 1
ATOM 2853 C CA . SER A 1 363 ? 33.740 -13.396 -36.273 1.00 59.38 363 SER A CA 1
ATOM 2854 C C . SER A 1 363 ? 35.267 -13.502 -36.172 1.00 59.38 363 SER A C 1
ATOM 2856 O O . SER A 1 363 ? 35.957 -13.308 -37.171 1.00 59.38 363 SER A O 1
ATOM 2858 N N . LEU A 1 364 ? 35.799 -13.798 -34.981 1.00 58.09 364 LEU A N 1
ATOM 2859 C CA . LEU A 1 364 ? 37.225 -13.990 -34.682 1.00 58.09 364 LEU A CA 1
ATOM 2860 C C . LEU A 1 364 ? 37.570 -15.431 -34.258 1.00 58.09 364 LEU A C 1
ATOM 2862 O O . LEU A 1 364 ? 38.745 -15.728 -34.045 1.00 58.09 364 LEU A O 1
ATOM 2866 N N . GLY A 1 365 ? 36.577 -16.321 -34.148 1.00 62.97 365 GLY A N 1
ATOM 2867 C CA . GLY A 1 365 ? 36.776 -17.745 -33.871 1.00 62.97 365 GLY A CA 1
ATOM 2868 C C . GLY A 1 365 ? 37.441 -18.506 -35.026 1.00 62.97 365 GLY A C 1
ATOM 2869 O O . GLY A 1 365 ? 37.550 -18.009 -36.150 1.00 62.97 365 GLY A O 1
ATOM 2870 N N . ASP A 1 366 ? 37.863 -19.741 -34.757 1.00 62.22 366 ASP A N 1
ATOM 2871 C CA . ASP A 1 366 ? 38.539 -20.636 -35.715 1.00 62.22 366 ASP A CA 1
ATOM 2872 C C . ASP A 1 366 ? 37.677 -21.033 -36.929 1.00 62.22 366 ASP A C 1
ATOM 2874 O O . ASP A 1 366 ? 38.202 -21.433 -37.966 1.00 62.22 366 ASP A O 1
ATOM 2878 N N . SER A 1 367 ? 36.359 -20.883 -36.802 1.00 68.44 367 SER A N 1
ATOM 2879 C CA . SER A 1 367 ? 35.357 -21.220 -37.813 1.00 68.44 367 SER A CA 1
ATOM 2880 C C . SER A 1 367 ? 34.956 -20.032 -38.705 1.00 68.44 367 SER A C 1
ATOM 2882 O O . SER A 1 367 ? 34.182 -20.208 -39.647 1.00 68.44 367 SER A O 1
ATOM 2884 N N . ALA A 1 368 ? 35.454 -18.820 -38.428 1.00 71.56 368 ALA A N 1
ATOM 2885 C CA . ALA A 1 368 ? 35.155 -17.624 -39.215 1.00 71.56 368 ALA A CA 1
ATOM 2886 C C . ALA A 1 368 ? 35.978 -17.580 -40.515 1.00 71.56 368 ALA A C 1
ATOM 2888 O O . ALA A 1 368 ? 37.149 -17.960 -40.547 1.00 71.56 368 ALA A O 1
ATOM 2889 N N . SER A 1 369 ? 35.378 -17.079 -41.599 1.00 76.62 369 SER A N 1
ATOM 2890 C CA . SER A 1 369 ? 36.095 -16.925 -42.872 1.00 76.62 369 SER A CA 1
ATOM 2891 C C . SER A 1 369 ? 37.257 -15.917 -42.744 1.00 76.62 369 SER A C 1
ATOM 2893 O O . SER A 1 369 ? 37.104 -14.904 -42.051 1.00 76.62 369 SER A O 1
ATOM 2895 N N . PRO A 1 370 ? 38.404 -16.134 -43.424 1.00 76.19 370 PRO A N 1
ATOM 2896 C CA . PRO A 1 370 ? 39.555 -15.225 -43.351 1.00 76.19 370 PRO A CA 1
ATOM 2897 C C . PRO A 1 370 ? 39.201 -13.773 -43.709 1.00 76.19 370 PRO A C 1
ATOM 2899 O O . PRO A 1 370 ? 39.692 -12.836 -43.080 1.00 76.19 370 PRO A O 1
ATOM 2902 N N . ASP A 1 371 ? 38.283 -13.591 -44.662 1.00 78.75 371 ASP A N 1
ATOM 2903 C CA . ASP A 1 371 ? 37.807 -12.279 -45.106 1.00 78.75 371 ASP A CA 1
ATOM 2904 C C . ASP A 1 371 ? 37.014 -11.545 -44.009 1.00 78.75 371 ASP A C 1
ATOM 2906 O O . ASP A 1 371 ? 37.188 -10.341 -43.804 1.00 78.75 371 ASP A O 1
ATOM 2910 N N . GLN A 1 372 ? 36.169 -12.259 -43.255 1.00 75.25 372 GLN A N 1
ATOM 2911 C CA . GLN A 1 372 ? 35.421 -11.678 -42.134 1.00 75.25 372 GLN A CA 1
ATOM 2912 C C . GLN A 1 372 ? 36.336 -11.329 -40.959 1.00 75.25 372 GLN A C 1
ATOM 2914 O O . GLN A 1 372 ? 36.183 -10.256 -40.369 1.00 75.25 372 GLN A O 1
ATOM 2919 N N . GLN A 1 373 ? 37.326 -12.179 -40.667 1.00 76.50 373 GLN A N 1
ATOM 2920 C CA . GLN A 1 373 ? 38.336 -11.893 -39.647 1.00 76.50 373 GLN A CA 1
ATOM 2921 C C . GLN A 1 373 ? 39.138 -10.632 -39.996 1.00 76.50 373 GLN A C 1
ATOM 2923 O O . GLN A 1 373 ? 39.360 -9.781 -39.132 1.00 76.50 373 GLN A O 1
ATOM 2928 N N . GLN A 1 374 ? 39.551 -10.478 -41.258 1.00 81.69 374 GLN A N 1
ATOM 2929 C CA . GLN A 1 374 ? 40.292 -9.301 -41.709 1.00 81.69 374 GLN A CA 1
ATOM 2930 C C . GLN A 1 374 ? 39.432 -8.031 -41.658 1.00 81.69 374 GLN A C 1
ATOM 2932 O O . GLN A 1 374 ? 39.902 -6.995 -41.181 1.00 81.69 374 GLN A O 1
ATOM 2937 N N . ARG A 1 375 ? 38.161 -8.109 -42.078 1.00 82.81 375 ARG A N 1
ATOM 2938 C CA . ARG A 1 375 ? 37.224 -6.979 -42.001 1.00 82.81 375 ARG A CA 1
ATOM 2939 C C . ARG A 1 375 ? 37.010 -6.528 -40.555 1.00 82.81 375 ARG A C 1
ATOM 2941 O O . ARG A 1 375 ? 37.137 -5.336 -40.282 1.00 82.81 375 ARG A O 1
ATOM 2948 N N . MET A 1 376 ? 36.773 -7.460 -39.631 1.00 82.62 376 MET A N 1
ATOM 2949 C CA . MET A 1 376 ? 36.583 -7.149 -38.209 1.00 82.62 376 MET A CA 1
ATOM 2950 C C . MET A 1 376 ? 37.836 -6.523 -37.584 1.00 82.62 376 MET A C 1
ATOM 2952 O O . MET A 1 376 ? 37.740 -5.496 -36.920 1.00 82.62 376 MET A O 1
ATOM 2956 N N . ARG A 1 377 ? 39.030 -7.070 -37.858 1.00 83.69 377 ARG A N 1
ATOM 2957 C CA . ARG A 1 377 ? 40.295 -6.479 -37.383 1.00 83.69 377 ARG A CA 1
ATOM 2958 C C . ARG A 1 377 ? 40.496 -5.058 -37.908 1.00 83.69 377 ARG A C 1
ATOM 2960 O O . ARG A 1 377 ? 40.808 -4.168 -37.128 1.00 83.69 377 ARG A O 1
ATOM 2967 N N . SER A 1 378 ? 40.251 -4.830 -39.200 1.00 86.88 378 SER A N 1
ATOM 2968 C CA . SER A 1 378 ? 40.373 -3.493 -39.796 1.00 86.88 378 SER A CA 1
ATOM 2969 C C . SER A 1 378 ? 39.382 -2.486 -39.200 1.00 86.88 378 SER A C 1
ATOM 2971 O O . SER A 1 378 ? 39.706 -1.311 -39.049 1.00 86.88 378 SER A O 1
ATOM 2973 N N . PHE A 1 379 ? 38.185 -2.942 -38.822 1.00 87.56 379 PHE A N 1
ATOM 2974 C CA . PHE A 1 379 ? 37.189 -2.121 -38.144 1.00 87.56 379 PHE A CA 1
ATOM 2975 C C . PHE A 1 379 ? 37.623 -1.770 -36.713 1.00 87.56 379 PHE A C 1
ATOM 2977 O O . PHE A 1 379 ? 37.610 -0.596 -36.351 1.00 87.56 379 PHE A O 1
ATOM 2984 N N . LEU A 1 380 ? 38.087 -2.753 -35.931 1.00 87.25 380 LEU A N 1
ATOM 2985 C CA . LEU A 1 380 ? 38.607 -2.526 -34.576 1.00 87.25 380 LEU A CA 1
ATOM 2986 C C . LEU A 1 380 ? 39.820 -1.584 -34.576 1.00 87.25 380 LEU A C 1
ATOM 2988 O O . LEU A 1 380 ? 39.927 -0.732 -33.699 1.00 87.25 380 LEU A O 1
ATOM 2992 N N . GLU A 1 381 ? 40.699 -1.679 -35.579 1.00 88.31 381 GLU A N 1
ATOM 2993 C CA . GLU A 1 381 ? 41.809 -0.736 -35.764 1.00 88.31 381 GLU A CA 1
ATOM 2994 C C . GLU A 1 381 ? 41.323 0.684 -36.075 1.00 88.31 381 GLU A C 1
ATOM 2996 O O . GLU A 1 381 ? 41.848 1.644 -35.514 1.00 88.31 381 GLU A O 1
ATOM 3001 N N . LYS A 1 382 ? 40.314 0.849 -36.940 1.00 89.38 382 LYS A N 1
ATOM 3002 C CA . LYS A 1 382 ? 39.727 2.170 -37.219 1.00 89.38 382 LYS A CA 1
ATOM 3003 C C . LYS A 1 382 ? 39.053 2.770 -35.985 1.00 89.38 382 LYS A C 1
ATOM 3005 O O . LYS A 1 382 ? 39.196 3.964 -35.734 1.00 89.38 382 LYS A O 1
ATOM 3010 N N . LEU A 1 383 ? 38.357 1.954 -35.199 1.00 89.00 383 LEU A N 1
ATOM 3011 C CA . LEU A 1 383 ? 37.716 2.382 -33.958 1.00 89.00 383 LEU A CA 1
ATOM 3012 C C . LEU A 1 383 ? 38.764 2.775 -32.899 1.00 89.00 383 LEU A C 1
ATOM 3014 O O . LEU A 1 383 ? 38.620 3.797 -32.230 1.00 89.00 383 LEU A O 1
ATOM 3018 N N . ASP A 1 384 ? 39.881 2.046 -32.825 1.00 89.12 384 ASP A N 1
ATOM 3019 C CA . ASP A 1 384 ? 41.036 2.405 -31.994 1.00 89.12 384 ASP A CA 1
ATOM 3020 C C . ASP A 1 384 ? 41.668 3.737 -32.438 1.00 89.12 384 ASP A C 1
ATOM 3022 O O . ASP A 1 384 ? 41.955 4.603 -31.611 1.00 89.12 384 ASP A O 1
ATOM 3026 N N . GLN A 1 385 ? 41.804 3.956 -33.751 1.00 89.19 385 GLN A N 1
ATOM 3027 C CA . GLN A 1 385 ? 42.275 5.229 -34.308 1.00 89.19 385 GLN A CA 1
ATOM 3028 C C . GLN A 1 385 ? 41.330 6.397 -33.986 1.00 89.19 385 GLN A C 1
ATOM 3030 O O . GLN A 1 385 ? 41.813 7.495 -33.702 1.00 89.19 385 GLN A O 1
ATOM 3035 N N . ALA A 1 386 ? 40.013 6.163 -33.983 1.00 87.88 386 ALA A N 1
ATOM 3036 C CA . ALA A 1 386 ? 39.012 7.155 -33.591 1.00 87.88 386 ALA A CA 1
ATOM 3037 C C . ALA A 1 386 ? 39.114 7.504 -32.098 1.00 87.88 386 ALA A C 1
ATOM 3039 O O . ALA A 1 386 ? 39.087 8.681 -31.741 1.00 87.88 386 ALA A O 1
ATOM 3040 N N . SER A 1 387 ? 39.324 6.500 -31.234 1.00 87.88 387 SER A N 1
ATOM 3041 C CA . SER A 1 387 ? 39.512 6.709 -29.787 1.00 87.88 387 SER A CA 1
ATOM 3042 C C . SER A 1 387 ? 40.769 7.521 -29.454 1.00 87.88 387 SER A C 1
ATOM 3044 O O . SER A 1 387 ? 40.822 8.187 -28.428 1.00 87.88 387 SER A O 1
ATOM 3046 N N . GLN A 1 388 ? 41.764 7.506 -30.347 1.00 87.88 388 GLN A N 1
ATOM 3047 C CA . GLN A 1 388 ? 43.005 8.281 -30.238 1.00 87.88 388 GLN A CA 1
ATOM 3048 C C . GLN A 1 388 ? 42.918 9.656 -30.924 1.00 87.88 388 GLN A C 1
ATOM 3050 O O . GLN A 1 388 ? 43.906 10.389 -30.921 1.00 87.88 388 GLN A O 1
ATOM 3055 N N . GLY A 1 389 ? 41.786 10.000 -31.553 1.00 84.94 389 GLY A N 1
ATOM 3056 C CA . GLY A 1 389 ? 41.599 11.285 -32.239 1.00 84.94 389 GLY A CA 1
ATOM 3057 C C . GLY A 1 389 ? 42.436 11.448 -33.512 1.00 84.94 389 GLY A C 1
ATOM 3058 O O . GLY A 1 389 ? 42.816 12.561 -33.862 1.00 84.94 389 GLY A O 1
ATOM 3059 N N . LYS A 1 390 ? 42.778 10.351 -34.207 1.00 87.06 390 LYS A N 1
ATOM 3060 C CA . LYS A 1 390 ? 43.637 10.396 -35.411 1.00 87.06 390 LYS A CA 1
ATOM 3061 C C . LYS A 1 390 ? 42.941 10.939 -36.661 1.00 87.06 390 LYS A C 1
ATOM 3063 O O . LYS A 1 390 ? 43.622 11.321 -37.611 1.00 87.06 390 LYS A O 1
ATOM 3068 N N . PHE A 1 391 ? 41.613 10.942 -36.686 1.00 89.50 391 PHE A N 1
ATOM 3069 C CA . PHE A 1 391 ? 40.807 11.503 -37.767 1.00 89.50 391 PHE A CA 1
ATOM 3070 C C . PHE A 1 391 ? 39.509 12.081 -37.198 1.00 89.50 391 PHE A C 1
ATOM 3072 O O . PHE A 1 391 ? 39.075 11.678 -36.119 1.00 89.50 391 PHE A O 1
ATOM 3079 N N . ALA A 1 392 ? 38.911 13.025 -37.926 1.00 91.12 392 ALA A N 1
ATOM 3080 C CA . ALA A 1 392 ? 37.658 13.655 -37.533 1.00 91.12 392 ALA A CA 1
ATOM 3081 C C . ALA A 1 392 ? 36.449 12.794 -37.921 1.00 91.12 392 ALA A C 1
ATOM 3083 O O . ALA A 1 392 ? 36.442 12.188 -38.995 1.00 91.12 392 ALA A O 1
ATOM 3084 N N . TYR A 1 393 ? 35.433 12.760 -37.062 1.00 94.00 393 TYR A N 1
ATOM 3085 C CA . TYR A 1 393 ? 34.204 11.994 -37.278 1.00 94.00 393 TYR A CA 1
ATOM 3086 C C . TYR A 1 393 ? 33.000 12.658 -36.606 1.00 94.00 393 TYR A C 1
ATOM 3088 O O . TYR A 1 393 ? 33.150 13.495 -35.712 1.00 94.00 393 TYR A O 1
ATOM 3096 N N . HIS A 1 394 ? 31.797 12.270 -37.026 1.00 94.38 394 HIS A N 1
ATOM 3097 C CA . HIS A 1 394 ? 30.559 12.711 -36.397 1.00 94.38 394 HIS A CA 1
ATOM 3098 C C . HIS A 1 394 ? 30.040 11.635 -35.447 1.00 94.38 394 HIS A C 1
ATOM 3100 O O . HIS A 1 394 ? 29.757 10.510 -35.852 1.00 94.38 394 HIS A O 1
ATOM 3106 N N . LEU A 1 395 ? 29.894 11.999 -34.176 1.00 93.88 395 LEU A N 1
ATOM 3107 C CA . LEU A 1 395 ? 29.233 11.187 -33.166 1.00 93.88 395 LEU A CA 1
ATOM 3108 C C . LEU A 1 395 ? 27.775 11.634 -33.068 1.00 93.88 395 LEU A C 1
ATOM 3110 O O . LEU A 1 395 ? 27.499 12.764 -32.660 1.00 93.88 395 LEU A O 1
ATOM 3114 N N . ILE A 1 396 ? 26.850 10.762 -33.461 1.00 95.44 396 ILE A N 1
ATOM 3115 C CA . ILE A 1 396 ? 25.421 11.074 -33.484 1.00 95.44 396 ILE A CA 1
ATOM 3116 C C . ILE A 1 396 ? 24.710 10.204 -32.455 1.00 95.44 396 ILE A C 1
ATOM 3118 O O . ILE A 1 396 ? 24.683 8.983 -32.597 1.00 95.44 396 ILE A O 1
ATOM 3122 N N . PHE A 1 397 ? 24.119 10.834 -31.446 1.00 94.44 397 PHE A N 1
ATOM 3123 C CA . PHE A 1 397 ? 23.157 10.200 -30.550 1.00 94.44 397 PHE A CA 1
ATOM 3124 C C . PHE A 1 397 ? 21.754 10.531 -31.038 1.00 94.44 397 PHE A C 1
ATOM 3126 O O . PHE A 1 397 ? 21.416 11.705 -31.190 1.00 94.44 397 PHE A O 1
ATOM 3133 N N . ASP A 1 398 ? 20.948 9.509 -31.277 1.00 92.56 398 ASP A N 1
ATOM 3134 C CA . ASP A 1 398 ? 19.535 9.640 -31.606 1.00 92.56 398 ASP A CA 1
ATOM 3135 C C . ASP A 1 398 ? 18.733 8.948 -30.503 1.00 92.56 398 ASP A C 1
ATOM 3137 O O . ASP A 1 398 ? 18.695 7.720 -30.419 1.00 92.56 398 ASP A O 1
ATOM 3141 N N . ASP A 1 399 ? 18.178 9.745 -29.592 1.00 91.75 399 ASP A N 1
ATOM 3142 C CA . ASP A 1 399 ? 17.517 9.259 -28.387 1.00 91.75 399 ASP A CA 1
ATOM 3143 C C . ASP A 1 399 ? 16.038 9.666 -28.370 1.00 91.75 399 ASP A C 1
ATOM 3145 O O . ASP A 1 399 ? 15.701 10.791 -27.967 1.00 91.75 399 ASP A O 1
ATOM 3149 N N . PRO A 1 400 ? 15.136 8.736 -28.732 1.00 90.00 400 PRO A N 1
ATOM 3150 C CA . PRO A 1 400 ? 13.697 8.933 -28.635 1.00 90.00 400 PRO A CA 1
ATOM 3151 C C . PRO A 1 400 ? 13.228 9.265 -27.213 1.00 90.00 400 PRO A C 1
ATOM 3153 O O . PRO A 1 400 ? 12.230 9.957 -27.046 1.00 90.00 400 PRO A O 1
ATOM 3156 N N . SER A 1 401 ? 13.939 8.817 -26.172 1.00 87.50 401 SER A N 1
ATOM 3157 C CA . SER A 1 401 ? 13.556 9.061 -24.777 1.00 87.50 401 SER A CA 1
ATOM 3158 C C . SER A 1 401 ? 13.980 10.438 -24.243 1.00 87.50 401 SER A C 1
ATOM 3160 O O . SER A 1 401 ? 13.540 10.854 -23.167 1.00 87.50 401 SER A O 1
ATOM 3162 N N . GLY A 1 402 ? 14.835 11.157 -24.981 1.00 86.25 402 GLY A N 1
ATOM 3163 C CA . GLY A 1 402 ? 15.354 12.467 -24.585 1.00 86.25 402 GLY A CA 1
ATOM 3164 C C . GLY A 1 402 ? 16.248 12.434 -23.340 1.00 86.25 402 GLY A C 1
ATOM 3165 O O . GLY A 1 402 ? 16.334 13.429 -22.618 1.00 86.25 402 GLY A O 1
ATOM 3166 N N . ASN A 1 403 ? 16.864 11.290 -23.032 1.00 87.38 403 ASN A N 1
ATOM 3167 C CA . ASN A 1 403 ? 17.615 11.023 -21.802 1.00 87.38 403 ASN A CA 1
ATOM 3168 C C . ASN A 1 403 ? 19.143 11.005 -21.985 1.00 87.38 403 ASN A C 1
ATOM 3170 O O . ASN A 1 403 ? 19.864 10.734 -21.028 1.00 87.38 403 ASN A O 1
ATOM 3174 N N . SER A 1 404 ? 19.644 11.319 -23.178 1.00 88.69 404 SER A N 1
ATOM 3175 C CA . SER A 1 404 ? 21.076 11.368 -23.482 1.00 88.69 404 SER A CA 1
ATOM 3176 C C . SER A 1 404 ? 21.651 12.782 -23.394 1.00 88.69 404 SER A C 1
ATOM 3178 O O . SER A 1 404 ? 20.945 13.772 -23.597 1.00 88.69 404 SER A O 1
ATOM 3180 N N . TYR A 1 405 ? 22.951 12.872 -23.111 1.00 89.31 405 TYR A N 1
ATOM 3181 C CA . TYR A 1 405 ? 23.678 14.127 -22.923 1.00 89.31 405 TYR A CA 1
ATOM 3182 C C . TYR A 1 405 ? 25.068 14.074 -23.555 1.00 89.31 405 TYR A C 1
ATOM 3184 O O . TYR A 1 405 ? 25.739 13.043 -23.503 1.00 89.31 405 TYR A O 1
ATOM 3192 N N . ILE A 1 406 ? 25.508 15.208 -24.099 1.00 90.12 406 ILE A N 1
ATOM 3193 C CA . ILE A 1 406 ? 26.894 15.465 -24.493 1.00 90.12 406 ILE A CA 1
ATOM 3194 C C . ILE A 1 406 ? 27.271 16.837 -23.939 1.00 90.12 406 ILE A C 1
ATOM 3196 O O . ILE A 1 406 ? 26.567 17.819 -24.181 1.00 90.12 406 ILE A O 1
ATOM 3200 N N . GLU A 1 407 ? 28.384 16.903 -23.216 1.00 88.12 407 GLU A N 1
ATOM 3201 C CA . GLU A 1 407 ? 28.898 18.134 -22.632 1.00 88.12 407 GLU A CA 1
ATOM 3202 C C . GLU A 1 407 ? 29.253 19.173 -23.704 1.00 88.12 407 GLU A C 1
ATOM 3204 O O . GLU A 1 407 ? 29.951 18.897 -24.688 1.00 88.12 407 GLU A O 1
ATOM 3209 N N . SER A 1 408 ? 28.798 20.405 -23.475 1.00 87.69 408 SER A N 1
ATOM 3210 C CA . SER A 1 408 ? 29.192 21.585 -24.240 1.00 87.69 408 SER A CA 1
ATOM 3211 C C . SER A 1 408 ? 30.353 22.293 -23.540 1.00 87.69 408 SER A C 1
ATOM 3213 O O . SER A 1 408 ? 30.167 22.922 -22.499 1.00 87.69 408 SER A O 1
ATOM 3215 N N . LEU A 1 409 ? 31.545 22.250 -24.141 1.00 84.75 409 LEU A N 1
ATOM 3216 C CA . LEU A 1 409 ? 32.753 22.883 -23.586 1.00 84.75 409 LEU A CA 1
ATOM 3217 C C . LEU A 1 409 ? 32.665 24.417 -23.532 1.00 84.75 409 LEU A C 1
ATOM 3219 O O . LEU A 1 409 ? 33.458 25.065 -22.850 1.00 84.75 409 LEU A O 1
ATOM 3223 N N . THR A 1 410 ? 31.728 25.017 -24.269 1.00 80.94 410 THR A N 1
ATOM 3224 C CA . THR A 1 410 ? 31.525 26.471 -24.315 1.00 80.94 410 THR A CA 1
ATOM 3225 C C . THR A 1 410 ? 30.300 26.932 -23.531 1.00 80.94 410 THR A C 1
ATOM 3227 O O . THR A 1 410 ? 29.975 28.119 -23.595 1.00 80.94 410 THR A O 1
ATOM 3230 N N . ALA A 1 411 ? 29.618 26.036 -22.804 1.00 74.69 411 ALA A N 1
ATOM 3231 C CA . ALA A 1 411 ? 28.422 26.369 -22.034 1.00 74.69 411 ALA A CA 1
ATOM 3232 C C . ALA A 1 411 ? 28.662 27.580 -21.103 1.00 74.69 411 ALA A C 1
ATOM 3234 O O . ALA A 1 411 ? 29.710 27.666 -20.460 1.00 74.69 411 ALA A O 1
ATOM 3235 N N . PRO A 1 412 ? 27.721 28.541 -21.023 1.00 71.50 412 PRO A N 1
ATOM 3236 C CA . PRO A 1 412 ? 26.373 28.541 -21.604 1.00 71.50 412 PRO A CA 1
ATOM 3237 C C . PRO A 1 412 ? 26.297 29.001 -23.077 1.00 71.50 412 PRO A C 1
ATOM 3239 O O . PRO A 1 412 ? 25.201 29.095 -23.627 1.00 71.50 412 PRO A O 1
ATOM 3242 N N . ASN A 1 413 ? 27.423 29.311 -23.730 1.00 79.56 413 ASN A N 1
ATOM 3243 C CA . ASN A 1 413 ? 27.433 29.724 -25.135 1.00 79.56 413 ASN A CA 1
ATOM 3244 C C . ASN A 1 413 ? 27.206 28.522 -26.072 1.00 79.56 413 ASN A C 1
ATOM 3246 O O . ASN A 1 413 ? 27.664 27.414 -25.769 1.00 79.56 413 ASN A O 1
ATOM 3250 N N . PRO A 1 414 ? 26.547 28.734 -27.227 1.00 74.31 414 PRO A N 1
ATOM 3251 C CA . PRO A 1 414 ? 26.326 27.679 -28.207 1.00 74.31 414 PRO A CA 1
ATOM 3252 C C . PRO A 1 414 ? 27.661 27.143 -28.728 1.00 74.31 414 PRO A C 1
ATOM 3254 O O . PRO A 1 414 ? 28.510 27.902 -29.200 1.00 74.31 414 PRO A O 1
ATOM 3257 N N . ASP A 1 415 ? 27.829 25.828 -28.644 1.00 84.69 415 ASP A N 1
ATOM 3258 C CA . ASP A 1 415 ? 29.012 25.143 -29.145 1.00 84.69 415 ASP A CA 1
ATOM 3259 C C . ASP A 1 415 ? 28.897 24.956 -30.659 1.00 84.69 415 ASP A C 1
ATOM 3261 O O . ASP A 1 415 ? 27.969 24.332 -31.166 1.00 84.69 415 ASP A O 1
ATOM 3265 N N . SER A 1 416 ? 29.869 25.492 -31.394 1.00 85.19 416 SER A N 1
ATOM 3266 C CA . SER A 1 416 ? 29.926 25.383 -32.855 1.00 85.19 416 SER A CA 1
ATOM 3267 C C . SER A 1 416 ? 30.043 23.945 -33.382 1.00 85.19 416 SER A C 1
ATOM 3269 O O . SER A 1 416 ? 29.736 23.709 -34.550 1.00 85.19 416 SER A O 1
ATOM 3271 N N . LYS A 1 417 ? 30.494 22.996 -32.550 1.00 87.56 417 LYS A N 1
ATOM 3272 C CA . LYS A 1 417 ? 30.720 21.589 -32.914 1.00 87.56 417 LYS A CA 1
ATOM 3273 C C . LYS A 1 417 ? 29.611 20.647 -32.452 1.00 87.56 417 LYS A C 1
ATOM 3275 O O . LYS A 1 417 ? 29.570 19.514 -32.927 1.00 87.56 417 LYS A O 1
ATOM 3280 N N . LEU A 1 418 ? 28.743 21.085 -31.539 1.00 90.69 418 LEU A N 1
ATOM 3281 C CA . LEU A 1 418 ? 27.639 20.287 -31.010 1.00 90.69 418 LEU A CA 1
ATOM 3282 C C . LEU A 1 418 ? 26.309 20.854 -31.503 1.00 90.69 418 LEU A C 1
ATOM 3284 O O . LEU A 1 418 ? 25.887 21.941 -31.113 1.00 90.69 418 LEU A O 1
ATOM 3288 N N . LYS A 1 419 ? 25.619 20.086 -32.341 1.00 91.25 419 LYS A N 1
ATOM 3289 C CA . LYS A 1 419 ? 24.275 20.406 -32.813 1.00 91.25 419 LYS A CA 1
ATOM 3290 C C . LYS A 1 419 ? 23.249 19.610 -32.014 1.00 91.25 419 LYS A C 1
ATOM 3292 O O . LYS A 1 419 ? 23.338 18.387 -31.948 1.00 91.25 419 LYS A O 1
ATOM 3297 N N . VAL A 1 420 ? 22.269 20.308 -31.448 1.00 90.50 420 VAL A N 1
ATOM 3298 C CA . VAL A 1 420 ? 21.153 19.717 -30.701 1.00 90.50 420 VAL A CA 1
ATOM 3299 C C . VAL A 1 420 ? 19.864 19.951 -31.478 1.00 90.50 420 VAL A C 1
ATOM 3301 O O . VAL A 1 420 ? 19.497 21.097 -31.738 1.00 90.50 420 VAL A O 1
ATOM 3304 N N . GLU A 1 421 ? 19.180 18.878 -31.858 1.00 91.88 421 GLU A N 1
ATOM 3305 C CA . GLU A 1 421 ? 17.911 18.924 -32.581 1.00 91.88 421 GLU A CA 1
ATOM 3306 C C . GLU A 1 421 ? 16.841 18.178 -31.787 1.00 91.88 421 GLU A C 1
ATOM 3308 O O . GLU A 1 421 ? 17.026 17.025 -31.410 1.00 91.88 421 GLU A O 1
ATOM 3313 N N . PHE A 1 422 ? 15.708 18.829 -31.542 1.00 91.25 422 PHE A N 1
ATOM 3314 C CA . PHE A 1 422 ? 14.544 18.187 -30.939 1.00 91.25 422 PHE A CA 1
ATOM 3315 C C . PHE A 1 422 ? 13.588 17.759 -32.045 1.00 91.25 422 PHE A C 1
ATOM 3317 O O . PHE A 1 422 ? 13.275 18.565 -32.924 1.00 91.25 422 PHE A O 1
ATOM 3324 N N . TYR A 1 423 ? 13.101 16.525 -31.983 1.00 91.06 423 TYR A N 1
ATOM 3325 C CA . TYR A 1 423 ? 12.160 15.992 -32.960 1.00 91.06 423 TYR A CA 1
ATOM 3326 C C . TYR A 1 423 ? 10.934 15.375 -32.284 1.00 91.06 423 TYR A C 1
ATOM 3328 O O . TYR A 1 423 ? 10.959 14.967 -31.120 1.00 91.06 423 TYR A O 1
ATOM 3336 N N . GLU A 1 424 ? 9.831 15.346 -33.025 1.00 89.50 424 GLU A N 1
ATOM 3337 C CA . GLU A 1 424 ? 8.623 14.637 -32.624 1.00 89.50 424 GLU A CA 1
ATOM 3338 C C . GLU A 1 424 ? 8.784 13.158 -32.978 1.00 89.50 424 GLU A C 1
ATOM 3340 O O . GLU A 1 424 ? 9.142 12.822 -34.109 1.00 89.50 424 GLU A O 1
ATOM 3345 N N . ARG A 1 425 ? 8.593 12.288 -31.986 1.00 90.69 425 ARG A N 1
ATOM 3346 C CA . ARG A 1 425 ? 8.785 10.841 -32.128 1.00 90.69 425 ARG A CA 1
ATOM 3347 C C . ARG A 1 425 ? 7.822 10.262 -33.157 1.00 90.69 425 ARG A C 1
ATOM 3349 O O . ARG A 1 425 ? 6.670 10.685 -33.244 1.00 90.69 425 ARG A O 1
ATOM 3356 N N . SER A 1 426 ? 8.285 9.264 -33.903 1.00 88.06 426 SER A N 1
ATOM 3357 C CA . SER A 1 426 ? 7.412 8.485 -34.777 1.00 88.06 426 SER A CA 1
ATOM 3358 C C . SER A 1 426 ? 6.472 7.587 -33.963 1.00 88.06 426 SER A C 1
ATOM 3360 O O . SER A 1 426 ? 6.703 7.308 -32.786 1.00 88.06 426 SER A O 1
ATOM 3362 N N . TRP A 1 427 ? 5.411 7.099 -34.610 1.00 85.00 427 TRP A N 1
ATOM 3363 C CA . TRP A 1 427 ? 4.481 6.152 -33.990 1.00 85.00 427 TRP A CA 1
ATOM 3364 C C . TRP A 1 427 ? 5.188 4.867 -33.530 1.00 85.00 427 TRP A C 1
ATOM 3366 O O . TRP A 1 427 ? 4.945 4.399 -32.426 1.00 85.00 427 TRP A O 1
ATOM 3376 N N . GLU A 1 428 ? 6.115 4.343 -34.336 1.00 84.75 428 GLU A N 1
ATOM 3377 C CA . GLU A 1 428 ? 6.911 3.149 -34.013 1.00 84.75 428 GLU A CA 1
ATOM 3378 C C . GLU A 1 428 ? 7.829 3.390 -32.804 1.00 84.75 428 GLU A C 1
ATOM 3380 O O . GLU A 1 428 ? 7.887 2.563 -31.901 1.00 84.75 428 GLU A O 1
ATOM 3385 N N . GLN A 1 429 ? 8.471 4.562 -32.727 1.00 83.50 429 GLN A N 1
ATOM 3386 C CA . GLN A 1 429 ? 9.294 4.944 -31.573 1.00 83.50 429 GLN A CA 1
ATOM 3387 C C . GLN A 1 429 ? 8.461 5.085 -30.294 1.00 83.50 429 GLN A C 1
ATOM 3389 O O . GLN A 1 429 ? 8.922 4.737 -29.209 1.00 83.50 429 GLN A O 1
ATOM 3394 N N . ASN A 1 430 ? 7.232 5.596 -30.401 1.00 84.12 430 ASN A N 1
ATOM 3395 C CA . ASN A 1 430 ? 6.318 5.634 -29.266 1.00 84.12 430 ASN A CA 1
ATOM 3396 C C . ASN A 1 430 ? 5.866 4.229 -28.852 1.00 84.12 430 ASN A C 1
ATOM 3398 O O . ASN A 1 430 ? 5.697 3.997 -27.661 1.00 84.12 430 ASN A O 1
ATOM 3402 N N . GLU A 1 431 ? 5.707 3.296 -29.790 1.00 82.75 431 GLU A N 1
ATOM 3403 C CA . GLU A 1 431 ? 5.354 1.905 -29.488 1.00 82.75 431 GLU A CA 1
ATOM 3404 C C . GLU A 1 431 ? 6.484 1.202 -28.728 1.00 82.75 431 GLU A C 1
ATOM 3406 O O . GLU A 1 431 ? 6.252 0.601 -27.683 1.00 82.75 431 GLU A O 1
ATOM 3411 N N . GLU A 1 432 ? 7.729 1.350 -29.191 1.00 80.50 432 GLU A N 1
ATOM 3412 C CA . GLU A 1 432 ? 8.916 0.780 -28.538 1.00 80.50 432 GLU A CA 1
ATOM 3413 C C . GLU A 1 432 ? 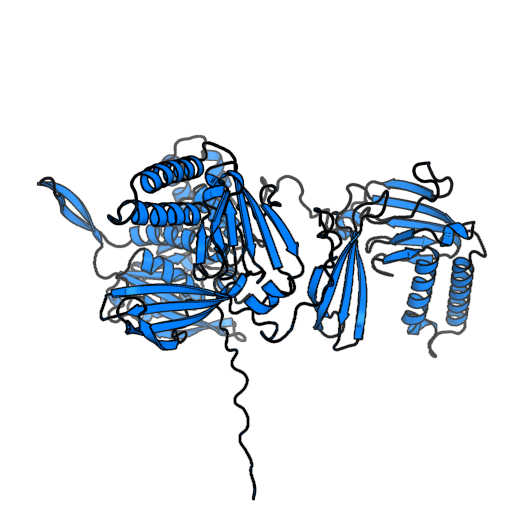9.144 1.336 -27.125 1.00 80.50 432 GLU A C 1
ATOM 3415 O O . GLU A 1 432 ? 9.619 0.625 -26.239 1.00 80.50 432 GLU A O 1
ATOM 3420 N N . LEU A 1 433 ? 8.785 2.602 -26.900 1.00 80.19 433 LEU A N 1
ATOM 3421 C CA . LEU A 1 433 ? 8.824 3.242 -25.584 1.00 80.19 433 LEU A CA 1
ATOM 3422 C C . LEU A 1 433 ? 7.572 2.963 -24.729 1.00 80.19 433 LEU A C 1
ATOM 3424 O O . LEU A 1 433 ? 7.503 3.438 -23.595 1.00 80.19 433 LEU A O 1
ATOM 3428 N N . GLY A 1 434 ? 6.581 2.233 -25.254 1.00 80.19 434 GLY A N 1
ATOM 3429 C CA . GLY A 1 434 ? 5.319 1.931 -24.571 1.00 80.19 434 GLY A CA 1
ATOM 3430 C C . GLY A 1 434 ? 4.410 3.147 -24.358 1.00 80.19 434 GLY A C 1
ATOM 3431 O O . GLY A 1 434 ? 3.589 3.151 -23.446 1.00 80.19 434 GLY A O 1
ATOM 3432 N N . LEU A 1 435 ? 4.576 4.201 -25.157 1.00 80.12 435 LEU A N 1
ATOM 3433 C CA . LEU A 1 435 ? 3.881 5.483 -25.028 1.00 80.12 435 LEU A CA 1
ATOM 3434 C C . LEU A 1 435 ? 2.554 5.548 -25.778 1.00 80.12 435 LEU A C 1
ATOM 3436 O O . LEU A 1 435 ? 1.689 6.320 -25.382 1.00 80.12 435 LEU A O 1
ATOM 3440 N N . ASN A 1 436 ? 2.373 4.765 -26.842 1.00 79.94 436 ASN A N 1
ATOM 3441 C CA . ASN A 1 436 ? 1.089 4.726 -27.551 1.00 79.94 436 ASN A CA 1
ATOM 3442 C C . ASN A 1 436 ? -0.017 4.103 -26.685 1.00 79.94 436 ASN A C 1
ATOM 3444 O O . ASN A 1 436 ? -1.158 4.557 -26.725 1.00 79.94 436 ASN A O 1
ATOM 3448 N N . ASP A 1 437 ? 0.345 3.112 -25.867 1.00 71.12 437 ASP A N 1
ATOM 3449 C CA . ASP A 1 437 ? -0.534 2.491 -24.869 1.00 71.12 437 ASP A CA 1
ATOM 3450 C C . ASP A 1 437 ? -0.578 3.282 -23.552 1.00 71.12 437 ASP A C 1
ATOM 3452 O O . ASP A 1 437 ? -1.406 3.016 -22.673 1.00 71.12 437 ASP A O 1
ATOM 3456 N N . MET A 1 438 ? 0.311 4.271 -23.401 1.00 64.62 438 MET A N 1
ATOM 3457 C CA . MET A 1 438 ? 0.345 5.157 -22.249 1.00 64.62 438 MET A CA 1
ATOM 3458 C C . MET A 1 438 ? -0.749 6.205 -22.406 1.00 64.62 438 MET A C 1
ATOM 3460 O O . MET A 1 438 ? -0.547 7.294 -22.937 1.00 64.62 438 MET A O 1
ATOM 3464 N N . ASN A 1 439 ? -1.935 5.874 -21.908 1.00 55.28 439 ASN A N 1
ATOM 3465 C CA . ASN A 1 439 ? -2.976 6.869 -21.716 1.00 55.28 439 ASN A CA 1
ATOM 3466 C C . ASN A 1 439 ? -2.399 7.961 -20.793 1.00 55.28 439 ASN A C 1
ATOM 3468 O O . ASN A 1 439 ? -1.769 7.625 -19.801 1.00 55.28 439 ASN A O 1
ATOM 3472 N N . THR A 1 440 ? -2.502 9.247 -21.114 1.00 52.12 440 THR A N 1
ATOM 3473 C CA . THR A 1 440 ? -2.067 10.358 -20.227 1.00 52.12 440 THR A CA 1
ATOM 3474 C C . THR A 1 440 ? -3.207 11.330 -19.935 1.00 52.12 440 THR A C 1
ATOM 3476 O O . THR A 1 440 ? -3.134 12.125 -18.999 1.00 52.12 440 THR A O 1
ATOM 3479 N N . GLU A 1 441 ? -4.307 11.194 -20.669 1.00 47.38 441 GLU A N 1
ATOM 3480 C CA . GLU A 1 441 ? -5.562 11.914 -20.505 1.00 47.38 441 GLU A CA 1
ATOM 3481 C C . GLU A 1 441 ? -6.688 10.884 -20.312 1.00 47.38 441 GLU A C 1
ATOM 3483 O O . GLU A 1 441 ? -6.541 9.719 -20.651 1.00 47.38 441 GLU A O 1
ATOM 3488 N N . ASN A 1 442 ? -7.824 11.259 -19.725 1.00 42.31 442 ASN A N 1
ATOM 3489 C CA . ASN A 1 442 ? -8.963 10.346 -19.523 1.00 42.31 442 ASN A CA 1
ATOM 3490 C C . ASN A 1 442 ? -8.723 9.085 -18.659 1.00 42.31 442 ASN A C 1
ATOM 3492 O O . ASN A 1 442 ? -9.550 8.169 -18.688 1.00 42.31 442 ASN A O 1
ATOM 3496 N N . TYR A 1 443 ? -7.707 9.060 -17.784 1.00 42.06 443 TYR A N 1
ATOM 3497 C CA . TYR A 1 443 ? -7.667 8.091 -16.668 1.00 42.06 443 TYR A CA 1
ATOM 3498 C C . TYR A 1 443 ? -8.903 8.175 -15.758 1.00 42.06 443 TYR A C 1
ATOM 3500 O O . TYR A 1 443 ? -9.207 7.230 -15.036 1.00 42.06 443 TYR A O 1
ATOM 3508 N N . SER A 1 444 ? -9.628 9.297 -15.796 1.00 38.91 444 SER A N 1
ATOM 3509 C CA . SER A 1 444 ? -10.866 9.524 -15.052 1.00 38.91 444 SER A CA 1
ATOM 3510 C C . SER A 1 444 ? -12.151 9.321 -15.865 1.00 38.91 444 SER A C 1
ATOM 3512 O O . SER A 1 444 ? -13.228 9.433 -15.280 1.00 38.91 444 SER A O 1
ATOM 3514 N N . SER A 1 445 ? -12.093 9.026 -17.171 1.00 35.59 445 SER A N 1
ATOM 3515 C CA . SER A 1 445 ? -13.303 9.066 -18.015 1.00 35.59 445 SER A CA 1
ATOM 3516 C C . SER A 1 445 ? -13.563 7.863 -18.911 1.00 35.59 445 SER A C 1
ATOM 3518 O O . SER A 1 445 ? -14.735 7.634 -19.192 1.00 35.59 445 SER A O 1
ATOM 3520 N N . GLU A 1 446 ? -12.586 7.049 -19.319 1.00 34.19 446 GLU A N 1
ATOM 3521 C CA . GLU A 1 446 ? -12.880 5.923 -20.229 1.00 34.19 446 GLU A CA 1
ATOM 3522 C C . GLU A 1 446 ? -12.030 4.675 -19.947 1.00 34.19 446 GLU A C 1
ATOM 3524 O O . GLU A 1 446 ? -11.363 4.129 -20.820 1.00 34.19 446 GLU A O 1
ATOM 3529 N N . VAL A 1 447 ? -12.102 4.151 -18.719 1.00 31.19 447 VAL A N 1
ATOM 3530 C CA . VAL A 1 447 ? -11.893 2.710 -18.517 1.00 31.19 447 VAL A CA 1
ATOM 3531 C C . VAL A 1 447 ? -13.240 2.040 -18.726 1.00 31.19 447 VAL A C 1
ATOM 3533 O O . VAL A 1 447 ? -14.175 2.284 -17.964 1.00 31.19 447 VAL A O 1
ATOM 3536 N N . ASN A 1 448 ? -13.310 1.219 -19.778 1.00 30.78 448 ASN A N 1
ATOM 3537 C CA . ASN A 1 448 ? -14.402 0.326 -20.167 1.00 30.78 448 ASN A CA 1
ATOM 3538 C C . ASN A 1 448 ? -15.030 -0.403 -18.966 1.00 30.78 448 ASN A C 1
ATOM 3540 O O . ASN A 1 448 ? -14.787 -1.582 -18.710 1.00 30.78 448 ASN A O 1
ATOM 3544 N N . THR A 1 449 ? -15.902 0.292 -18.245 1.00 29.38 449 THR A N 1
ATOM 3545 C CA . THR A 1 449 ? -16.869 -0.317 -17.352 1.00 29.38 449 THR A CA 1
ATOM 3546 C C . THR A 1 449 ? -17.994 -0.767 -18.260 1.00 29.38 449 THR A C 1
ATOM 3548 O O . THR A 1 449 ? -18.777 0.040 -18.760 1.00 29.38 449 THR A O 1
ATOM 3551 N N . TYR A 1 450 ? -18.052 -2.066 -18.535 1.00 35.53 450 TYR A N 1
ATOM 3552 C CA . TYR A 1 450 ? -19.201 -2.660 -19.200 1.00 35.53 450 TYR A CA 1
ATOM 3553 C C . TYR A 1 450 ? -20.486 -2.269 -18.448 1.00 35.53 450 TYR A C 1
ATOM 3555 O O . TYR A 1 450 ? -20.794 -2.797 -17.387 1.00 35.53 450 TYR A O 1
ATOM 3563 N N . CYS A 1 451 ? -21.202 -1.306 -19.035 1.00 36.56 451 CYS A N 1
ATOM 3564 C CA . CYS A 1 451 ? -22.640 -1.015 -19.034 1.00 36.56 451 CYS A CA 1
ATOM 3565 C C . CYS A 1 451 ? -23.425 -0.854 -17.710 1.00 36.56 451 CYS A C 1
ATOM 3567 O O . CYS A 1 451 ? -24.532 -0.316 -17.755 1.00 36.56 451 CYS A O 1
ATOM 3569 N N . PHE A 1 452 ? -22.912 -1.243 -16.540 1.00 37.75 452 PHE A N 1
ATOM 3570 C CA . PHE A 1 452 ? -23.685 -1.188 -15.289 1.00 37.75 452 PHE A CA 1
ATOM 3571 C C . PHE A 1 452 ? -23.537 0.134 -14.522 1.00 37.75 452 PHE A C 1
ATOM 3573 O O . PHE A 1 452 ? -24.507 0.589 -13.920 1.00 37.75 452 PHE A O 1
ATOM 3580 N N . THR A 1 453 ? -22.379 0.799 -14.582 1.00 41.75 453 THR A N 1
ATOM 3581 C CA . THR A 1 453 ? -22.096 2.015 -13.793 1.00 41.75 453 THR A CA 1
ATOM 3582 C C . THR A 1 453 ? -22.462 3.313 -14.516 1.00 41.75 453 THR A C 1
ATOM 3584 O O . THR A 1 453 ? -23.024 4.206 -13.888 1.00 41.75 453 THR A O 1
ATOM 3587 N N . SER A 1 454 ? -22.265 3.437 -15.835 1.00 35.50 454 SER A N 1
ATOM 3588 C CA . SER A 1 454 ? -22.568 4.695 -16.550 1.00 35.50 454 SER A CA 1
ATOM 3589 C C . SER A 1 454 ? -24.052 5.089 -16.499 1.00 35.50 454 SER A C 1
ATOM 3591 O O . SER A 1 454 ? -24.359 6.273 -16.367 1.00 35.50 454 SER A O 1
ATOM 3593 N N . LYS A 1 455 ? -24.985 4.122 -16.507 1.00 37.47 455 LYS A N 1
ATOM 3594 C CA . LYS A 1 455 ? -26.424 4.403 -16.315 1.00 37.47 455 LYS A CA 1
ATOM 3595 C C . LYS A 1 455 ? -26.776 4.813 -14.878 1.00 37.47 455 LYS A C 1
ATOM 3597 O O . LYS A 1 455 ? -27.734 5.557 -14.696 1.00 37.47 455 LYS A O 1
ATOM 3602 N N . MET A 1 456 ? -26.010 4.374 -13.874 1.00 36.41 456 MET A N 1
ATOM 3603 C CA . MET A 1 456 ? -26.171 4.810 -12.476 1.00 36.41 456 MET A CA 1
ATOM 3604 C C . MET A 1 456 ? -25.569 6.193 -12.219 1.00 36.41 456 MET A C 1
ATOM 3606 O O . MET A 1 456 ? -26.076 6.955 -11.398 1.00 36.41 456 MET A O 1
ATOM 3610 N N . VAL A 1 457 ? -24.482 6.524 -12.917 1.00 37.28 457 VAL A N 1
ATOM 3611 C CA . VAL A 1 457 ? -23.805 7.820 -12.791 1.00 37.28 457 VAL A CA 1
ATOM 3612 C C . VAL A 1 457 ? -24.591 8.915 -13.521 1.00 37.28 457 VAL A C 1
ATOM 3614 O O . VAL A 1 457 ? -24.746 10.008 -12.979 1.00 37.28 457 VAL A O 1
ATOM 3617 N N . GLN A 1 458 ? -25.191 8.626 -14.684 1.00 35.16 458 GLN A N 1
ATOM 3618 C CA . GLN A 1 458 ? -26.030 9.595 -15.409 1.00 35.16 458 GLN A CA 1
ATOM 3619 C C . GLN A 1 458 ? -27.339 9.965 -14.686 1.00 35.16 458 GLN A C 1
ATOM 3621 O O . GLN A 1 458 ? -27.890 11.031 -14.953 1.00 35.16 458 GLN A O 1
ATOM 3626 N N . SER A 1 459 ? -27.829 9.159 -13.734 1.00 36.84 459 SER A N 1
ATOM 3627 C CA . SER A 1 459 ? -29.032 9.484 -12.949 1.00 36.84 459 SER A CA 1
ATOM 3628 C C . SER A 1 459 ? -28.777 10.320 -11.693 1.00 36.84 459 SER A C 1
ATOM 3630 O O . SER A 1 459 ? -29.733 10.639 -10.989 1.00 36.84 459 SER A O 1
ATOM 3632 N N . ARG A 1 460 ? -27.530 10.742 -11.417 1.00 36.94 460 ARG A N 1
ATOM 3633 C CA . ARG A 1 460 ? -27.184 11.594 -10.256 1.00 36.94 460 ARG A CA 1
ATOM 3634 C C . ARG A 1 460 ? -27.842 12.984 -10.260 1.00 36.94 460 ARG A C 1
ATOM 3636 O O . ARG A 1 460 ? -27.722 13.703 -9.274 1.00 36.94 460 ARG A O 1
ATOM 3643 N N . VAL A 1 461 ? -28.556 13.356 -11.324 1.00 39.97 461 VAL A N 1
ATOM 3644 C CA . VAL A 1 461 ? -29.313 14.618 -11.390 1.00 39.97 461 VAL A CA 1
ATOM 3645 C C . VAL A 1 461 ? -30.694 14.516 -10.711 1.00 39.97 461 VAL A C 1
ATOM 3647 O O . VAL A 1 461 ? -31.285 15.546 -10.413 1.00 39.97 461 VAL A O 1
ATOM 3650 N N . ASP A 1 462 ? -31.186 13.316 -10.370 1.00 33.81 462 ASP A N 1
ATOM 3651 C CA . ASP A 1 462 ? -32.507 13.130 -9.747 1.00 33.81 462 ASP A CA 1
ATOM 3652 C C . ASP A 1 462 ? -32.444 12.260 -8.471 1.00 33.81 462 ASP A C 1
ATOM 3654 O O . ASP A 1 462 ? -32.130 11.077 -8.539 1.00 33.81 462 ASP A O 1
ATOM 3658 N N . ASN A 1 463 ? -32.797 12.862 -7.324 1.00 38.72 463 ASN A N 1
ATOM 3659 C CA . ASN A 1 463 ? -33.094 12.308 -5.983 1.00 38.72 463 ASN A CA 1
ATOM 3660 C C . ASN A 1 463 ? -32.692 10.847 -5.639 1.00 38.72 463 ASN A C 1
ATOM 3662 O O . ASN A 1 463 ? -33.143 9.873 -6.245 1.00 38.72 463 ASN A O 1
ATOM 3666 N N . SER A 1 464 ? -31.987 10.703 -4.509 1.00 45.28 464 SER A N 1
ATOM 3667 C CA . SER A 1 464 ? -31.354 9.488 -3.956 1.00 45.28 464 SER A CA 1
ATOM 3668 C C . SER A 1 464 ? -32.208 8.208 -3.877 1.00 45.28 464 SER A C 1
ATOM 3670 O O . SER A 1 464 ? -31.660 7.114 -4.000 1.00 45.28 464 SER A O 1
ATOM 3672 N N . GLU A 1 465 ? -33.535 8.287 -3.750 1.00 37.25 465 GLU A N 1
ATOM 3673 C CA . GLU A 1 465 ? -34.410 7.098 -3.736 1.00 37.25 465 GLU A CA 1
ATOM 3674 C C . GLU A 1 465 ? -34.649 6.472 -5.126 1.00 37.25 465 GLU A C 1
ATOM 3676 O O . GLU A 1 465 ? -34.973 5.284 -5.224 1.00 37.25 465 GLU A O 1
ATOM 3681 N N . LYS A 1 466 ? -34.489 7.234 -6.221 1.00 37.09 466 LYS A N 1
ATOM 3682 C CA . LYS A 1 466 ? -34.659 6.717 -7.594 1.00 37.09 466 LYS A CA 1
ATOM 3683 C C . LYS A 1 466 ? -33.467 5.869 -8.044 1.00 37.09 466 LYS A C 1
ATOM 3685 O O . LYS A 1 466 ? -33.682 4.844 -8.689 1.00 37.09 466 LYS A O 1
ATOM 3690 N N . CYS A 1 467 ? -32.241 6.247 -7.671 1.00 37.84 467 CYS A N 1
ATOM 3691 C CA . CYS A 1 467 ? -31.024 5.517 -8.047 1.00 37.84 467 CYS A CA 1
ATOM 3692 C C . CYS A 1 467 ? -31.027 4.071 -7.530 1.00 37.84 467 CYS A C 1
ATOM 3694 O O . CYS A 1 467 ? -30.808 3.153 -8.315 1.00 37.84 467 CYS A O 1
ATOM 3696 N N . VAL A 1 468 ? -31.362 3.846 -6.252 1.00 38.00 468 VAL A N 1
ATOM 3697 C CA . VAL A 1 468 ? -31.386 2.497 -5.643 1.00 38.00 468 VAL A CA 1
ATOM 3698 C C . VAL A 1 468 ? -32.411 1.580 -6.324 1.00 38.00 468 VAL A C 1
ATOM 3700 O O . VAL A 1 468 ? -32.143 0.401 -6.559 1.00 38.00 468 VAL A O 1
ATOM 3703 N N . LYS A 1 469 ? -33.578 2.119 -6.706 1.00 35.22 469 LYS A N 1
ATOM 3704 C CA . LYS A 1 469 ? -34.585 1.361 -7.466 1.00 35.22 469 LYS A CA 1
ATOM 3705 C C . LYS A 1 469 ? -34.086 0.989 -8.862 1.00 35.22 469 LYS A C 1
ATOM 3707 O O . LYS A 1 469 ? -34.323 -0.130 -9.292 1.00 35.22 469 LYS A O 1
ATOM 3712 N N . MET A 1 470 ? -33.378 1.887 -9.548 1.00 36.75 470 MET A N 1
ATOM 3713 C CA . MET A 1 470 ? -32.916 1.674 -10.924 1.00 36.75 470 MET A CA 1
ATOM 3714 C C . MET A 1 470 ? -31.742 0.685 -11.021 1.00 36.75 470 MET A C 1
ATOM 3716 O O . MET A 1 470 ? -31.709 -0.129 -11.943 1.00 36.75 470 MET A O 1
ATOM 3720 N N . VAL A 1 471 ? -30.837 0.694 -10.031 1.00 42.22 471 VAL A N 1
ATOM 3721 C CA . VAL A 1 471 ? -29.762 -0.303 -9.868 1.00 42.22 471 VAL A CA 1
ATOM 3722 C C . VAL A 1 471 ? -30.331 -1.715 -9.778 1.00 42.22 471 VAL A C 1
ATOM 3724 O O . VAL A 1 471 ? -29.935 -2.601 -10.535 1.00 42.22 471 VAL A O 1
ATOM 3727 N N . ASN A 1 472 ? -31.306 -1.905 -8.888 1.00 42.81 472 ASN A N 1
ATOM 3728 C CA . ASN A 1 472 ? -31.942 -3.200 -8.700 1.00 42.81 472 ASN A CA 1
ATOM 3729 C C . ASN A 1 472 ? -32.692 -3.649 -9.960 1.00 42.81 472 ASN A C 1
ATOM 3731 O O . ASN A 1 472 ? -32.618 -4.823 -10.298 1.00 42.81 472 ASN A O 1
ATOM 3735 N N . THR A 1 473 ? -33.335 -2.747 -10.712 1.00 43.75 473 THR A N 1
ATOM 3736 C CA . THR A 1 473 ? -34.026 -3.105 -11.965 1.00 43.75 473 THR A CA 1
ATOM 3737 C C . THR A 1 473 ? -33.076 -3.659 -13.034 1.00 43.75 473 THR A C 1
ATOM 3739 O O . THR A 1 473 ? -33.369 -4.700 -13.611 1.00 43.75 473 THR A O 1
ATOM 3742 N N . CYS A 1 474 ? -31.910 -3.044 -13.266 1.00 44.41 474 CYS A N 1
ATOM 3743 C CA . CYS A 1 474 ? -30.951 -3.544 -14.265 1.00 44.41 474 CYS A CA 1
ATOM 3744 C C . CYS A 1 474 ? -30.228 -4.832 -13.828 1.00 44.41 474 CYS A C 1
ATOM 3746 O O . CYS A 1 474 ? -29.843 -5.640 -14.673 1.00 44.41 474 CYS A O 1
ATOM 3748 N N . VAL A 1 475 ? -30.041 -5.048 -12.521 1.00 53.19 475 VAL A N 1
ATOM 3749 C CA . VAL A 1 475 ? -29.533 -6.322 -11.979 1.00 53.19 475 VAL A CA 1
ATOM 3750 C C . VAL A 1 475 ? -30.577 -7.428 -12.145 1.00 53.19 475 VAL A C 1
ATOM 3752 O O . VAL A 1 475 ? -30.251 -8.510 -12.633 1.00 53.19 475 VAL A O 1
ATOM 3755 N N . LEU A 1 476 ? -31.837 -7.135 -11.808 1.00 51.56 476 LEU A N 1
ATOM 3756 C CA . LEU A 1 476 ? -32.979 -8.037 -11.973 1.00 51.56 476 LEU A CA 1
ATOM 3757 C C . LEU A 1 476 ? -33.163 -8.472 -13.432 1.00 51.56 476 LEU A C 1
ATOM 3759 O O . LEU A 1 476 ? -33.453 -9.641 -13.678 1.00 51.56 476 LEU A O 1
ATOM 3763 N N . GLU A 1 477 ? -32.964 -7.554 -14.381 1.00 55.69 477 GLU A N 1
ATOM 3764 C CA . GLU A 1 477 ? -33.061 -7.819 -15.823 1.00 55.69 477 GLU A CA 1
ATOM 3765 C C . GLU A 1 477 ? -31.978 -8.779 -16.346 1.00 55.69 477 GLU A C 1
ATOM 3767 O O . GLU A 1 477 ? -32.242 -9.509 -17.298 1.00 55.69 477 GLU A O 1
ATOM 3772 N N . ASN A 1 478 ? -30.786 -8.812 -15.734 1.00 57.84 478 ASN A N 1
ATOM 3773 C CA . ASN A 1 478 ? -29.638 -9.571 -16.254 1.00 57.84 478 ASN A CA 1
ATOM 3774 C C . ASN A 1 478 ? -29.294 -10.843 -15.459 1.00 57.84 478 ASN A C 1
ATOM 3776 O O . ASN A 1 478 ? -28.852 -11.826 -16.051 1.00 57.84 478 ASN A O 1
ATOM 3780 N N . PHE A 1 479 ? -29.488 -10.841 -14.136 1.00 65.31 479 PHE A N 1
ATOM 3781 C CA . PHE A 1 479 ? -29.061 -11.933 -13.244 1.00 65.31 479 PHE A CA 1
ATOM 3782 C C . PHE A 1 479 ? -30.185 -12.472 -12.338 1.00 65.31 479 PHE A C 1
ATOM 3784 O O . PHE A 1 479 ? -29.979 -13.433 -11.601 1.00 65.31 479 PHE A O 1
ATOM 3791 N N . GLY A 1 480 ? -31.389 -11.892 -12.401 1.00 66.00 480 GLY A N 1
ATOM 3792 C CA . GLY A 1 480 ? -32.563 -12.352 -11.655 1.00 66.00 480 GLY A CA 1
ATOM 3793 C C . GLY A 1 480 ? -32.674 -11.813 -10.222 1.00 66.00 480 GLY A C 1
ATOM 3794 O O . GLY A 1 480 ? -31.830 -11.074 -9.725 1.00 66.00 480 GLY A O 1
ATOM 3795 N N . SER A 1 481 ? -33.758 -12.178 -9.530 1.00 70.31 481 SER A N 1
ATOM 3796 C CA . SER A 1 481 ? -34.155 -11.598 -8.231 1.00 70.31 481 SER A CA 1
ATOM 3797 C C . SER A 1 481 ? -33.425 -12.125 -7.007 1.00 70.31 481 SER A C 1
ATOM 3799 O O . SER A 1 481 ? -33.804 -11.807 -5.881 1.00 70.31 481 SER A O 1
ATOM 3801 N N . LYS A 1 482 ? -32.427 -12.978 -7.214 1.00 83.81 482 LYS A N 1
ATOM 3802 C CA . LYS A 1 482 ? -31.660 -13.617 -6.146 1.00 83.81 482 LYS A CA 1
ATOM 3803 C C . LYS A 1 482 ? -30.252 -13.051 -6.007 1.00 83.81 482 LYS A C 1
ATOM 3805 O O . LYS A 1 482 ? -29.575 -13.392 -5.045 1.00 83.81 482 LYS A O 1
ATOM 3810 N N . VAL A 1 483 ? -29.841 -12.161 -6.909 1.00 86.75 483 VAL A N 1
ATOM 3811 C CA . VAL A 1 483 ? -28.579 -11.428 -6.812 1.00 86.75 483 VAL A CA 1
ATOM 3812 C C . VAL A 1 483 ? -28.859 -10.021 -6.295 1.00 86.75 483 VAL A C 1
ATOM 3814 O O . VAL A 1 483 ? -29.657 -9.284 -6.869 1.00 86.75 483 VAL A O 1
ATOM 3817 N N . MET A 1 484 ? -28.192 -9.656 -5.207 1.00 86.81 484 MET A N 1
ATOM 3818 C CA . MET A 1 484 ? -28.257 -8.349 -4.572 1.00 86.81 484 MET A CA 1
ATOM 3819 C C . MET A 1 484 ? -26.876 -7.704 -4.616 1.00 86.81 484 MET A C 1
ATOM 3821 O O . MET A 1 484 ? -25.883 -8.295 -4.188 1.00 86.81 484 MET A O 1
ATOM 3825 N N . PHE A 1 485 ? -26.825 -6.472 -5.110 1.00 86.75 485 PHE A N 1
ATOM 3826 C CA . PHE A 1 485 ? -25.630 -5.645 -5.025 1.00 86.75 485 PHE A CA 1
ATOM 3827 C C . PHE A 1 485 ? -25.759 -4.691 -3.849 1.00 86.75 485 PHE A C 1
ATOM 3829 O O . PHE A 1 485 ? -26.811 -4.073 -3.663 1.00 86.75 485 PHE A O 1
ATOM 3836 N N . VAL A 1 486 ? -24.683 -4.553 -3.078 1.00 86.19 486 VAL A N 1
ATOM 3837 C CA . VAL A 1 486 ? -24.602 -3.489 -2.075 1.00 86.19 486 VAL A CA 1
ATOM 3838 C C . VAL A 1 486 ? -24.723 -2.138 -2.796 1.00 86.19 486 VAL A C 1
ATOM 384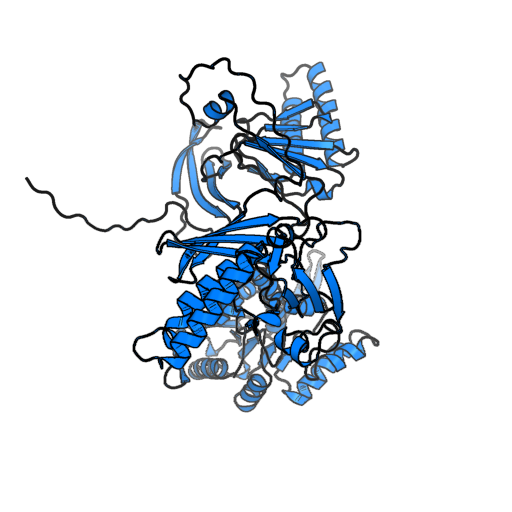0 O O . VAL A 1 486 ? -24.088 -1.957 -3.840 1.00 86.19 486 VAL A O 1
ATOM 3843 N N . PRO A 1 487 ? -25.542 -1.190 -2.299 1.00 80.38 487 PRO A N 1
ATOM 3844 C CA . PRO A 1 487 ? -25.730 0.096 -2.959 1.00 80.38 487 PRO A CA 1
ATOM 3845 C C . PRO A 1 487 ? -24.403 0.833 -3.155 1.00 80.38 487 PRO A C 1
ATOM 3847 O O . PRO A 1 487 ? -23.730 1.179 -2.188 1.00 80.38 487 PRO A O 1
ATOM 3850 N N . MET A 1 488 ? -24.040 1.105 -4.409 1.00 80.69 488 MET A N 1
ATOM 3851 C CA . MET A 1 488 ? -22.797 1.803 -4.725 1.00 80.69 488 MET A CA 1
ATOM 3852 C C . MET A 1 488 ? -22.892 3.280 -4.317 1.00 80.69 488 MET A C 1
ATOM 3854 O O . MET A 1 488 ? -23.672 4.044 -4.889 1.00 80.69 488 MET A O 1
ATOM 3858 N N . ASN A 1 489 ? -22.081 3.682 -3.340 1.00 84.56 489 ASN A N 1
ATOM 3859 C CA . ASN A 1 489 ? -21.890 5.070 -2.921 1.00 84.56 489 ASN A CA 1
ATOM 3860 C C . ASN A 1 489 ? -20.411 5.473 -3.080 1.00 84.56 489 ASN A C 1
ATOM 3862 O O . ASN A 1 489 ? -19.560 4.624 -3.348 1.00 84.56 489 ASN A O 1
ATOM 3866 N N . ASP A 1 490 ? -20.102 6.763 -2.925 1.00 84.38 490 ASP A N 1
ATOM 3867 C CA . ASP A 1 490 ? -18.733 7.268 -3.126 1.00 84.38 490 ASP A CA 1
ATOM 3868 C C . ASP A 1 490 ? -17.725 6.619 -2.157 1.00 84.38 490 ASP A C 1
ATOM 3870 O O . ASP A 1 490 ? -16.576 6.397 -2.524 1.00 84.38 490 ASP A O 1
ATOM 3874 N N . GLN A 1 491 ? -18.172 6.219 -0.961 1.00 89.06 491 GLN A N 1
ATOM 3875 C CA . GLN A 1 491 ? -17.342 5.517 0.019 1.00 89.06 491 GLN A CA 1
ATOM 3876 C C . GLN A 1 491 ? -16.976 4.099 -0.444 1.00 89.06 491 GLN A C 1
ATOM 3878 O O . GLN A 1 491 ? -15.817 3.715 -0.384 1.00 89.06 491 GLN A O 1
ATOM 3883 N N . ILE A 1 492 ? -17.935 3.298 -0.912 1.00 87.06 492 ILE A N 1
ATOM 3884 C CA . ILE A 1 492 ? -17.666 1.939 -1.410 1.00 87.06 492 ILE A CA 1
ATOM 3885 C C . ILE A 1 492 ? -16.792 2.003 -2.661 1.00 87.06 492 ILE A C 1
ATOM 3887 O O . ILE A 1 492 ? -15.877 1.196 -2.806 1.00 87.06 492 ILE A O 1
ATOM 3891 N N . HIS A 1 493 ? -17.024 2.998 -3.518 1.00 87.12 493 HIS A N 1
ATOM 3892 C CA . HIS A 1 493 ? -16.193 3.223 -4.692 1.00 87.12 493 HIS A CA 1
ATOM 3893 C C . HIS A 1 493 ? -14.736 3.544 -4.310 1.00 87.12 493 HIS A C 1
ATOM 3895 O O . HIS A 1 493 ? -13.808 2.987 -4.896 1.00 87.12 493 HIS A O 1
ATOM 3901 N N . GLU A 1 494 ? -14.516 4.392 -3.300 1.00 91.38 494 GLU A N 1
ATOM 3902 C CA . GLU A 1 494 ? -13.186 4.660 -2.732 1.00 91.38 494 GLU A CA 1
ATOM 3903 C C . GLU A 1 494 ? -12.530 3.376 -2.198 1.00 91.38 494 GLU A C 1
ATOM 3905 O O . GLU A 1 494 ? -11.388 3.082 -2.550 1.00 91.38 494 GLU A O 1
ATOM 3910 N N . LEU A 1 495 ? -13.261 2.558 -1.430 1.00 94.56 495 LEU A N 1
ATOM 3911 C CA . LEU A 1 495 ? -12.750 1.276 -0.927 1.00 94.56 495 LEU A CA 1
ATOM 3912 C C . LEU A 1 495 ? -12.322 0.343 -2.068 1.00 94.56 495 LEU A C 1
ATOM 3914 O O . LEU A 1 495 ? -11.242 -0.241 -2.015 1.00 94.56 495 LEU A O 1
ATOM 3918 N N . HIS A 1 496 ? -13.136 0.221 -3.121 1.00 92.00 496 HIS A N 1
ATOM 3919 C CA . HIS A 1 496 ? -12.779 -0.557 -4.312 1.00 92.00 496 HIS A CA 1
ATOM 3920 C C . HIS A 1 496 ? -11.544 -0.006 -5.017 1.00 92.00 496 HIS A C 1
ATOM 3922 O O . HIS A 1 496 ? -10.728 -0.787 -5.501 1.00 92.00 496 HIS A O 1
ATOM 3928 N N . THR A 1 497 ? -11.395 1.317 -5.053 1.00 91.06 497 THR A N 1
ATOM 3929 C CA . THR A 1 497 ? -10.265 1.987 -5.705 1.00 91.06 497 THR A CA 1
ATOM 3930 C C . THR A 1 497 ? -8.963 1.654 -4.981 1.00 91.06 497 THR A C 1
ATOM 3932 O O . THR A 1 497 ? -8.010 1.212 -5.616 1.00 91.06 497 THR A O 1
ATOM 3935 N N . ILE A 1 498 ? -8.950 1.757 -3.649 1.00 92.94 498 ILE A N 1
ATOM 3936 C CA . ILE A 1 498 ? -7.771 1.453 -2.826 1.00 92.94 498 ILE A CA 1
ATOM 3937 C C . ILE A 1 498 ? -7.409 -0.038 -2.902 1.00 92.94 498 ILE A C 1
ATOM 3939 O O . ILE A 1 498 ? -6.254 -0.398 -3.094 1.00 92.94 498 ILE A O 1
ATOM 3943 N N . ILE A 1 499 ? -8.395 -0.938 -2.837 1.00 93.88 499 ILE A N 1
ATOM 3944 C CA . ILE A 1 499 ? -8.151 -2.388 -2.954 1.00 93.88 499 ILE A CA 1
ATOM 3945 C C . ILE A 1 499 ? -7.579 -2.753 -4.343 1.00 93.88 499 ILE A C 1
ATOM 3947 O O . ILE A 1 499 ? -6.836 -3.727 -4.490 1.00 93.88 499 ILE A O 1
ATOM 3951 N N . ARG A 1 500 ? -7.895 -1.983 -5.387 1.00 91.31 500 ARG A N 1
ATOM 3952 C CA . ARG A 1 500 ? -7.382 -2.221 -6.746 1.00 91.31 500 ARG A CA 1
ATOM 3953 C C . ARG A 1 500 ? -6.014 -1.603 -7.011 1.00 91.31 500 ARG A C 1
ATOM 3955 O O . ARG A 1 500 ? -5.342 -2.025 -7.948 1.00 91.31 500 ARG A O 1
ATOM 3962 N N . ASP A 1 501 ? -5.590 -0.639 -6.207 1.00 91.19 501 ASP A N 1
ATOM 3963 C CA . ASP A 1 501 ? -4.313 0.022 -6.410 1.00 91.19 501 ASP A CA 1
ATOM 3964 C C . ASP A 1 501 ? -3.129 -0.910 -6.077 1.00 91.19 501 ASP A C 1
ATOM 3966 O O . ASP A 1 501 ? -3.008 -1.507 -4.998 1.00 91.19 501 ASP A O 1
ATOM 3970 N N . LYS A 1 502 ? -2.220 -1.033 -7.050 1.00 89.69 502 LYS A N 1
ATOM 3971 C CA . LYS A 1 502 ? -0.995 -1.828 -6.937 1.00 89.69 502 LYS A CA 1
ATOM 3972 C C . LYS A 1 502 ? -0.069 -1.265 -5.858 1.00 89.69 502 LYS A C 1
ATOM 3974 O O . LYS A 1 502 ? 0.574 -2.053 -5.167 1.00 89.69 502 LYS A O 1
ATOM 3979 N N . CYS A 1 503 ? -0.035 0.058 -5.698 1.00 90.69 503 CYS A N 1
ATOM 3980 C CA . CYS A 1 503 ? 0.837 0.765 -4.760 1.00 90.69 503 CYS A CA 1
ATOM 3981 C C . CYS A 1 503 ? 0.327 0.737 -3.313 1.00 90.69 503 CYS A C 1
ATOM 3983 O O . CYS A 1 503 ? 1.081 1.061 -2.398 1.00 90.69 503 CYS A O 1
ATOM 3985 N N . THR A 1 504 ? -0.923 0.323 -3.087 1.00 90.50 504 THR A N 1
ATOM 3986 C CA . THR A 1 504 ? -1.497 0.232 -1.742 1.00 90.50 504 THR A CA 1
ATOM 3987 C C . THR A 1 504 ? -0.721 -0.776 -0.896 1.00 90.50 504 THR A C 1
ATOM 3989 O O . THR A 1 504 ? -0.562 -1.938 -1.294 1.00 90.50 504 THR A O 1
ATOM 3992 N N . SER A 1 505 ? -0.252 -0.324 0.271 1.00 92.81 505 SER A N 1
ATOM 3993 C CA . SER A 1 505 ? 0.487 -1.140 1.235 1.00 92.81 505 SER A CA 1
ATOM 3994 C C . SER A 1 505 ? -0.364 -2.315 1.730 1.00 92.81 505 SER A C 1
ATOM 3996 O O . SER A 1 505 ? -1.593 -2.268 1.687 1.00 92.81 505 SER A O 1
ATOM 3998 N N . GLN A 1 506 ? 0.261 -3.386 2.223 1.00 90.62 506 GLN A N 1
ATOM 3999 C CA . GLN A 1 506 ? -0.495 -4.517 2.771 1.00 90.62 506 GLN A CA 1
ATOM 4000 C C . GLN A 1 506 ? -1.385 -4.092 3.953 1.00 90.62 506 GLN A C 1
ATOM 4002 O O . GLN A 1 506 ? -2.539 -4.509 4.031 1.00 90.62 506 GLN A O 1
ATOM 4007 N N . GLY A 1 507 ? -0.871 -3.248 4.853 1.00 92.81 507 GLY A N 1
ATOM 4008 C CA . GLY A 1 507 ? -1.615 -2.776 6.024 1.00 92.81 507 GLY A CA 1
ATOM 4009 C C . GLY A 1 507 ? -2.877 -2.007 5.635 1.00 92.81 507 GLY A C 1
ATOM 4010 O O . GLY A 1 507 ? -3.968 -2.331 6.110 1.00 92.81 507 GLY A O 1
ATOM 4011 N N . ASP A 1 508 ? -2.746 -1.062 4.701 1.00 93.19 508 ASP A N 1
ATOM 4012 C CA . ASP A 1 508 ? -3.889 -0.325 4.157 1.00 93.19 508 ASP A CA 1
ATOM 4013 C C . ASP A 1 508 ? -4.847 -1.265 3.428 1.00 93.19 508 ASP A C 1
ATOM 4015 O O . ASP A 1 508 ? -6.057 -1.226 3.652 1.00 93.19 508 ASP A O 1
ATOM 4019 N N . PHE A 1 509 ? -4.319 -2.171 2.603 1.00 95.12 509 PHE A N 1
ATOM 4020 C CA . PHE A 1 509 ? -5.122 -3.145 1.875 1.00 95.12 509 PHE A CA 1
ATOM 4021 C C . PHE A 1 509 ? -6.008 -3.967 2.819 1.00 95.12 509 PHE A C 1
ATOM 4023 O O . PHE A 1 509 ? -7.208 -4.096 2.572 1.00 95.12 509 PHE A O 1
ATOM 4030 N N . VAL A 1 510 ? -5.447 -4.486 3.917 1.00 94.50 510 VAL A N 1
ATOM 4031 C CA . VAL A 1 510 ? -6.185 -5.235 4.946 1.00 94.50 510 VAL A CA 1
ATOM 4032 C C . VAL A 1 510 ? -7.227 -4.342 5.620 1.00 94.50 510 VAL A C 1
ATOM 4034 O O . VAL A 1 510 ? -8.391 -4.732 5.715 1.00 94.50 510 VAL A O 1
ATOM 4037 N N . PHE A 1 511 ? -6.851 -3.127 6.024 1.00 95.00 511 PHE A N 1
ATOM 4038 C CA . PHE A 1 511 ? -7.750 -2.184 6.691 1.00 95.00 511 PHE A CA 1
ATOM 4039 C C . PHE A 1 511 ? -8.968 -1.810 5.831 1.00 95.00 511 PHE A C 1
ATOM 4041 O O . PHE A 1 511 ? -10.113 -1.900 6.287 1.00 95.00 511 PHE A O 1
ATOM 4048 N N . TYR A 1 512 ? -8.754 -1.417 4.574 1.00 95.88 512 TYR A N 1
ATOM 4049 C CA . TYR A 1 512 ? -9.840 -1.039 3.668 1.00 95.88 512 TYR A CA 1
ATOM 4050 C C . TYR A 1 512 ? -10.656 -2.254 3.201 1.00 95.88 512 TYR A C 1
ATOM 4052 O O . TYR A 1 512 ? -11.877 -2.143 3.047 1.00 95.88 512 TYR A O 1
ATOM 4060 N N . SER A 1 513 ? -10.032 -3.431 3.073 1.00 95.62 513 SER A N 1
ATOM 4061 C CA . SER A 1 513 ? -10.745 -4.692 2.830 1.00 95.62 513 SER A CA 1
ATOM 4062 C C . SER A 1 513 ? -11.682 -5.044 3.982 1.00 95.62 513 SER A C 1
ATOM 4064 O O . SER A 1 513 ? -12.850 -5.343 3.738 1.00 95.62 513 SER A O 1
ATOM 4066 N N . ASP A 1 514 ? -11.223 -4.939 5.233 1.00 95.69 514 ASP A N 1
ATOM 4067 C CA . ASP A 1 514 ? -12.047 -5.166 6.426 1.00 95.69 514 ASP A CA 1
ATOM 4068 C C . ASP A 1 514 ? -13.256 -4.219 6.466 1.00 95.69 514 ASP A C 1
ATOM 4070 O O . ASP A 1 514 ? -14.375 -4.637 6.782 1.00 95.69 514 ASP A O 1
ATOM 4074 N N . ARG A 1 515 ? -13.069 -2.949 6.081 1.00 95.75 515 ARG A N 1
ATOM 4075 C CA . ARG A 1 515 ? -14.173 -1.981 5.972 1.00 95.75 515 ARG A CA 1
ATOM 4076 C C . ARG A 1 515 ? -15.208 -2.404 4.931 1.00 95.75 515 ARG A C 1
ATOM 4078 O O . ARG A 1 515 ? -16.400 -2.378 5.231 1.00 95.75 515 ARG A O 1
ATOM 4085 N N . LEU A 1 516 ? -14.774 -2.817 3.740 1.00 95.62 516 LEU A N 1
ATOM 4086 C CA . LEU A 1 516 ? -15.684 -3.289 2.693 1.00 95.62 516 LEU A CA 1
ATOM 4087 C C . LEU A 1 516 ? -16.421 -4.566 3.124 1.00 95.62 516 LEU A C 1
ATOM 4089 O O . LEU A 1 516 ? -17.632 -4.675 2.940 1.00 95.62 516 LEU A O 1
ATOM 4093 N N . ILE A 1 517 ? -15.707 -5.510 3.742 1.00 96.25 517 ILE A N 1
ATOM 4094 C CA . ILE A 1 517 ? -16.262 -6.768 4.255 1.00 96.25 517 ILE A CA 1
ATOM 4095 C C . ILE A 1 517 ? -17.391 -6.502 5.250 1.00 96.25 517 ILE A C 1
ATOM 4097 O O . ILE A 1 517 ? -18.446 -7.124 5.136 1.00 96.25 517 ILE A O 1
ATOM 4101 N N . ARG A 1 518 ? -17.206 -5.568 6.192 1.00 95.56 518 ARG A N 1
ATOM 4102 C CA . ARG A 1 518 ? -18.248 -5.198 7.165 1.00 95.56 518 ARG A CA 1
ATOM 4103 C C . ARG A 1 518 ? -19.513 -4.685 6.479 1.00 95.56 518 ARG A C 1
ATOM 4105 O O . ARG A 1 518 ? -20.594 -5.165 6.799 1.00 95.56 518 ARG A O 1
ATOM 4112 N N . LEU A 1 519 ? -19.381 -3.794 5.493 1.00 94.44 519 LEU A N 1
ATOM 4113 C CA . LEU A 1 519 ? -20.529 -3.252 4.752 1.00 94.44 519 LEU A CA 1
ATOM 4114 C C . LEU A 1 519 ? -21.317 -4.354 4.027 1.00 94.44 519 LEU A C 1
ATOM 4116 O O . LEU A 1 519 ? -22.541 -4.414 4.111 1.00 94.44 519 LEU A O 1
ATOM 4120 N N . VAL A 1 520 ? -20.617 -5.271 3.354 1.00 94.81 520 VAL A N 1
ATOM 4121 C CA . VAL A 1 520 ? -21.256 -6.395 2.648 1.00 94.81 520 VAL A CA 1
ATOM 4122 C C . VAL A 1 520 ? -21.901 -7.383 3.627 1.00 94.81 520 VAL A C 1
ATOM 4124 O O . VAL A 1 520 ? -22.974 -7.929 3.355 1.00 94.81 520 VAL A O 1
ATOM 4127 N N . LEU A 1 521 ? -21.269 -7.621 4.778 1.00 95.06 521 LEU A N 1
ATOM 4128 C CA . LEU A 1 521 ? -21.807 -8.498 5.815 1.00 95.06 521 LEU A CA 1
ATOM 4129 C C . LEU A 1 521 ? -23.051 -7.917 6.482 1.00 95.06 521 LEU A C 1
ATOM 4131 O O . LEU A 1 521 ? -23.992 -8.671 6.710 1.00 95.06 521 LEU A O 1
ATOM 4135 N N . GLU A 1 522 ? -23.094 -6.616 6.767 1.00 92.94 522 GLU A N 1
ATOM 4136 C CA . GLU A 1 522 ? -24.284 -5.962 7.323 1.00 92.94 522 GLU A CA 1
ATOM 4137 C C . GLU A 1 522 ? -25.486 -6.092 6.380 1.00 92.94 522 GLU A C 1
ATOM 4139 O O . GLU A 1 522 ? -26.558 -6.523 6.811 1.00 92.94 522 GLU A O 1
ATOM 4144 N N . GLU A 1 523 ? -25.287 -5.867 5.078 1.00 91.62 523 GLU A N 1
ATOM 4145 C CA . GLU A 1 523 ? -26.334 -6.110 4.077 1.00 91.62 523 GLU A CA 1
ATOM 4146 C C . GLU A 1 523 ? -26.745 -7.586 3.998 1.00 91.62 523 GLU A C 1
ATOM 4148 O O . GLU A 1 523 ? -27.923 -7.912 3.853 1.00 91.62 523 GLU A O 1
ATOM 4153 N N . SER A 1 524 ? -25.798 -8.508 4.168 1.00 92.56 524 SER A N 1
ATOM 4154 C CA . SER A 1 524 ? -26.099 -9.944 4.184 1.00 92.56 524 SER A CA 1
ATOM 4155 C C . SER A 1 524 ? -26.883 -10.369 5.429 1.00 92.56 524 SER A C 1
ATOM 4157 O O . SER A 1 524 ? -27.744 -11.247 5.352 1.00 92.56 524 SER A O 1
ATOM 4159 N N . LEU A 1 525 ? -26.616 -9.749 6.582 1.00 92.12 525 LEU A N 1
ATOM 4160 C CA . LEU A 1 525 ? -27.346 -9.994 7.827 1.00 92.12 525 LEU A CA 1
ATOM 4161 C C . LEU A 1 525 ? -28.795 -9.496 7.737 1.00 92.12 525 LEU A C 1
ATOM 4163 O O . LEU A 1 525 ? -29.680 -10.157 8.282 1.00 92.12 525 LEU A O 1
ATOM 4167 N N . ASN A 1 526 ? -29.057 -8.416 6.992 1.00 90.19 526 ASN A N 1
ATOM 4168 C CA . ASN A 1 526 ? -30.412 -7.893 6.761 1.00 90.19 526 ASN A CA 1
ATOM 4169 C C . ASN A 1 526 ? -31.340 -8.894 6.048 1.00 90.19 526 ASN A C 1
ATOM 4171 O O . ASN A 1 526 ? -32.560 -8.802 6.173 1.00 90.19 526 ASN A O 1
ATOM 4175 N N . LEU A 1 527 ? -30.778 -9.865 5.322 1.00 89.19 527 LEU A N 1
ATOM 4176 C CA . LEU A 1 527 ? -31.531 -10.907 4.616 1.00 89.19 527 LEU A CA 1
ATOM 4177 C C . LEU A 1 527 ? -31.885 -12.119 5.496 1.00 89.19 527 LEU A C 1
ATOM 4179 O O . LEU A 1 527 ? -32.622 -13.007 5.061 1.00 89.19 527 LEU A O 1
ATOM 4183 N N . LEU A 1 528 ? -31.363 -12.185 6.722 1.00 89.94 528 LEU A N 1
ATOM 4184 C CA . LEU A 1 528 ? -31.686 -13.243 7.678 1.00 89.94 528 LEU A CA 1
ATOM 4185 C C . LEU A 1 528 ? -33.029 -12.970 8.382 1.00 89.94 528 LEU A C 1
ATOM 4187 O O . LEU A 1 528 ? -33.512 -11.842 8.400 1.00 89.94 528 LEU A O 1
ATOM 4191 N N . PRO A 1 529 ? -33.682 -13.991 8.966 1.00 87.25 529 PRO A N 1
ATOM 4192 C CA . PRO A 1 529 ? -35.016 -13.822 9.538 1.00 87.25 529 PRO A CA 1
ATOM 4193 C C . PRO A 1 529 ? -35.030 -12.970 10.819 1.00 87.25 529 PRO A C 1
ATOM 4195 O O . PRO A 1 529 ? -34.333 -13.261 11.797 1.00 87.25 529 PRO A O 1
ATOM 4198 N N . TYR A 1 530 ? -35.941 -11.995 10.872 1.00 89.75 530 TYR A N 1
ATOM 4199 C CA . TYR A 1 530 ? -36.263 -11.193 12.059 1.00 89.75 530 TYR A CA 1
ATOM 4200 C C . TYR A 1 530 ? -37.703 -11.450 12.515 1.00 89.75 530 TYR A C 1
ATOM 4202 O O . TYR A 1 530 ? -38.599 -11.666 11.700 1.00 89.75 530 TYR A O 1
ATOM 4210 N N . SER A 1 531 ? -37.939 -11.388 13.824 1.00 88.50 531 SER A N 1
ATOM 4211 C CA . SER A 1 531 ? -39.274 -11.454 14.425 1.00 88.50 531 SER A CA 1
ATOM 4212 C C . SER A 1 531 ? -39.648 -10.110 15.063 1.00 88.50 531 SER A C 1
ATOM 4214 O O . SER A 1 531 ? -38.780 -9.518 15.714 1.00 88.50 531 SER A O 1
ATOM 4216 N N . PRO A 1 532 ? -40.906 -9.642 14.956 1.00 91.56 532 PRO A N 1
ATOM 4217 C CA . PRO A 1 532 ? -41.383 -8.471 15.692 1.00 91.56 532 PRO A CA 1
ATOM 4218 C C . PRO A 1 532 ? -41.143 -8.608 17.197 1.00 91.56 532 PRO A C 1
ATOM 4220 O O . PRO A 1 532 ? -41.360 -9.680 17.769 1.00 91.56 532 PRO A O 1
ATOM 4223 N N . TRP A 1 533 ? -40.679 -7.536 17.838 1.00 92.56 533 TRP A N 1
ATOM 4224 C CA . TRP A 1 533 ? -40.370 -7.540 19.263 1.00 92.56 533 TRP A CA 1
ATOM 4225 C C . TRP A 1 533 ? -40.557 -6.155 19.881 1.00 92.56 533 TRP A C 1
ATOM 4227 O O . TRP A 1 533 ? -39.821 -5.218 19.573 1.00 92.56 533 TRP A O 1
ATOM 4237 N N . THR A 1 534 ? -41.513 -6.042 20.797 1.00 92.94 534 THR A N 1
ATOM 4238 C CA . THR A 1 534 ? -41.781 -4.794 21.514 1.00 92.94 534 THR A CA 1
ATOM 4239 C C . THR A 1 534 ? -40.940 -4.723 22.788 1.00 92.94 534 THR A C 1
ATOM 4241 O O . THR A 1 534 ? -40.917 -5.663 23.586 1.00 92.94 534 THR A O 1
ATOM 4244 N N . VAL A 1 535 ? -40.262 -3.595 23.001 1.00 92.12 535 VAL A N 1
ATOM 4245 C CA . VAL A 1 535 ? -39.535 -3.287 24.245 1.00 92.12 535 VAL A CA 1
ATOM 4246 C C . VAL A 1 535 ? -40.148 -2.079 24.938 1.00 92.12 535 VAL A C 1
ATOM 4248 O O . VAL A 1 535 ? -40.799 -1.254 24.305 1.00 92.12 535 VAL A O 1
ATOM 4251 N N . VAL A 1 536 ? -39.925 -1.961 26.245 1.00 94.38 536 VAL A N 1
ATOM 4252 C CA . VAL A 1 536 ? -40.255 -0.752 27.006 1.00 94.38 536 VAL A CA 1
ATOM 4253 C C . VAL A 1 536 ? -38.960 0.016 27.242 1.00 94.38 536 VAL A C 1
ATOM 4255 O O . VAL A 1 536 ? -38.005 -0.534 27.791 1.00 94.38 536 VAL A O 1
ATOM 4258 N N . SER A 1 537 ? -38.906 1.267 26.791 1.00 92.12 537 SER A N 1
ATOM 4259 C CA . SER A 1 537 ? -37.756 2.147 26.982 1.00 92.12 537 SER A CA 1
ATOM 4260 C C . SER A 1 537 ? -37.570 2.504 28.466 1.00 92.12 537 SER A C 1
ATOM 4262 O O . SER A 1 537 ? -38.532 2.460 29.239 1.00 92.12 537 SER A O 1
ATOM 4264 N N . PRO A 1 538 ? -36.374 2.967 28.884 1.00 92.94 538 PRO A N 1
ATOM 4265 C CA . PRO A 1 538 ? -36.168 3.499 30.237 1.00 92.94 538 PRO A CA 1
ATOM 4266 C C . PRO A 1 538 ? -37.091 4.676 30.596 1.00 92.94 538 PRO A C 1
ATOM 4268 O O . PRO A 1 538 ? -37.302 4.963 31.769 1.00 92.94 538 PRO A O 1
ATOM 4271 N N . THR A 1 539 ? -37.660 5.349 29.591 1.00 92.06 539 THR A N 1
ATOM 4272 C CA . THR A 1 539 ? -38.640 6.433 29.750 1.00 92.06 539 THR A CA 1
ATOM 4273 C C . THR A 1 539 ? -40.084 5.939 29.907 1.00 92.06 539 THR A C 1
ATOM 4275 O O . THR A 1 539 ? -40.988 6.756 30.053 1.00 92.06 539 THR A O 1
ATOM 4278 N N . GLY A 1 540 ? -40.316 4.621 29.899 1.00 87.69 540 GLY A N 1
ATOM 4279 C CA . GLY A 1 540 ? -41.628 4.001 30.110 1.00 87.69 540 GLY A CA 1
ATOM 4280 C C . GLY A 1 540 ? -42.504 3.890 28.859 1.00 87.69 540 GLY A C 1
ATOM 4281 O O . GLY A 1 540 ? -43.653 3.465 28.965 1.00 87.69 540 GLY A O 1
ATOM 4282 N N . PHE A 1 541 ? -41.988 4.240 27.677 1.00 89.00 541 PHE A N 1
ATOM 4283 C CA . PHE A 1 541 ? -42.722 4.136 26.415 1.00 89.00 541 PHE A CA 1
ATOM 4284 C C . PHE A 1 541 ? -42.447 2.799 25.728 1.00 89.00 541 PHE A C 1
ATOM 4286 O O . PHE A 1 541 ? -41.335 2.276 25.780 1.00 89.00 541 PHE A O 1
ATOM 4293 N N . SER A 1 542 ? -43.462 2.243 25.067 1.00 92.19 542 SER A N 1
ATOM 4294 C CA . SER A 1 542 ? -43.281 1.054 24.231 1.00 92.19 542 SER A CA 1
ATOM 4295 C C . SER A 1 542 ? -42.655 1.430 22.885 1.00 92.19 542 SER A C 1
ATOM 4297 O O . SER A 1 542 ? -42.977 2.470 22.311 1.00 92.19 542 SER A O 1
ATOM 4299 N N . TYR A 1 543 ? -41.742 0.591 22.403 1.00 93.38 543 TYR A N 1
ATOM 4300 C CA . TYR A 1 543 ? -41.121 0.685 21.088 1.00 93.38 543 TYR A CA 1
ATOM 4301 C C . TYR A 1 543 ? -41.280 -0.650 20.364 1.00 93.38 543 TYR A C 1
ATOM 4303 O O . TYR A 1 543 ? -40.786 -1.679 20.836 1.00 93.38 543 TYR A O 1
ATOM 4311 N N . ASP A 1 544 ? -41.964 -0.620 19.223 1.00 93.12 544 ASP A N 1
ATOM 4312 C CA . ASP A 1 544 ? -42.171 -1.780 18.358 1.00 93.12 544 ASP A CA 1
ATOM 4313 C C . ASP A 1 544 ? -40.959 -1.963 17.444 1.00 93.12 544 ASP A C 1
ATOM 4315 O O . ASP A 1 544 ? -40.835 -1.331 16.396 1.00 93.12 544 ASP A O 1
ATOM 4319 N N . GLY A 1 545 ? -40.034 -2.811 17.886 1.00 92.50 545 GLY A N 1
ATOM 4320 C CA . GLY A 1 545 ? -38.801 -3.114 17.178 1.00 92.50 545 GLY A CA 1
ATOM 4321 C C . GLY A 1 545 ? -38.805 -4.491 16.518 1.00 92.50 545 GLY A C 1
ATOM 4322 O O . GLY A 1 545 ? -39.825 -5.172 16.378 1.00 92.50 545 GLY A O 1
ATOM 4323 N N . LEU A 1 546 ? -37.604 -4.919 16.136 1.00 90.81 546 LEU A N 1
ATOM 4324 C CA . LEU A 1 546 ? -37.322 -6.234 15.571 1.00 90.81 546 LEU A CA 1
ATOM 4325 C C . LEU A 1 546 ? -36.267 -6.947 16.417 1.00 90.81 546 LEU A C 1
ATOM 4327 O O . LEU A 1 546 ? -35.388 -6.322 17.011 1.00 90.81 546 LEU A O 1
ATOM 4331 N N . ARG A 1 547 ? -36.333 -8.276 16.438 1.00 87.38 547 ARG A N 1
ATOM 4332 C CA . ARG A 1 547 ? -35.339 -9.143 17.069 1.00 87.38 547 ARG A CA 1
ATOM 4333 C C . ARG A 1 547 ? -34.810 -10.141 16.052 1.00 87.38 547 ARG A C 1
ATOM 4335 O O . ARG A 1 547 ? -35.586 -10.792 15.357 1.00 87.38 547 ARG A O 1
ATOM 4342 N N . PHE A 1 548 ? -33.491 -10.279 16.000 1.00 86.06 548 PHE A N 1
ATOM 4343 C CA . PHE A 1 548 ? -32.821 -11.273 15.167 1.00 86.06 548 PHE A CA 1
ATOM 4344 C C . PHE A 1 548 ? -33.196 -12.693 15.610 1.00 86.06 548 PHE A C 1
ATOM 4346 O O . PHE A 1 548 ? -33.099 -13.017 16.801 1.00 86.06 548 PHE A O 1
ATOM 4353 N N . SER A 1 549 ? -33.643 -13.532 14.673 1.00 83.31 549 SER A N 1
ATOM 4354 C CA . SER A 1 549 ? -34.073 -14.897 14.991 1.00 83.31 549 SER A CA 1
ATOM 4355 C C . SER A 1 549 ? -32.875 -15.787 15.317 1.00 83.31 549 SER A C 1
ATOM 4357 O O . SER A 1 549 ? -31.790 -15.644 14.754 1.00 83.31 549 SER A O 1
ATOM 4359 N N . SER A 1 550 ? -33.061 -16.737 16.232 1.00 79.12 550 SER A N 1
ATOM 4360 C CA . SER A 1 550 ? -32.054 -17.764 16.495 1.00 79.12 550 SER A CA 1
ATOM 4361 C C . SER A 1 550 ? -32.009 -18.783 15.350 1.00 79.12 550 SER A C 1
ATOM 4363 O O . SER A 1 550 ? -32.991 -18.982 14.642 1.00 79.12 550 SER A O 1
ATOM 4365 N N . GLY A 1 551 ? -30.866 -19.457 15.177 1.00 82.50 551 GLY A N 1
ATOM 4366 C CA . GLY A 1 551 ? -30.721 -20.494 14.144 1.00 82.50 551 GLY A CA 1
ATOM 4367 C C . GLY A 1 551 ? -29.832 -20.123 12.958 1.00 82.50 551 GLY A C 1
ATOM 4368 O O . GLY A 1 551 ? -29.770 -20.890 12.011 1.00 82.50 551 GLY A O 1
ATOM 4369 N N . ASN A 1 552 ? -29.093 -19.017 13.013 1.00 90.12 552 ASN A N 1
ATOM 4370 C CA . ASN A 1 552 ? -28.173 -18.625 11.939 1.00 90.12 552 ASN A CA 1
ATOM 4371 C C . ASN A 1 552 ? -26.758 -19.184 12.189 1.00 90.12 552 ASN A C 1
ATOM 4373 O O . ASN A 1 552 ? -26.347 -19.380 13.341 1.00 90.12 552 ASN A O 1
ATOM 4377 N N . CYS A 1 553 ? -26.018 -19.484 11.125 1.00 93.94 553 CYS A N 1
ATOM 4378 C CA . CYS A 1 553 ? -24.593 -19.820 11.167 1.00 93.94 553 CYS A CA 1
ATOM 4379 C C . CYS A 1 553 ? -23.884 -19.351 9.893 1.00 93.94 553 CYS A C 1
ATOM 4381 O O . CYS A 1 553 ? -24.524 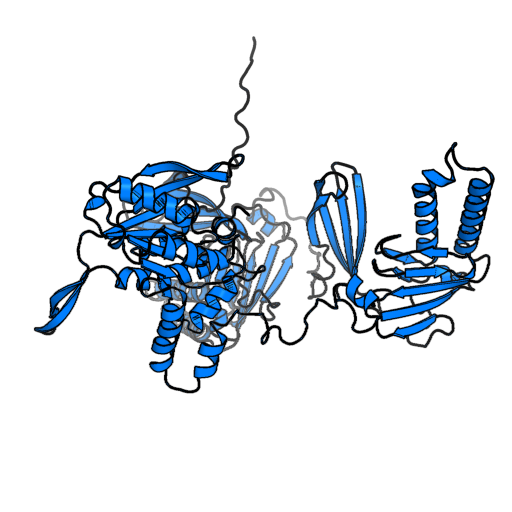-18.988 8.912 1.00 93.94 553 CYS A O 1
ATOM 4383 N N . SER A 1 554 ? -22.556 -19.379 9.904 1.00 95.56 554 SER A N 1
ATOM 4384 C CA . SER A 1 554 ? -21.729 -19.103 8.730 1.00 95.56 554 SER A CA 1
ATOM 4385 C C . SER A 1 554 ? -20.906 -20.326 8.357 1.00 95.56 554 SER A C 1
ATOM 4387 O O . SER A 1 554 ? -20.628 -21.178 9.203 1.00 95.56 554 SER A O 1
ATOM 4389 N N . VAL A 1 555 ? -20.538 -20.423 7.086 1.00 96.88 555 VAL A N 1
ATOM 4390 C CA . VAL A 1 555 ? -19.597 -21.405 6.568 1.00 96.88 555 VAL A CA 1
ATOM 4391 C C . VAL A 1 555 ? -18.570 -20.687 5.700 1.00 96.88 555 VAL A C 1
ATOM 4393 O O . VAL A 1 555 ? -18.927 -20.061 4.708 1.00 96.88 555 VAL A O 1
ATOM 4396 N N . SER A 1 556 ? -17.290 -20.808 6.044 1.00 95.19 556 SER A N 1
ATOM 4397 C CA . SER A 1 556 ? -16.185 -20.234 5.270 1.00 95.19 556 SER A CA 1
ATOM 4398 C C . SER A 1 556 ? -15.610 -21.256 4.294 1.00 95.19 556 SER A C 1
ATOM 4400 O O . SER A 1 556 ? -15.247 -22.368 4.700 1.00 95.19 556 SER A O 1
ATOM 4402 N N . ILE A 1 557 ? -15.458 -20.874 3.022 1.00 91.69 557 ILE A N 1
ATOM 4403 C CA . ILE A 1 557 ? -14.701 -21.668 2.042 1.00 91.69 557 ILE A CA 1
ATOM 4404 C C . ILE A 1 557 ? -13.214 -21.319 2.168 1.00 91.69 557 ILE A C 1
ATOM 4406 O O . ILE A 1 557 ? -12.764 -20.268 1.718 1.00 91.69 557 ILE A O 1
ATOM 4410 N N . ILE A 1 558 ? -12.435 -22.197 2.789 1.00 85.75 558 ILE A N 1
ATOM 4411 C CA . ILE A 1 558 ? -11.007 -22.003 3.054 1.00 85.75 558 ILE A CA 1
ATOM 4412 C C . ILE A 1 558 ? -10.199 -22.199 1.758 1.00 85.75 558 ILE A C 1
ATOM 4414 O O . ILE A 1 558 ? -10.482 -23.109 0.981 1.00 85.75 558 ILE A O 1
ATOM 4418 N N . ARG A 1 559 ? -9.171 -21.382 1.486 1.00 74.44 559 ARG A N 1
ATOM 4419 C CA . ARG A 1 559 ? -8.557 -20.367 2.378 1.00 74.44 559 ARG A CA 1
ATOM 4420 C C . ARG A 1 559 ? -9.208 -18.982 2.330 1.00 74.44 559 ARG A C 1
ATOM 4422 O O . ARG A 1 559 ? -9.313 -18.336 3.366 1.00 74.44 559 ARG A O 1
ATOM 4429 N N . SER A 1 560 ? -9.718 -18.572 1.173 1.00 83.25 560 SER A N 1
ATOM 4430 C CA . SER A 1 560 ? -10.210 -17.213 0.905 1.00 83.25 560 SER A CA 1
ATOM 4431 C C . SER A 1 560 ? -11.327 -16.733 1.835 1.00 83.25 560 SER A C 1
ATOM 4433 O O . SER A 1 560 ? -11.312 -15.593 2.277 1.00 83.25 560 SER A O 1
ATOM 4435 N N . GLY A 1 561 ? -12.286 -17.594 2.178 1.00 82.12 561 GLY A N 1
ATOM 4436 C CA . GLY A 1 561 ? -13.402 -17.256 3.065 1.00 82.12 561 GLY A CA 1
ATOM 4437 C C . GLY A 1 561 ? -12.978 -16.926 4.500 1.00 82.12 561 GLY A C 1
ATOM 4438 O O . GLY A 1 561 ? -13.723 -16.250 5.203 1.00 82.12 561 GLY A O 1
ATOM 4439 N N . GLY A 1 562 ? -11.777 -17.347 4.922 1.00 86.00 562 GLY A N 1
ATOM 4440 C CA . GLY A 1 562 ? -11.224 -17.031 6.243 1.00 86.00 562 GLY A CA 1
ATOM 4441 C C . GLY A 1 562 ? -11.054 -15.528 6.478 1.00 86.00 562 GLY A C 1
ATOM 4442 O O . GLY A 1 562 ? -11.278 -15.059 7.591 1.00 86.00 562 GLY A O 1
ATOM 4443 N N . VAL A 1 563 ? -10.766 -14.775 5.411 1.00 91.88 563 VAL A N 1
ATOM 4444 C CA . VAL A 1 563 ? -10.617 -13.310 5.419 1.00 91.88 563 VAL A CA 1
ATOM 4445 C C . VAL A 1 563 ? -11.862 -12.615 5.982 1.00 91.88 563 VAL A C 1
ATOM 4447 O O . VAL A 1 563 ? -11.771 -11.655 6.736 1.00 91.88 563 VAL A O 1
ATOM 4450 N N . MET A 1 564 ? -13.049 -13.148 5.687 1.00 94.06 564 MET A N 1
ATOM 4451 C CA . MET A 1 564 ? -14.321 -12.535 6.078 1.00 94.06 564 MET A CA 1
ATOM 4452 C C . MET A 1 564 ? -14.778 -12.929 7.493 1.00 94.06 564 MET A C 1
ATOM 4454 O O . MET A 1 564 ? -15.758 -12.383 8.001 1.00 94.06 564 MET A O 1
ATOM 4458 N N . GLU A 1 565 ? -14.095 -13.872 8.157 1.00 91.75 565 GLU A N 1
ATOM 4459 C CA . GLU A 1 565 ? -14.485 -14.337 9.495 1.00 91.75 565 GLU A CA 1
ATOM 4460 C C . GLU A 1 565 ? -14.315 -13.252 10.558 1.00 91.75 565 GLU A C 1
ATOM 4462 O O . GLU A 1 565 ? -15.125 -13.177 11.485 1.00 91.75 565 GLU A O 1
ATOM 4467 N N . LYS A 1 566 ? -13.273 -12.420 10.433 1.00 90.25 566 LYS A N 1
ATOM 4468 C CA . LYS A 1 566 ? -13.010 -11.310 11.356 1.00 90.25 566 LYS A CA 1
ATOM 4469 C C . LYS A 1 566 ? -14.162 -10.308 11.325 1.00 90.25 566 LYS A C 1
ATOM 4471 O O . LYS A 1 566 ? -14.817 -10.125 12.350 1.00 90.25 566 LYS A O 1
ATOM 4476 N N . GLY A 1 567 ? -14.482 -9.779 10.141 1.00 92.25 567 GLY A N 1
ATOM 4477 C CA . GLY A 1 567 ? -15.606 -8.856 9.957 1.00 92.25 567 GLY A CA 1
ATOM 4478 C C . GLY A 1 567 ? -16.932 -9.442 10.449 1.00 92.25 567 GLY A C 1
ATOM 4479 O O . GLY A 1 567 ? -17.708 -8.766 11.119 1.00 92.25 567 GLY A O 1
ATOM 4480 N N . LEU A 1 568 ? -17.164 -10.740 10.230 1.00 93.25 568 LEU A N 1
ATOM 4481 C CA . LEU A 1 568 ? -18.382 -11.394 10.702 1.00 93.25 568 LEU A CA 1
ATOM 4482 C C . LEU A 1 568 ? -18.474 -11.463 12.231 1.00 93.25 568 LEU A C 1
ATOM 4484 O O . LEU A 1 568 ? -19.556 -11.252 12.778 1.00 93.25 568 LEU A O 1
ATOM 4488 N N . ARG A 1 569 ? -17.373 -11.755 12.933 1.00 91.94 569 ARG A N 1
ATOM 4489 C CA . ARG A 1 569 ? -17.361 -11.791 14.408 1.00 91.94 569 ARG A CA 1
ATOM 4490 C C . ARG A 1 569 ? -17.550 -10.405 15.018 1.00 91.94 569 ARG A C 1
ATOM 4492 O O . ARG A 1 569 ? -18.133 -10.298 16.097 1.00 91.94 569 ARG A O 1
ATOM 4499 N N . GLU A 1 570 ? -17.081 -9.366 14.335 1.00 91.00 570 GLU A N 1
ATOM 4500 C CA . GLU A 1 570 ? -17.260 -7.973 14.749 1.00 91.00 570 GLU A CA 1
ATOM 4501 C C . GLU A 1 570 ? -18.722 -7.529 14.606 1.00 91.00 570 GLU A C 1
ATOM 4503 O O . GLU A 1 570 ? -19.261 -6.937 15.542 1.00 91.00 570 GLU A O 1
ATOM 4508 N N . CYS A 1 571 ? -19.393 -7.896 13.506 1.00 89.00 571 CYS A N 1
ATOM 4509 C CA . CYS A 1 571 ? -20.818 -7.613 13.297 1.00 89.00 571 CYS A CA 1
ATOM 4510 C C . CYS A 1 571 ? -21.739 -8.518 14.143 1.00 89.00 571 CYS A C 1
ATOM 4512 O O . CYS A 1 571 ? -22.771 -8.074 14.646 1.00 89.00 571 CYS A O 1
ATOM 4514 N N . CYS A 1 572 ? -21.395 -9.801 14.317 1.00 86.12 572 CYS A N 1
ATOM 4515 C CA . CYS A 1 572 ? -22.229 -10.793 15.001 1.00 86.12 572 CYS A CA 1
ATOM 4516 C C . CYS A 1 572 ? -21.400 -11.785 15.842 1.00 86.12 572 CYS A C 1
ATOM 4518 O O . CYS A 1 572 ? -21.027 -12.872 15.398 1.00 86.12 572 CYS A O 1
ATOM 4520 N N . ARG A 1 573 ? -21.180 -11.452 17.122 1.00 83.00 573 ARG A N 1
ATOM 4521 C CA . ARG A 1 573 ? -20.347 -12.249 18.052 1.00 83.00 573 ARG A CA 1
ATOM 4522 C C . ARG A 1 573 ? -20.848 -13.675 18.321 1.00 83.00 573 ARG A C 1
ATOM 4524 O O . ARG A 1 573 ? -20.065 -14.530 18.718 1.00 83.00 573 ARG A O 1
ATOM 4531 N N . SER A 1 574 ? -22.145 -13.937 18.167 1.00 80.31 574 SER A N 1
ATOM 4532 C CA . SER A 1 574 ? -22.777 -15.211 18.546 1.00 80.31 574 SER A CA 1
ATOM 4533 C C . SER A 1 574 ? -22.871 -16.229 17.406 1.00 80.31 574 SER A C 1
ATOM 4535 O O . SER A 1 574 ? -23.327 -17.357 17.624 1.00 80.31 574 SER A O 1
ATOM 4537 N N . MET A 1 575 ? -22.459 -15.864 16.188 1.00 86.25 575 MET A N 1
ATOM 4538 C CA . MET A 1 575 ? -22.573 -16.748 15.035 1.00 86.25 575 MET A CA 1
ATOM 4539 C C . MET A 1 575 ? -21.505 -17.846 15.042 1.00 86.25 575 MET A C 1
ATOM 4541 O O . MET A 1 575 ? -20.304 -17.591 15.096 1.00 86.25 575 MET A O 1
ATOM 4545 N N . ARG A 1 576 ? -21.950 -19.102 14.932 1.00 90.56 576 ARG A N 1
ATOM 4546 C CA . ARG A 1 576 ? -21.059 -20.259 14.768 1.00 90.56 576 ARG A CA 1
ATOM 4547 C C . ARG A 1 576 ? -20.565 -20.342 13.324 1.00 90.56 576 ARG A C 1
ATOM 4549 O O . ARG A 1 576 ? -21.361 -20.148 12.407 1.00 90.56 576 ARG A O 1
ATOM 4556 N N . ILE A 1 577 ? -19.285 -20.670 13.141 1.00 93.81 577 ILE A N 1
ATOM 4557 C CA . ILE A 1 577 ? -18.624 -20.726 11.829 1.00 93.81 577 ILE A CA 1
ATOM 4558 C C . ILE A 1 577 ? -18.182 -22.166 11.541 1.00 93.81 577 ILE A C 1
ATOM 4560 O O . ILE A 1 577 ? -17.384 -22.739 12.284 1.00 93.81 577 ILE A O 1
ATOM 4564 N N . GLY A 1 578 ? -18.724 -22.755 10.478 1.00 92.44 578 GLY A N 1
ATOM 4565 C CA . GLY A 1 578 ? -18.228 -23.983 9.864 1.00 92.44 578 GLY A CA 1
ATOM 4566 C C . GLY A 1 578 ? -17.156 -23.685 8.816 1.00 92.44 578 GLY A C 1
ATOM 4567 O O . GLY A 1 578 ? -17.038 -22.562 8.335 1.00 92.44 578 GLY A O 1
ATOM 4568 N N . LYS A 1 579 ? -16.365 -24.691 8.447 1.00 92.25 579 LYS A N 1
ATOM 4569 C CA . LYS A 1 579 ? -15.280 -24.545 7.468 1.00 92.25 579 LYS A CA 1
ATOM 4570 C C . LYS A 1 579 ? -15.342 -25.657 6.435 1.00 92.25 579 LYS A C 1
ATOM 4572 O O . LYS A 1 579 ? -15.475 -26.825 6.800 1.00 92.25 579 LYS A O 1
ATOM 4577 N N . ILE A 1 580 ? -15.200 -25.294 5.165 1.00 90.81 580 ILE A N 1
ATOM 4578 C CA . ILE A 1 580 ? -15.054 -26.235 4.053 1.00 90.81 580 ILE A CA 1
ATOM 4579 C C . ILE A 1 580 ? -13.754 -25.891 3.329 1.00 90.81 580 ILE A C 1
ATOM 4581 O O . ILE A 1 580 ? -13.566 -24.758 2.901 1.00 90.81 580 ILE A O 1
ATOM 4585 N N . LEU A 1 581 ? -12.851 -26.859 3.194 1.00 88.06 581 LEU A N 1
ATOM 4586 C CA . LEU A 1 581 ? -11.642 -26.741 2.386 1.00 88.06 581 LEU A CA 1
ATOM 4587 C C . LEU A 1 581 ? -11.885 -27.416 1.042 1.00 88.06 581 LEU A C 1
ATOM 4589 O O . LEU A 1 581 ? -12.139 -28.623 0.970 1.00 88.06 581 LEU A O 1
ATOM 4593 N N . ILE A 1 582 ? -11.771 -26.627 -0.015 1.00 85.00 582 ILE A N 1
ATOM 4594 C CA . ILE A 1 582 ? -11.949 -27.085 -1.384 1.00 85.00 582 ILE A CA 1
ATOM 4595 C C . ILE A 1 582 ? -10.650 -26.829 -2.134 1.00 85.00 582 ILE A C 1
ATOM 4597 O O . ILE A 1 582 ? -10.161 -25.703 -2.163 1.00 85.00 582 ILE A O 1
ATOM 4601 N N . GLN A 1 583 ? -10.103 -27.874 -2.748 1.00 77.81 583 GLN A N 1
ATOM 4602 C CA . GLN A 1 583 ? -8.869 -27.796 -3.516 1.00 77.81 583 GLN A CA 1
ATOM 4603 C C . GLN A 1 583 ? -9.137 -28.209 -4.959 1.00 77.81 583 GLN A C 1
ATOM 4605 O O . GLN A 1 583 ? -9.869 -29.165 -5.230 1.00 77.81 583 GLN A O 1
ATOM 4610 N N . LYS A 1 584 ? -8.551 -27.463 -5.893 1.00 77.00 584 LYS A N 1
ATOM 4611 C CA . LYS A 1 584 ? -8.545 -27.827 -7.304 1.00 77.00 584 LYS A CA 1
ATOM 4612 C C . LYS A 1 584 ? -7.362 -28.754 -7.550 1.00 77.00 584 LYS A C 1
ATOM 4614 O O . LYS A 1 584 ? -6.233 -28.416 -7.206 1.00 77.00 584 LYS A O 1
ATOM 4619 N N . ASP A 1 585 ? -7.646 -29.915 -8.111 1.00 73.38 585 ASP A N 1
ATOM 4620 C CA . ASP A 1 585 ? -6.641 -30.872 -8.548 1.00 73.38 585 ASP A CA 1
ATOM 4621 C C . ASP A 1 585 ? -5.901 -30.287 -9.765 1.00 73.38 585 ASP A C 1
ATOM 4623 O O . ASP A 1 585 ? -6.539 -29.821 -10.717 1.00 73.38 585 ASP A O 1
ATOM 4627 N N . ALA A 1 586 ? -4.569 -30.227 -9.693 1.00 64.69 586 ALA A N 1
ATOM 4628 C CA . ALA A 1 586 ? -3.736 -29.545 -10.683 1.00 64.69 586 ALA A CA 1
ATOM 4629 C C . ALA A 1 586 ? -3.770 -30.246 -12.051 1.00 64.69 586 ALA A C 1
ATOM 4631 O O . ALA A 1 586 ? -3.714 -29.568 -13.076 1.00 64.69 586 ALA A O 1
ATOM 4632 N N . ASP A 1 587 ? -3.947 -31.570 -12.062 1.00 63.81 587 ASP A N 1
ATOM 4633 C CA . ASP A 1 587 ? -3.849 -32.387 -13.275 1.00 63.81 587 ASP A CA 1
ATOM 4634 C C . ASP A 1 587 ? -5.200 -32.548 -13.986 1.00 63.81 587 ASP A C 1
ATOM 4636 O O . ASP A 1 587 ? -5.284 -32.514 -15.212 1.00 63.81 587 ASP A O 1
ATOM 4640 N N . SER A 1 588 ? -6.286 -32.709 -13.221 1.00 69.12 588 SER A N 1
ATOM 4641 C CA . SER A 1 588 ? -7.636 -32.931 -13.770 1.00 69.12 588 SER A CA 1
ATOM 4642 C C . SER A 1 588 ? -8.480 -31.659 -13.858 1.00 69.12 588 SER A C 1
ATOM 4644 O O . SER A 1 588 ? -9.507 -31.629 -14.537 1.00 69.12 588 SER A O 1
ATOM 4646 N N . GLY A 1 589 ? -8.087 -30.598 -13.146 1.00 64.19 589 GLY A N 1
ATOM 4647 C CA . GLY A 1 589 ? -8.890 -29.389 -12.990 1.00 64.19 589 GLY A CA 1
ATOM 4648 C C . GLY A 1 589 ? -10.190 -29.596 -12.202 1.00 64.19 589 GLY A C 1
ATOM 4649 O O . GLY A 1 589 ? -10.978 -28.649 -12.089 1.00 64.19 589 GLY A O 1
ATOM 4650 N N . GLU A 1 590 ? -10.417 -30.797 -11.655 1.00 72.81 590 GLU A N 1
ATOM 4651 C CA . GLU A 1 590 ? 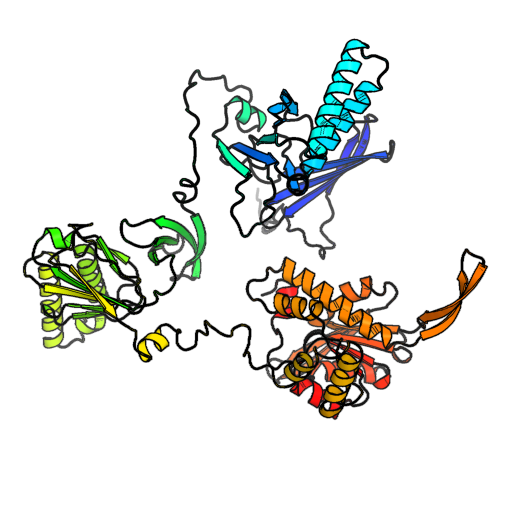-11.570 -31.114 -10.820 1.00 72.81 590 GLU A CA 1
ATOM 4652 C C . GLU A 1 590 ? -11.450 -30.474 -9.437 1.00 72.81 590 GLU A C 1
ATOM 4654 O O . GLU A 1 590 ? -10.378 -30.367 -8.843 1.00 72.81 590 GLU A O 1
ATOM 4659 N N . VAL A 1 591 ? -12.592 -30.053 -8.906 1.00 76.88 591 VAL A N 1
ATOM 4660 C CA . VAL A 1 591 ? -12.694 -29.392 -7.608 1.00 76.88 591 VAL A CA 1
ATOM 4661 C C . VAL A 1 591 ? -13.118 -30.433 -6.568 1.00 76.88 591 VAL A C 1
ATOM 4663 O O . VAL A 1 591 ? -14.252 -30.919 -6.598 1.00 76.88 591 VAL A O 1
ATOM 4666 N N . LYS A 1 592 ? -12.211 -30.791 -5.653 1.00 79.75 592 LYS A N 1
ATOM 4667 C CA . LYS A 1 592 ? -12.419 -31.822 -4.624 1.00 79.75 592 LYS A CA 1
ATOM 4668 C C . LYS A 1 592 ? -12.520 -31.199 -3.232 1.00 79.75 592 LYS A C 1
ATOM 4670 O O . LYS A 1 592 ? -11.856 -30.215 -2.910 1.00 79.75 592 LYS A O 1
ATOM 4675 N N . VAL A 1 593 ? -13.371 -31.789 -2.396 1.00 85.00 593 VAL A N 1
ATOM 4676 C CA . VAL A 1 593 ? -13.545 -31.387 -0.995 1.00 85.00 593 VAL A CA 1
ATOM 4677 C C . VAL A 1 593 ? -12.528 -32.163 -0.171 1.00 85.00 593 VAL A C 1
ATOM 4679 O O . VAL A 1 593 ? -12.585 -33.388 -0.122 1.00 85.00 593 VAL A O 1
ATOM 4682 N N . VAL A 1 594 ? -11.589 -31.451 0.445 1.00 81.62 594 VAL A N 1
ATOM 4683 C CA . VAL A 1 594 ? -10.500 -32.056 1.231 1.00 81.62 594 VAL A CA 1
ATOM 4684 C C . VAL A 1 594 ? -10.891 -32.155 2.701 1.00 81.62 594 VAL A C 1
ATOM 4686 O O . VAL A 1 594 ? -10.548 -33.113 3.386 1.00 81.62 594 VAL A O 1
ATOM 4689 N N . TYR A 1 595 ? -11.633 -31.164 3.192 1.00 82.94 595 TYR A N 1
ATOM 4690 C CA . TYR A 1 595 ? -12.045 -31.091 4.585 1.00 82.94 595 TYR A CA 1
ATOM 4691 C C . TYR A 1 595 ? -13.389 -30.379 4.709 1.00 82.94 595 TYR A C 1
ATOM 4693 O O . TYR A 1 595 ? -13.657 -29.407 4.006 1.00 82.94 595 TYR A O 1
ATOM 4701 N N . SER A 1 596 ? -14.229 -30.847 5.626 1.00 89.00 596 SER A N 1
ATOM 4702 C CA . SER A 1 596 ? -15.481 -30.190 5.985 1.00 89.00 596 SER A CA 1
ATOM 4703 C C . SER A 1 596 ? -15.739 -30.380 7.474 1.00 89.00 596 SER A C 1
ATOM 4705 O O . SER A 1 596 ? -15.761 -31.507 7.971 1.00 89.00 596 SER A O 1
ATOM 4707 N N . LYS A 1 597 ? -15.926 -29.275 8.194 1.00 89.19 597 LYS A N 1
ATOM 4708 C CA . LYS A 1 597 ? -16.356 -29.258 9.593 1.00 89.19 597 LYS A CA 1
ATOM 4709 C C . LYS A 1 597 ? -17.473 -28.242 9.745 1.00 89.19 597 LYS A C 1
ATOM 4711 O O . LYS A 1 597 ? -17.234 -27.037 9.813 1.00 89.19 597 LYS A O 1
ATOM 4716 N N . LEU A 1 598 ? -18.697 -28.748 9.778 1.00 92.50 598 LEU A N 1
ATOM 4717 C CA . LEU A 1 598 ? -19.915 -27.952 9.864 1.00 92.50 598 LEU A CA 1
ATOM 4718 C C . LEU A 1 598 ? -20.445 -27.910 11.300 1.00 92.50 598 LEU A C 1
ATOM 4720 O O . LEU A 1 598 ? -20.070 -28.711 12.159 1.00 92.50 598 LEU A O 1
ATOM 4724 N N . VAL A 1 599 ? -21.323 -26.947 11.562 1.00 90.25 599 VAL A N 1
ATOM 4725 C CA . VAL A 1 599 ? -22.018 -26.825 12.845 1.00 90.25 599 VAL A CA 1
ATOM 4726 C C . VAL A 1 599 ? -22.985 -28.006 13.010 1.00 90.25 599 VAL A C 1
ATOM 4728 O O . VAL A 1 599 ? -23.718 -28.345 12.085 1.00 90.25 599 VAL A O 1
ATOM 4731 N N . GLN A 1 600 ? -23.007 -28.635 14.189 1.00 85.62 600 GLN A N 1
ATOM 4732 C CA . GLN A 1 600 ? -24.020 -29.648 14.513 1.00 85.62 600 GLN A CA 1
ATOM 4733 C C . GLN A 1 600 ? -25.401 -29.010 14.432 1.00 85.62 600 GLN A C 1
ATOM 4735 O O . GLN A 1 600 ? -25.558 -28.009 15.116 1.00 85.62 600 GLN A O 1
ATOM 4740 N N . ASP A 1 601 ? -26.350 -29.617 13.706 1.00 90.88 601 ASP A N 1
ATOM 4741 C CA . ASP A 1 601 ? -27.712 -29.126 13.394 1.00 90.88 601 ASP A CA 1
ATOM 4742 C C . ASP A 1 601 ? -27.858 -28.150 12.199 1.00 90.88 601 ASP A C 1
ATOM 4744 O O . ASP A 1 601 ? -28.923 -27.547 12.028 1.00 90.88 601 ASP A O 1
ATOM 4748 N N . ILE A 1 602 ? -26.833 -28.032 11.337 1.00 93.94 602 ILE A N 1
ATOM 4749 C CA . ILE A 1 602 ? -26.819 -27.115 10.178 1.00 93.94 602 ILE A CA 1
ATOM 4750 C C . ILE A 1 602 ? -28.035 -27.242 9.244 1.00 93.94 602 ILE A C 1
ATOM 4752 O O . ILE A 1 602 ? -28.486 -26.236 8.704 1.00 93.94 602 ILE A O 1
ATOM 4756 N N . GLN A 1 603 ? -28.638 -28.426 9.117 1.00 92.06 603 GLN A N 1
ATOM 4757 C CA . GLN A 1 603 ? -29.806 -28.665 8.261 1.00 92.06 603 GLN A CA 1
ATOM 4758 C C . GLN A 1 603 ? -31.049 -27.841 8.649 1.00 92.06 603 GLN A C 1
ATOM 4760 O O . GLN A 1 603 ? -31.959 -27.651 7.844 1.00 92.06 603 GLN A O 1
ATOM 4765 N N . ARG A 1 604 ? -31.109 -27.334 9.890 1.00 90.44 604 ARG A N 1
ATOM 4766 C CA . ARG A 1 604 ? -32.209 -26.486 10.391 1.00 90.44 604 ARG A CA 1
ATOM 4767 C C . ARG A 1 604 ? -31.873 -24.993 10.384 1.00 90.44 604 ARG A C 1
ATOM 4769 O O . ARG A 1 604 ? -32.678 -24.204 10.873 1.00 90.44 604 ARG A O 1
ATOM 4776 N N . ARG A 1 605 ? -30.689 -24.610 9.897 1.00 91.50 605 ARG A N 1
ATOM 4777 C CA . ARG A 1 605 ? -30.149 -23.250 10.004 1.00 91.50 605 ARG A CA 1
ATOM 4778 C C . ARG A 1 605 ? -30.225 -22.468 8.701 1.00 91.50 605 ARG A C 1
ATOM 4780 O O . ARG A 1 605 ? -30.280 -23.048 7.619 1.00 91.50 605 ARG A O 1
ATOM 4787 N N . HIS A 1 606 ? -30.161 -21.145 8.830 1.00 93.00 606 HIS A N 1
ATOM 4788 C CA . HIS A 1 606 ? -29.788 -20.262 7.726 1.00 93.00 606 HIS A CA 1
ATOM 4789 C C . HIS A 1 606 ? -28.270 -20.094 7.700 1.00 93.00 606 HIS A C 1
ATOM 4791 O O . HIS A 1 606 ? -27.646 -19.912 8.752 1.00 93.00 606 HIS A O 1
ATOM 4797 N N . VAL A 1 607 ? -27.682 -20.185 6.509 1.00 95.81 607 VAL A N 1
ATOM 4798 C CA . VAL A 1 607 ? -26.230 -20.248 6.322 1.00 95.81 607 VAL A CA 1
ATOM 4799 C C . VAL A 1 607 ? -25.744 -19.038 5.532 1.00 95.81 607 VAL A C 1
ATOM 4801 O O . VAL A 1 607 ? -26.156 -18.848 4.391 1.00 95.81 607 VAL A O 1
ATOM 4804 N N . LEU A 1 608 ? -24.821 -18.264 6.106 1.00 96.81 608 LEU A N 1
ATOM 4805 C CA . LEU A 1 608 ? -23.997 -17.318 5.350 1.00 96.81 608 LEU A CA 1
ATOM 4806 C C . LEU A 1 608 ? -22.761 -18.048 4.815 1.00 96.81 608 LEU A C 1
ATOM 4808 O O . LEU A 1 608 ? -21.895 -18.448 5.591 1.00 96.81 608 LEU A O 1
ATOM 4812 N N . LEU A 1 609 ? -22.686 -18.255 3.505 1.00 97.25 609 LEU A N 1
ATOM 4813 C CA . LEU A 1 609 ? -21.541 -18.876 2.847 1.00 97.25 609 LEU A CA 1
ATOM 4814 C C . LEU A 1 609 ? -20.538 -17.783 2.461 1.00 97.25 609 LEU A C 1
ATOM 4816 O O . LEU A 1 609 ? -20.840 -16.954 1.610 1.00 97.25 609 LEU A O 1
ATOM 4820 N N . LEU A 1 610 ? -19.363 -17.766 3.089 1.00 96.94 610 LEU A N 1
ATOM 4821 C CA . LEU A 1 610 ? -18.363 -16.710 2.910 1.00 96.94 610 LEU A CA 1
ATOM 4822 C C . LEU A 1 610 ? -17.334 -17.098 1.850 1.00 96.94 610 LEU A C 1
ATOM 4824 O O . LEU A 1 610 ? -16.592 -18.077 2.020 1.00 96.94 610 LEU A O 1
ATOM 4828 N N . TYR A 1 611 ? -17.263 -16.309 0.779 1.00 95.38 611 TYR A N 1
ATOM 4829 C CA . TYR A 1 611 ? -16.251 -16.463 -0.258 1.00 95.38 611 TYR A CA 1
ATOM 4830 C C . TYR A 1 611 ? -16.030 -15.133 -0.999 1.00 95.38 611 TYR A C 1
ATOM 4832 O O . TYR A 1 611 ? -16.907 -14.725 -1.749 1.00 95.38 611 TYR A O 1
ATOM 4840 N N . PRO A 1 612 ? -14.892 -14.439 -0.804 1.00 93.31 612 PRO A N 1
ATOM 4841 C CA . PRO A 1 612 ? -14.749 -13.045 -1.230 1.00 93.31 612 PRO A CA 1
ATOM 4842 C C . PRO A 1 612 ? -14.595 -12.842 -2.744 1.00 93.31 612 PRO A C 1
ATOM 4844 O O . PRO A 1 612 ? -14.968 -11.780 -3.234 1.00 93.31 612 PRO A O 1
ATOM 4847 N N . ILE A 1 613 ? -14.041 -13.810 -3.484 1.00 91.75 613 ILE A N 1
ATOM 4848 C CA . ILE A 1 613 ? -13.724 -13.658 -4.915 1.00 91.75 613 ILE A CA 1
ATOM 4849 C C . ILE A 1 613 ? -14.309 -14.822 -5.699 1.00 91.75 613 ILE A C 1
ATOM 4851 O O . ILE A 1 613 ? -14.007 -15.977 -5.403 1.00 91.75 613 ILE A O 1
ATOM 4855 N N . MET A 1 614 ? -15.057 -14.535 -6.761 1.00 91.06 614 MET A N 1
ATOM 4856 C CA . MET A 1 614 ? -15.718 -15.562 -7.557 1.00 91.06 614 MET A CA 1
ATOM 4857 C C . MET A 1 614 ? -15.525 -15.398 -9.074 1.00 91.06 614 MET A C 1
ATOM 4859 O O . MET A 1 614 ? -16.254 -14.665 -9.743 1.00 91.06 614 MET A O 1
ATOM 4863 N N . ASN A 1 615 ? -14.626 -16.209 -9.645 1.00 87.25 615 ASN A N 1
ATOM 4864 C CA . ASN A 1 615 ? -14.299 -16.161 -11.082 1.00 87.25 615 ASN A CA 1
ATOM 4865 C C . ASN A 1 615 ? -15.147 -17.075 -11.967 1.00 87.25 615 ASN A C 1
ATOM 4867 O O . ASN A 1 615 ? -15.562 -16.681 -13.048 1.00 87.25 615 ASN A O 1
ATOM 4871 N N . THR A 1 616 ? -15.376 -18.321 -11.542 1.00 88.00 616 THR A N 1
ATOM 4872 C CA . THR A 1 616 ? -16.098 -19.332 -12.348 1.00 88.00 616 THR A CA 1
ATOM 4873 C C . THR A 1 616 ? -17.346 -19.880 -11.665 1.00 88.00 616 THR A C 1
ATOM 4875 O O . THR A 1 616 ? -18.113 -20.596 -12.293 1.00 88.00 616 THR A O 1
ATOM 4878 N N . GLY A 1 617 ? -17.531 -19.620 -10.366 1.00 88.88 617 GLY A N 1
ATOM 4879 C CA . GLY A 1 617 ? -18.632 -20.169 -9.564 1.00 88.88 617 GLY A CA 1
ATOM 4880 C C . GLY A 1 617 ? -18.508 -21.660 -9.207 1.00 88.88 617 GLY A C 1
ATOM 4881 O O . GLY A 1 617 ? -19.223 -22.137 -8.330 1.00 88.88 617 GLY A O 1
ATOM 4882 N N . LYS A 1 618 ? -17.566 -22.412 -9.799 1.00 90.50 618 LYS A N 1
ATOM 4883 C CA . LYS A 1 618 ? -17.412 -23.865 -9.563 1.00 90.50 618 LYS A CA 1
ATOM 4884 C C . LYS A 1 618 ? -17.106 -24.223 -8.104 1.00 90.50 618 LYS A C 1
ATOM 4886 O O . LYS A 1 618 ? -17.666 -25.184 -7.585 1.00 90.50 618 LYS A O 1
ATOM 4891 N N . THR A 1 619 ? -16.251 -23.448 -7.432 1.00 90.94 619 THR A N 1
ATOM 4892 C CA . THR A 1 619 ? -15.914 -23.652 -6.010 1.00 90.94 619 THR A CA 1
ATOM 4893 C C . THR A 1 619 ? -17.145 -23.497 -5.119 1.00 90.94 619 THR A C 1
ATOM 4895 O O . THR A 1 619 ? -17.395 -24.341 -4.262 1.00 90.94 619 THR A O 1
ATOM 4898 N N . VAL A 1 620 ? -17.948 -22.459 -5.369 1.00 93.56 620 VAL A N 1
ATOM 4899 C CA . VAL A 1 620 ? -19.197 -22.201 -4.640 1.00 93.56 620 VAL A CA 1
ATOM 4900 C C . VAL A 1 620 ? -20.212 -23.307 -4.902 1.00 93.56 620 VAL A C 1
ATOM 4902 O O . VAL A 1 620 ? -20.796 -23.826 -3.958 1.00 93.56 620 VAL A O 1
ATOM 4905 N N . HIS A 1 621 ? -20.374 -23.735 -6.157 1.00 93.56 621 HIS A N 1
ATOM 4906 C CA . HIS A 1 621 ? -21.232 -24.873 -6.484 1.00 93.56 621 HIS A CA 1
ATOM 4907 C C . HIS A 1 621 ? -20.793 -26.135 -5.728 1.00 93.56 621 HIS A C 1
ATOM 4909 O O . HIS A 1 621 ? -21.626 -26.803 -5.118 1.00 93.56 621 HIS A O 1
ATOM 4915 N N . LYS A 1 622 ? -19.490 -26.434 -5.664 1.00 92.31 622 LYS A N 1
ATOM 4916 C CA . LYS A 1 622 ? -19.015 -27.598 -4.908 1.00 92.31 622 LYS A CA 1
ATOM 4917 C C . LYS A 1 622 ? -19.249 -27.463 -3.399 1.00 92.31 622 LYS A C 1
ATOM 4919 O O . LYS A 1 622 ? -19.631 -28.443 -2.765 1.00 92.31 622 LYS A O 1
ATOM 4924 N N . ALA A 1 623 ? -19.076 -26.270 -2.830 1.00 94.19 623 ALA A N 1
ATOM 4925 C CA . ALA A 1 623 ? -19.405 -26.006 -1.427 1.00 94.19 623 ALA A CA 1
ATOM 4926 C C . ALA A 1 623 ? -20.903 -26.190 -1.147 1.00 94.19 623 ALA A C 1
ATOM 4928 O O . ALA A 1 623 ? -21.276 -26.797 -0.147 1.00 94.19 623 ALA A O 1
ATOM 4929 N N . MET A 1 624 ? -21.759 -25.729 -2.057 1.00 95.12 624 MET A N 1
ATOM 4930 C CA . MET A 1 624 ? -23.203 -25.908 -1.954 1.00 95.12 624 MET A CA 1
ATOM 4931 C C . MET A 1 624 ? -23.620 -27.373 -2.049 1.00 95.12 624 MET A C 1
ATOM 4933 O O . MET A 1 624 ? -24.491 -27.782 -1.291 1.00 95.12 624 MET A O 1
ATOM 4937 N N . GLN A 1 625 ? -22.967 -28.184 -2.890 1.00 93.62 625 GLN A N 1
ATOM 4938 C CA . GLN A 1 625 ? -23.189 -29.636 -2.899 1.00 93.62 625 GLN A CA 1
ATOM 4939 C C . GLN A 1 625 ? -22.929 -30.243 -1.515 1.00 93.62 625 GLN A C 1
ATOM 4941 O O . GLN A 1 625 ? -23.777 -30.962 -1.010 1.00 93.62 625 GLN A O 1
ATOM 4946 N N . VAL A 1 626 ? -21.831 -29.868 -0.845 1.00 93.94 626 VAL A N 1
ATOM 4947 C CA . VAL A 1 626 ? -21.543 -30.337 0.525 1.00 93.94 626 VAL A CA 1
ATOM 4948 C C . VAL A 1 626 ? -22.638 -29.924 1.510 1.00 93.94 626 VAL A C 1
ATOM 4950 O O . VAL A 1 626 ? -22.994 -30.704 2.392 1.00 93.94 626 VAL A O 1
ATOM 4953 N N . LEU A 1 627 ? -23.176 -28.708 1.389 1.00 95.38 627 LEU A N 1
ATOM 4954 C CA . LEU A 1 627 ? -24.268 -28.244 2.248 1.00 95.38 627 LEU A CA 1
ATOM 4955 C C . LEU A 1 627 ? -25.567 -29.020 1.983 1.00 95.38 627 LEU A C 1
ATOM 4957 O O . LEU A 1 627 ? -26.224 -29.437 2.935 1.00 95.38 627 LEU A O 1
ATOM 4961 N N . ILE A 1 628 ? -25.900 -29.273 0.717 1.00 94.88 628 ILE A N 1
ATOM 4962 C CA . ILE A 1 628 ? -27.072 -30.064 0.310 1.00 94.88 628 ILE A CA 1
ATOM 4963 C C . ILE A 1 628 ? -26.940 -31.519 0.776 1.00 94.88 628 ILE A C 1
ATOM 4965 O O . ILE A 1 628 ? -27.900 -32.074 1.308 1.00 94.88 628 ILE A O 1
ATOM 4969 N N . ASP A 1 629 ? -25.747 -32.110 0.663 1.00 94.00 629 ASP A N 1
ATOM 4970 C CA . ASP A 1 629 ? -25.441 -33.459 1.159 1.00 94.00 629 ASP A CA 1
ATOM 4971 C C . ASP A 1 629 ? -25.618 -33.563 2.688 1.00 94.00 629 ASP A C 1
ATOM 4973 O O . ASP A 1 629 ? -25.885 -34.639 3.217 1.00 94.00 629 ASP A O 1
ATOM 4977 N N . ASN A 1 630 ? -25.512 -32.436 3.403 1.00 93.44 630 ASN A N 1
ATOM 4978 C CA . ASN A 1 630 ? -25.808 -32.307 4.834 1.00 93.44 630 ASN A CA 1
ATOM 4979 C C . ASN A 1 630 ? -27.235 -31.782 5.103 1.00 93.44 630 ASN A C 1
ATOM 4981 O O . ASN A 1 630 ? -27.492 -31.205 6.159 1.00 93.44 630 ASN A O 1
ATOM 4985 N N . GLU A 1 631 ? -28.159 -31.977 4.157 1.00 93.94 631 GLU A N 1
ATOM 4986 C CA . GLU A 1 631 ? -29.591 -31.646 4.241 1.00 93.94 631 GLU A CA 1
ATOM 4987 C C . GLU A 1 631 ? -29.914 -30.144 4.395 1.00 93.94 631 GLU A C 1
ATOM 4989 O O . GLU A 1 631 ? -31.016 -29.773 4.810 1.00 93.94 631 GLU A O 1
ATOM 4994 N N . VAL A 1 632 ? -28.987 -29.249 4.039 1.00 95.12 632 VAL A N 1
ATOM 4995 C CA . VAL A 1 632 ? -29.257 -27.804 4.000 1.00 95.12 632 VAL A CA 1
ATOM 4996 C C . VAL A 1 632 ? -30.027 -27.462 2.727 1.00 95.12 632 VAL A C 1
ATOM 4998 O O . VAL A 1 632 ? -29.620 -27.801 1.616 1.00 95.12 632 VAL A O 1
ATOM 5001 N N . LYS A 1 633 ? -31.141 -26.739 2.871 1.00 91.75 633 LYS A N 1
ATOM 5002 C CA . LYS A 1 633 ? -31.926 -26.269 1.722 1.00 91.75 633 LYS A CA 1
ATOM 5003 C C . LYS A 1 633 ? -31.208 -25.110 1.018 1.00 91.75 633 LYS A C 1
ATOM 5005 O O . LYS A 1 633 ? -30.859 -24.151 1.708 1.00 91.75 633 LYS A O 1
ATOM 5010 N N . PRO A 1 634 ? -31.056 -25.122 -0.320 1.00 90.25 634 PRO A N 1
ATOM 5011 C CA . PRO A 1 634 ? -30.403 -24.036 -1.056 1.00 90.25 634 PRO A CA 1
ATOM 5012 C C . PRO A 1 634 ? -31.002 -22.652 -0.782 1.00 90.25 634 PRO A C 1
ATOM 5014 O O . PRO A 1 634 ? -30.265 -21.689 -0.599 1.00 90.25 634 PRO A O 1
ATOM 5017 N N . CYS A 1 635 ? -32.328 -22.569 -0.648 1.00 90.19 635 CYS A N 1
ATOM 5018 C CA . CYS A 1 635 ? -33.040 -21.334 -0.321 1.00 90.19 635 CYS A CA 1
ATOM 5019 C C . CYS A 1 635 ? -32.713 -20.738 1.064 1.00 90.19 635 CYS A C 1
ATOM 5021 O O . CYS A 1 635 ? -33.011 -19.569 1.302 1.00 90.19 635 CYS A O 1
ATOM 5023 N N . ASN A 1 636 ? -32.102 -21.514 1.967 1.00 92.75 636 ASN A N 1
ATOM 5024 C CA . ASN A 1 636 ? -31.645 -21.054 3.281 1.00 92.75 636 ASN A CA 1
ATOM 5025 C C . ASN A 1 636 ? -30.178 -20.598 3.279 1.00 92.75 636 ASN A C 1
ATOM 5027 O O . ASN A 1 636 ? -29.666 -20.222 4.337 1.00 92.75 636 ASN A O 1
ATOM 5031 N N . VAL A 1 637 ? -29.498 -20.656 2.131 1.00 95.62 637 VAL A N 1
ATOM 5032 C CA . VAL A 1 637 ? -28.105 -20.235 1.992 1.00 95.62 637 VAL A CA 1
ATOM 5033 C C . VAL A 1 637 ? -28.034 -18.880 1.298 1.00 95.62 637 VAL A C 1
ATOM 5035 O O . VAL A 1 637 ? -28.704 -18.634 0.293 1.00 95.62 637 VAL A O 1
ATOM 5038 N N . ILE A 1 638 ? -27.191 -18.010 1.842 1.00 96.19 638 ILE A N 1
ATOM 5039 C CA . ILE A 1 638 ? -26.863 -16.707 1.278 1.00 96.19 638 ILE A CA 1
ATOM 5040 C C . ILE A 1 638 ? -25.355 -16.688 1.046 1.00 96.19 638 ILE A C 1
ATOM 5042 O O . ILE A 1 638 ? -24.576 -16.815 1.991 1.00 96.19 638 ILE A O 1
ATOM 5046 N N . LEU A 1 639 ? -24.941 -16.569 -0.210 1.00 96.88 639 LEU A N 1
ATOM 5047 C CA . LEU A 1 639 ? -23.545 -16.387 -0.582 1.00 96.88 639 LEU A CA 1
ATOM 5048 C C . LEU A 1 639 ? -23.153 -14.928 -0.356 1.00 96.88 639 LEU A C 1
ATOM 5050 O O . LEU A 1 639 ? -23.731 -14.034 -0.967 1.00 96.88 639 LEU A O 1
ATOM 5054 N N . VAL A 1 640 ? -22.144 -14.711 0.481 1.00 97.12 640 VAL A N 1
ATOM 5055 C CA . VAL A 1 640 ? -21.544 -13.402 0.733 1.00 97.12 640 VAL A CA 1
ATOM 5056 C C . VAL A 1 640 ? -20.232 -13.320 -0.037 1.00 97.12 640 VAL A C 1
ATOM 5058 O O . VAL A 1 640 ? -19.300 -14.083 0.234 1.00 97.12 640 VAL A O 1
ATOM 5061 N N . ASN A 1 641 ? -20.173 -12.397 -0.991 1.00 95.75 641 ASN A N 1
ATOM 5062 C CA . ASN A 1 641 ? -19.065 -12.229 -1.922 1.00 95.75 641 ASN A CA 1
ATOM 5063 C C . ASN A 1 641 ? -18.646 -10.753 -2.007 1.00 95.75 641 ASN A C 1
ATOM 5065 O O . ASN A 1 641 ? -19.460 -9.865 -1.789 1.00 95.75 641 ASN A O 1
ATOM 5069 N N . LEU A 1 642 ? -17.382 -10.462 -2.316 1.00 94.69 642 LEU A N 1
ATOM 5070 C CA . LEU A 1 642 ? -16.932 -9.082 -2.542 1.00 94.69 642 LEU A CA 1
ATOM 5071 C C . LEU A 1 642 ? -16.880 -8.787 -4.042 1.00 94.69 642 LEU A C 1
ATOM 5073 O O . LEU A 1 642 ? -17.535 -7.851 -4.504 1.00 94.69 642 LEU A O 1
ATOM 5077 N N . PHE A 1 643 ? -16.166 -9.627 -4.795 1.00 93.44 643 PHE A N 1
ATOM 5078 C CA . PHE A 1 643 ? -15.870 -9.445 -6.216 1.00 93.44 643 PHE A CA 1
ATOM 5079 C C . PHE A 1 643 ? -16.285 -10.674 -7.017 1.00 93.44 643 PHE A C 1
ATOM 5081 O O . PHE A 1 643 ? -15.947 -11.803 -6.660 1.00 93.44 643 PHE A O 1
ATOM 5088 N N . CYS A 1 644 ? -17.040 -10.498 -8.094 1.00 90.75 644 CYS A N 1
ATOM 5089 C CA . CYS A 1 644 ? -17.432 -11.603 -8.969 1.00 90.75 644 CYS A CA 1
ATOM 5090 C C . CYS A 1 644 ? -17.317 -11.224 -10.441 1.00 90.75 644 CYS A C 1
ATOM 5092 O O . CYS A 1 644 ? -17.239 -10.048 -10.783 1.00 90.75 644 CYS A O 1
ATOM 5094 N N . THR A 1 645 ? -17.321 -12.234 -11.306 1.00 87.88 645 THR A N 1
ATOM 5095 C CA . THR A 1 645 ? -17.413 -12.056 -12.757 1.00 87.88 645 THR A CA 1
ATOM 5096 C C . THR A 1 645 ? -18.846 -12.270 -13.253 1.00 87.88 645 THR A C 1
ATOM 5098 O O . THR A 1 645 ? -19.590 -13.071 -12.679 1.00 87.88 645 THR A O 1
ATOM 5101 N N . PRO A 1 646 ? -19.243 -11.652 -14.379 1.00 85.06 646 PRO A N 1
ATOM 5102 C CA . PRO A 1 646 ? -20.544 -11.924 -14.995 1.00 85.06 646 PRO A CA 1
ATOM 5103 C C . PRO A 1 646 ? -20.746 -13.414 -15.306 1.00 85.06 646 PRO A C 1
ATOM 5105 O O . PRO A 1 646 ? -21.814 -13.976 -15.062 1.00 85.06 646 PRO A O 1
ATOM 5108 N N . SER A 1 647 ? -19.693 -14.085 -15.782 1.00 84.12 647 SER A N 1
ATOM 5109 C CA . SER A 1 647 ? -19.718 -15.510 -16.120 1.00 84.12 647 SER A CA 1
ATOM 5110 C C . SER A 1 647 ? -20.008 -16.402 -14.912 1.00 84.12 647 SER A C 1
ATOM 5112 O O . SER A 1 647 ? -20.694 -17.415 -15.053 1.00 84.12 647 SER A O 1
ATOM 5114 N N . SER A 1 648 ? -19.507 -16.050 -13.721 1.00 89.19 648 SER A N 1
ATOM 5115 C CA . SER A 1 648 ? -19.774 -16.834 -12.514 1.00 89.19 648 SER A CA 1
ATOM 5116 C C . SER A 1 648 ? -21.194 -16.640 -11.991 1.00 89.19 648 SER A C 1
ATOM 5118 O O . SER A 1 648 ? -21.801 -17.618 -11.551 1.00 89.19 648 SER A O 1
ATOM 5120 N N . LEU A 1 649 ? -21.746 -15.427 -12.097 1.00 88.56 649 LEU A N 1
ATOM 5121 C CA . LEU A 1 649 ? -23.142 -15.156 -11.749 1.00 88.56 649 LEU A CA 1
ATOM 5122 C C . LEU A 1 649 ? -24.114 -15.896 -12.668 1.00 88.56 649 LEU A C 1
ATOM 5124 O O . LEU A 1 649 ? -25.035 -16.533 -12.161 1.00 88.56 649 LEU A O 1
ATOM 5128 N N . HIS A 1 650 ? -23.898 -15.879 -13.988 1.00 87.19 650 HIS A N 1
ATOM 5129 C CA . HIS A 1 650 ? -24.726 -16.653 -14.921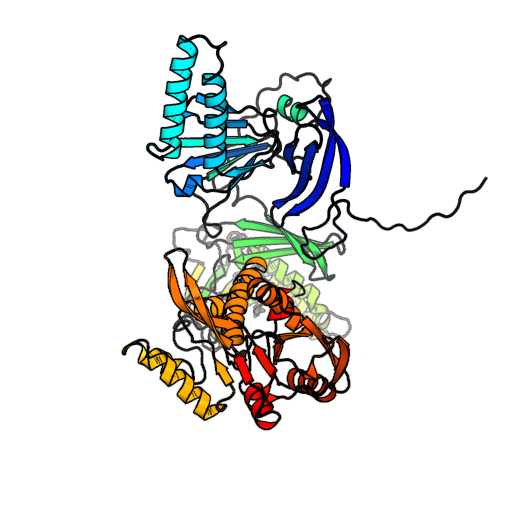 1.00 87.19 650 HIS A CA 1
ATOM 5130 C C . HIS A 1 650 ? -24.664 -18.152 -14.616 1.00 87.19 650 HIS A C 1
ATOM 5132 O O . HIS A 1 650 ? -25.700 -18.783 -14.432 1.00 87.19 650 HIS A O 1
ATOM 5138 N N . TYR A 1 651 ? -23.456 -18.701 -14.446 1.00 89.50 651 TYR A N 1
ATOM 5139 C CA . TYR A 1 651 ? -23.281 -20.114 -14.110 1.00 89.50 651 TYR A CA 1
ATOM 5140 C C . TYR A 1 651 ? -24.027 -20.518 -12.829 1.00 89.50 651 TYR A C 1
ATOM 5142 O O . TYR A 1 651 ? -24.697 -21.549 -12.801 1.00 89.50 651 TYR A O 1
ATOM 5150 N N . LEU A 1 652 ? -23.925 -19.721 -11.760 1.00 90.75 652 LEU A N 1
ATOM 5151 C CA . LEU A 1 652 ? -24.628 -20.020 -10.511 1.00 90.75 652 LEU A CA 1
ATOM 5152 C C . LEU A 1 652 ? -26.137 -19.810 -10.612 1.00 90.75 652 LEU A C 1
ATOM 5154 O O . LEU A 1 652 ? -26.874 -20.577 -10.001 1.00 90.75 652 LEU A O 1
ATOM 5158 N N . SER A 1 653 ? -26.594 -18.829 -11.387 1.00 87.69 653 SER A N 1
ATOM 5159 C CA . SER A 1 653 ? -28.025 -18.595 -11.611 1.00 87.69 653 SER A CA 1
ATOM 5160 C C . SER A 1 653 ? -28.668 -19.756 -12.372 1.00 87.69 653 SER A C 1
ATOM 5162 O O . SER A 1 653 ? -29.783 -20.156 -12.045 1.00 87.69 653 SER A O 1
ATOM 5164 N N . ASP A 1 654 ? -27.941 -20.347 -13.325 1.00 87.12 654 ASP A N 1
ATOM 5165 C CA . ASP A 1 654 ? -28.400 -21.503 -14.098 1.00 87.12 654 ASP A CA 1
ATOM 5166 C C . ASP A 1 654 ? -28.405 -22.793 -13.265 1.00 87.12 654 ASP A C 1
ATOM 5168 O O . ASP A 1 654 ? -29.337 -23.594 -13.334 1.00 87.12 654 ASP A O 1
ATOM 5172 N N . VAL A 1 655 ? -27.350 -23.016 -12.476 1.00 89.62 655 VAL A N 1
ATOM 5173 C CA . VAL A 1 655 ? -27.148 -24.281 -11.751 1.00 89.62 655 VAL A CA 1
ATOM 5174 C C . VAL A 1 655 ? -27.830 -24.290 -10.380 1.00 89.62 655 VAL A C 1
ATOM 5176 O O . VAL A 1 655 ? -28.256 -25.345 -9.910 1.00 89.62 655 VAL A O 1
ATOM 5179 N N . MET A 1 656 ? -27.942 -23.136 -9.720 1.00 88.00 656 MET A N 1
ATOM 5180 C CA . MET A 1 656 ? -28.528 -22.979 -8.385 1.00 88.00 656 MET A CA 1
ATOM 5181 C C . MET A 1 656 ? -29.418 -21.727 -8.301 1.00 88.00 656 MET A C 1
ATOM 5183 O O . MET A 1 656 ? -29.102 -20.791 -7.565 1.00 88.00 656 MET A O 1
ATOM 5187 N N . PRO A 1 657 ? -30.580 -21.725 -8.975 1.00 86.75 657 PRO A N 1
ATOM 5188 C CA . PRO A 1 657 ? -31.475 -20.564 -9.029 1.00 86.75 657 PRO A CA 1
ATOM 5189 C C . PRO A 1 657 ? -32.080 -20.173 -7.670 1.00 86.75 657 PRO A C 1
ATOM 5191 O O . PRO A 1 657 ? -32.604 -19.073 -7.512 1.00 86.75 657 PRO A O 1
ATOM 5194 N N . GLU A 1 658 ? -32.043 -21.063 -6.674 1.00 87.81 658 GLU A N 1
ATOM 5195 C CA . GLU A 1 658 ? -32.553 -20.786 -5.326 1.00 87.81 658 GLU A CA 1
ATOM 5196 C C . GLU A 1 658 ? -31.545 -20.062 -4.416 1.00 87.81 658 GLU A C 1
ATOM 5198 O O . GLU A 1 658 ? -31.956 -19.513 -3.387 1.00 87.81 658 GLU A O 1
ATOM 5203 N N . LEU A 1 659 ? -30.254 -20.056 -4.773 1.00 91.12 659 LEU A N 1
ATOM 5204 C CA . LEU A 1 659 ? -29.187 -19.456 -3.970 1.00 91.12 659 LEU A CA 1
ATOM 5205 C C . LEU A 1 659 ? -29.283 -17.929 -4.025 1.00 91.12 659 LEU A C 1
ATOM 5207 O O . LEU A 1 659 ? -29.283 -17.343 -5.103 1.00 91.12 659 LEU A O 1
ATOM 5211 N N . SER A 1 660 ? -29.317 -17.283 -2.859 1.00 92.88 660 SER A N 1
ATOM 5212 C CA . SER A 1 660 ? -29.255 -15.819 -2.787 1.00 92.88 660 SER A CA 1
ATOM 5213 C C . SER A 1 660 ? -27.794 -15.371 -2.733 1.00 92.88 660 SER A C 1
ATOM 5215 O O . SER A 1 660 ? -27.010 -15.953 -1.988 1.00 92.88 660 SER A O 1
ATOM 5217 N N . ILE A 1 661 ? -27.415 -14.365 -3.517 1.00 93.88 661 ILE A N 1
ATOM 5218 C CA . ILE A 1 661 ? -26.038 -13.869 -3.631 1.00 93.88 661 ILE A CA 1
ATOM 5219 C C . ILE A 1 661 ? -26.017 -12.389 -3.265 1.00 93.88 661 ILE A C 1
ATOM 5221 O O . ILE A 1 661 ? -26.757 -11.608 -3.854 1.00 93.88 661 ILE A O 1
ATOM 5225 N N . VAL A 1 662 ? -25.146 -12.005 -2.336 1.00 94.19 662 VAL A N 1
ATOM 5226 C CA . VAL A 1 662 ? -24.852 -10.611 -1.990 1.00 94.19 662 VAL A CA 1
ATOM 5227 C C . VAL A 1 662 ? -23.424 -10.308 -2.420 1.00 94.19 662 VAL A C 1
ATOM 5229 O O . VAL A 1 662 ? -22.500 -11.022 -2.027 1.00 94.19 662 VAL A O 1
ATOM 5232 N N . THR A 1 663 ? -23.235 -9.276 -3.243 1.00 93.19 663 THR A N 1
ATOM 5233 C CA . THR A 1 663 ? -21.908 -8.886 -3.742 1.00 93.19 663 THR A CA 1
ATOM 5234 C C . THR A 1 663 ? -21.704 -7.375 -3.762 1.00 93.19 663 THR A C 1
ATOM 5236 O O . THR A 1 663 ? -22.667 -6.617 -3.869 1.00 93.19 663 THR A O 1
ATOM 5239 N N . SER A 1 664 ? -20.451 -6.920 -3.661 1.00 91.31 664 SER A N 1
ATOM 5240 C CA . SER A 1 664 ? -20.128 -5.487 -3.755 1.00 91.31 664 SER A CA 1
ATOM 5241 C C . SER A 1 664 ? -19.873 -5.029 -5.191 1.00 91.31 664 SER A C 1
ATOM 5243 O O . SER A 1 664 ? -20.244 -3.921 -5.562 1.00 91.31 664 SER A O 1
ATOM 5245 N N . GLU A 1 665 ? -19.278 -5.894 -6.016 1.00 88.12 665 GLU A N 1
ATOM 5246 C CA . GLU A 1 665 ? -18.895 -5.573 -7.390 1.00 88.12 665 GLU A CA 1
ATOM 5247 C C . GLU A 1 665 ? -19.069 -6.791 -8.312 1.00 88.12 665 GLU A C 1
ATOM 5249 O O . GLU A 1 665 ? -18.947 -7.946 -7.883 1.00 88.12 665 GLU A O 1
ATOM 5254 N N . CYS A 1 666 ? -19.328 -6.520 -9.594 1.00 85.50 666 CYS A N 1
ATOM 5255 C CA . CYS A 1 666 ? -19.247 -7.481 -10.688 1.00 85.50 666 CYS A CA 1
ATOM 5256 C C . CYS A 1 666 ? -18.403 -6.875 -11.818 1.00 85.50 666 CYS A C 1
ATOM 5258 O O . CYS A 1 666 ? -18.791 -5.861 -12.400 1.00 85.50 666 CYS A O 1
ATOM 5260 N N . SER A 1 667 ? -17.248 -7.475 -12.109 1.00 81.31 667 SER A N 1
ATOM 5261 C CA . SER A 1 667 ? -16.267 -6.977 -13.079 1.00 81.31 667 SER A CA 1
ATOM 5262 C C . SER A 1 667 ? -15.643 -8.123 -13.882 1.00 81.31 667 SER A C 1
ATOM 5264 O O . SER A 1 667 ? -15.687 -9.287 -13.486 1.00 81.31 667 SER A O 1
ATOM 5266 N N . LEU A 1 668 ? -15.078 -7.815 -15.054 1.00 75.44 668 LEU A N 1
ATOM 5267 C CA . LEU A 1 668 ? -14.361 -8.814 -15.862 1.00 75.44 668 LEU A CA 1
ATOM 5268 C C . LEU A 1 668 ? -12.988 -9.163 -15.275 1.00 75.44 668 LEU A C 1
ATOM 5270 O O . LEU A 1 668 ? -12.489 -10.260 -15.517 1.00 75.44 668 LEU A O 1
ATOM 5274 N N . ASP A 1 669 ? -12.423 -8.249 -14.490 1.00 77.88 669 ASP A N 1
ATOM 5275 C CA . ASP A 1 669 ? -11.122 -8.381 -13.844 1.00 77.88 669 ASP A CA 1
ATOM 5276 C C . ASP A 1 669 ? -11.258 -8.179 -12.326 1.00 77.88 669 ASP A C 1
ATOM 5278 O O . ASP A 1 669 ? -11.027 -7.081 -11.809 1.00 77.88 669 ASP A O 1
ATOM 5282 N N . PRO A 1 670 ? -11.738 -9.195 -11.587 1.00 84.25 670 PRO A N 1
ATOM 5283 C CA . PRO A 1 670 ? -11.752 -9.148 -10.134 1.00 84.25 670 PRO A CA 1
ATOM 5284 C C . PRO A 1 670 ? -10.316 -9.268 -9.589 1.00 84.25 670 PRO A C 1
ATOM 5286 O O . PRO A 1 670 ? -9.493 -9.965 -10.189 1.00 84.25 670 PRO A O 1
ATOM 5289 N N . PRO A 1 671 ? -10.003 -8.660 -8.429 1.00 87.56 671 PRO A N 1
ATOM 5290 C CA . PRO A 1 671 ? -8.662 -8.682 -7.847 1.00 87.56 671 PRO A CA 1
ATOM 5291 C C . PRO A 1 671 ? -8.289 -10.098 -7.382 1.00 87.56 671 PRO A C 1
ATOM 5293 O O . PRO A 1 671 ? -8.490 -10.475 -6.232 1.00 87.56 671 PRO A O 1
ATOM 5296 N N . ASN A 1 672 ? -7.740 -10.912 -8.285 1.00 86.19 672 ASN A N 1
ATOM 5297 C CA . ASN A 1 672 ? -7.395 -12.316 -8.025 1.00 86.19 672 ASN A CA 1
ATOM 5298 C C . ASN A 1 672 ? -6.291 -12.486 -6.973 1.00 86.19 672 ASN A C 1
ATOM 5300 O O . ASN A 1 672 ? -6.226 -13.521 -6.311 1.00 86.19 672 ASN A O 1
ATOM 5304 N N . TYR A 1 673 ? -5.479 -11.447 -6.792 1.00 87.44 673 TYR A N 1
ATOM 5305 C CA . TYR A 1 673 ? -4.462 -11.322 -5.752 1.00 87.44 673 TYR A CA 1
ATOM 5306 C C . TYR A 1 673 ? -5.048 -10.962 -4.377 1.00 87.44 673 TYR A C 1
ATOM 5308 O O . TYR A 1 673 ? -4.315 -10.864 -3.403 1.00 87.44 673 TYR A O 1
ATOM 5316 N N . PHE A 1 674 ? -6.364 -10.744 -4.244 1.00 90.50 674 PHE A N 1
ATOM 5317 C CA . PHE A 1 674 ? -6.925 -10.209 -3.001 1.00 90.50 674 PHE A CA 1
ATOM 5318 C C . PHE A 1 674 ? -6.625 -11.095 -1.790 1.00 90.50 674 PHE A C 1
ATOM 5320 O O . PHE A 1 674 ? -6.280 -10.584 -0.733 1.00 90.50 674 PHE A O 1
ATOM 5327 N N . CYS A 1 675 ? -6.697 -12.422 -1.923 1.00 85.31 675 CYS A N 1
ATOM 5328 C CA . CYS A 1 675 ? -6.382 -13.303 -0.798 1.00 85.31 675 CYS A CA 1
ATOM 5329 C C . CYS A 1 675 ? -4.888 -13.350 -0.476 1.00 85.31 675 CYS A C 1
ATOM 5331 O O . CYS A 1 675 ? -4.539 -13.400 0.697 1.00 85.31 675 CYS A O 1
ATOM 5333 N N . THR A 1 676 ? -4.022 -13.360 -1.486 1.00 85.44 676 THR A N 1
ATOM 5334 C CA . THR A 1 676 ? -2.572 -13.432 -1.286 1.00 85.44 676 THR A CA 1
ATOM 5335 C C . THR A 1 676 ? -2.045 -12.124 -0.698 1.00 85.44 676 THR A C 1
ATOM 5337 O O . THR A 1 676 ? -1.353 -12.170 0.316 1.00 85.44 676 THR A O 1
ATOM 5340 N N . LYS A 1 677 ? -2.522 -10.974 -1.191 1.00 89.19 677 LYS A N 1
ATOM 5341 C CA . LYS A 1 677 ? -2.236 -9.652 -0.618 1.00 89.19 677 LYS A CA 1
ATOM 5342 C C . LYS A 1 677 ? -2.799 -9.493 0.791 1.00 89.19 677 LYS A C 1
ATOM 5344 O O . LYS A 1 677 ? -2.107 -8.997 1.671 1.00 89.19 677 LYS A O 1
ATOM 5349 N N . TYR A 1 678 ? -4.021 -9.969 1.052 1.00 89.94 678 TYR A N 1
ATOM 5350 C CA . TYR A 1 678 ? -4.613 -9.905 2.395 1.00 89.94 678 TYR A CA 1
ATOM 5351 C C . TYR A 1 678 ? -3.803 -10.707 3.428 1.00 89.94 678 TYR A C 1
ATOM 5353 O O . TYR A 1 678 ? -3.567 -10.220 4.530 1.00 89.94 678 TYR A O 1
ATOM 5361 N N . PHE A 1 679 ? -3.354 -11.920 3.083 1.00 83.62 679 PHE A N 1
ATOM 5362 C CA . PHE A 1 679 ? -2.563 -12.767 3.988 1.00 83.62 679 PHE A CA 1
ATOM 5363 C C . PHE A 1 679 ? -1.052 -12.481 3.962 1.00 83.62 679 PHE A C 1
ATOM 5365 O O . PHE A 1 679 ? -0.335 -13.035 4.789 1.00 83.62 679 PHE A O 1
ATOM 5372 N N . GLY A 1 680 ? -0.559 -11.649 3.040 1.00 82.81 680 GLY A N 1
ATOM 5373 C CA . GLY A 1 680 ? 0.875 -11.368 2.895 1.00 82.81 680 GLY A CA 1
ATOM 5374 C C . GLY A 1 680 ? 1.671 -12.539 2.328 1.00 82.81 680 GLY A C 1
ATOM 5375 O O . GLY A 1 680 ? 2.803 -12.769 2.734 1.00 82.81 680 GLY A O 1
ATOM 5376 N N . THR A 1 681 ? 1.060 -13.314 1.432 1.00 73.75 681 THR A N 1
ATOM 5377 C CA . THR A 1 681 ? 1.680 -14.483 0.787 1.00 73.75 681 THR A CA 1
ATOM 5378 C C . THR A 1 681 ? 1.930 -14.261 -0.709 1.00 73.75 681 THR A C 1
ATOM 5380 O O . THR A 1 681 ? 1.954 -15.244 -1.452 1.00 73.75 681 THR A O 1
ATOM 5383 N N . ASP A 1 682 ? 1.963 -13.000 -1.149 1.00 56.59 682 ASP A N 1
ATOM 5384 C CA . ASP A 1 682 ? 2.278 -12.591 -2.529 1.00 56.59 682 ASP A CA 1
ATOM 5385 C C . ASP A 1 682 ? 3.761 -12.779 -2.876 1.00 56.59 682 ASP A C 1
ATOM 5387 O O . ASP A 1 682 ? 4.608 -12.617 -1.965 1.00 56.59 682 ASP A O 1
#

Secondary structure (DSSP, 8-state):
-------------S-EE--TT-TT-PPEEEEEE-TTTSSEEEEEEEEEEETTTEEEEEEEEE-TTT--EEEEEEE-S---SSEEEEEEEE-STTGGG-EEEE-TT-EEEEGGGTEEE-TTSS--EEEEHHHHHHHHHHHHHHHHH-TTS-HHHHHHHHHHHHHHHHHHTTSS-EEEEEEETTS--EE--S-TTS--SSEEEEEEPPPHHHHHHTTSS-TT----S----------THHHHHSPEEEEEE-TTT-SEEEEEEEEEE-TTS-EEEEEEEE-TTT--EEEEEEESS---SSEEEEEEEE-SGGGTT-EEEE-TT-EEEEGGGTEEE-TTSS-SEEEEHHHHHHHHHHHHHHHTHHHHSTTS-HHHHHHHHHHHHHHHHHHTT-S-EEEEEEETTS--EE--TTTTSPPTTEEEEEEPPPHHHHHHTT-SS---S-TTT-S---SSSHHHHGGGGS-HHHHHHHHHHHHHHHH-TTEEEPP--HHHHHHHHHHH-TT--HHHHHHHHHHHHHHHHHHHHHTS-EEEEEEE-TTS-EEEEEEEPS-EEEEEEETGGGHHHHHHHHH-TT-EEEEEEEEE-TTT--EEEEEEEPPTTGGGSEEEEE-SEESSSHHHHHHHHHHHHTT--GGGEEEE-SEE-HHHHHHHHHH-TT-EEEESEE-SS--TTHHHHHHT--

Nearest PDB structures (foldseek):
  1bd3-assembly1_D  TM=9.121E-01  e=1.868E-21  Toxoplasma gondii
  7rh8-assembly1_A  TM=9.177E-01  e=5.451E-22  Candida albicans SC5314
  1v9s-assembly1_C  TM=8.607E-01  e=4.175E-15  Thermus thermophilus HB8
  2ehj-assembly1_A  TM=8.480E-01  e=4.176E-14  Escherichia coli
  6wn8-assembly1_C  TM=8.657E-01  e=1.356E-13  Klebsiella pneumoniae subsp. pneumoniae